Protein 1W1N (pdb70)

Radius of gyration: 12.64 Å; Cα contacts (8 Å, |Δi|>4): 12; chains: 1; bounding box: 33×25×14 Å

Organism: Saccharomyces cerevisiae (strain ATCC 204508 / S288c) (NCBI:txid559292)

Sequence (33 aa):
NELDVPEQVDKLIQQATSIERLCQHYIGWCPFWNELDVPEQVDKLIQQATSIERLCQHYIGWCPFWNELDVPEQVDKLIQQATSIERLCQHYIGWCPFWNELDVPEQVDKLIQQATSIERLCQHYIGWCPFWNELDVPEQVDKLIQQATSIERLCQHYIGWCPFWNELDVPEQVDKLIQQATSIERLCQHYIGWCPFWNELDVPEQVDKLIQQATSIERLCQHYIGWCPFWNELDVPEQVDKLIQQATSIERLCQHYIGWCPFWNELDVPEQVDKLIQQATSIERLCQHYIGWCPFWNELDVPEQVDKLIQQATSIERLCQHYIGWCPFWNELDVPEQVDKLIQQATSIERLCQHYIGWCPFWNELDVPEQVDKLIQQATSIERLCQHYIGWCPFWNELDVPEQVDKLIQQATSIERLCQHYIGWCPFWNELDVPEQVDKLIQQATSIERLCQHYIGWCPFWNELDVPEQVDKLIQQATSIERLCQHYIGWCPFWNELDVPEQVDKLIQQATSIERLCQHYIGWCPFWNELDVPEQVDKLIQQATSIERLCQHYIGWCPFWNELDVPEQVDKLIQQATSIERLCQHYIGWCPFWNELDVPEQVDKLIQQATSIERLCQHYIGWCPFWNELDVPEQVDKLIQQATSIERLCQHYIGWCPFW

Secondary structure (DSSP, 8-state):
--S-STHHHHHHHHHHHHHHHHHTTS-S--TT-

Nearest PDB structures (foldseek):
  1w1n-assembly1_A  TM=8.355E-01  e=1.189E-04  Saccharomyces cerevisiae
  1w1n-assembly1_A  TM=8.844E-01  e=1.411E-04  Saccharomyces cerevisiae
  1w1n-assembly1_A  TM=8.560E-01  e=1.787E-04  Saccharomyces cerevisiae
  1w1n-assembly1_A  TM=8.787E-01  e=2.185E-04  Saccharomyces cerevisiae
  1w1n-assembly1_A  TM=8.850E-01  e=4.173E-04  Saccharomyces cerevisiae

Structure (mmCIF, N/CA/C/O backbone):
data_1W1N
#
_entry.id   1W1N
#
_cell.length_a   1.000
_cell.length_b   1.000
_cell.length_c   1.000
_cell.angle_alpha   90.00
_cell.angle_beta   90.00
_cell.angle_gamma   90.00
#
_symmetry.space_group_name_H-M   'P 1'
#
loop_
_atom_site.group_PDB
_atom_site.id
_atom_site.type_symbol
_atom_site.label_atom_id
_atom_site.label_alt_id
_atom_site.label_comp_id
_atom_site.label_asym_id
_atom_site.label_entity_id
_atom_site.label_seq_id
_atom_site.pdbx_PDB_ins_code
_atom_site.Cartn_x
_atom_site.Cartn_y
_atom_site.Cartn_z
_atom_site.occupancy
_atom_site.B_iso_or_equiv
_atom_site.auth_seq_id
_atom_site.auth_comp_id
_atom_site.auth_asym_id
_atom_site.auth_atom_id
_atom_site.pdbx_PDB_model_num
ATOM 1 N N . ASN A 1 1 ? 34.528 -33.918 17.023 1.00 0.00 1 ASN A N 1
ATOM 2 C CA . ASN A 1 1 ? 35.725 -34.164 16.169 1.00 0.00 1 ASN A CA 1
ATOM 3 C C . ASN A 1 1 ? 36.524 -35.341 16.733 1.00 0.00 1 ASN A C 1
ATOM 4 O O . ASN A 1 1 ? 37.058 -36.151 16.002 1.00 0.00 1 ASN A O 1
ATOM 17 N N . GLU A 1 2 ? 36.614 -35.439 18.032 1.00 0.00 2 GLU A N 1
ATOM 18 C CA . GLU A 1 2 ? 37.380 -36.559 18.648 1.00 0.00 2 GLU A CA 1
ATOM 19 C C . GLU A 1 2 ? 36.921 -37.890 18.046 1.00 0.00 2 GLU A C 1
ATOM 20 O O . GLU A 1 2 ? 37.664 -38.555 17.353 1.00 0.00 2 GLU A O 1
ATOM 32 N N . LEU A 1 3 ? 35.706 -38.286 18.303 1.00 0.00 3 LEU A N 1
ATOM 33 C CA . LEU A 1 3 ? 35.216 -39.573 17.739 1.00 0.00 3 LEU A CA 1
ATOM 34 C C . LEU A 1 3 ? 34.978 -39.397 16.235 1.00 0.00 3 LEU A C 1
ATOM 35 O O . LEU A 1 3 ? 34.737 -38.304 15.762 1.00 0.00 3 LEU A O 1
ATOM 51 N N . ASP A 1 4 ? 35.055 -40.462 15.480 1.00 0.00 4 ASP A N 1
ATOM 52 C CA . ASP A 1 4 ? 34.847 -40.361 14.000 1.00 0.00 4 ASP A CA 1
ATOM 53 C C . ASP A 1 4 ? 33.413 -40.758 13.639 1.00 0.00 4 ASP A C 1
ATOM 54 O O . ASP A 1 4 ? 33.190 -41.732 12.947 1.00 0.00 4 ASP A O 1
ATOM 63 N N . VAL A 1 5 ? 32.438 -40.007 14.097 1.00 0.00 5 VAL A N 1
ATOM 64 C CA . VAL A 1 5 ? 31.008 -40.322 13.783 1.00 0.00 5 VAL A CA 1
ATOM 65 C C . VAL A 1 5 ? 30.369 -39.088 13.115 1.00 0.00 5 VAL A C 1
ATOM 66 O O . VAL A 1 5 ? 30.743 -37.969 13.405 1.00 0.00 5 VAL A O 1
ATOM 79 N N . PRO A 1 6 ? 29.413 -39.279 12.230 1.00 0.00 6 PRO A N 1
ATOM 80 C CA . PRO A 1 6 ? 28.736 -38.141 11.537 1.00 0.00 6 PRO A CA 1
ATOM 81 C C . PRO A 1 6 ? 27.816 -37.365 12.492 1.00 0.00 6 PRO A C 1
ATOM 82 O O . PRO A 1 6 ? 26.730 -36.958 12.132 1.00 0.00 6 PRO A O 1
ATOM 93 N N . GLU A 1 7 ? 28.248 -37.150 13.705 1.00 0.00 7 GLU A N 1
ATOM 94 C CA . GLU A 1 7 ? 27.398 -36.396 14.666 1.00 0.00 7 GLU A CA 1
ATOM 95 C C . GLU A 1 7 ? 27.186 -34.982 14.129 1.00 0.00 7 GLU A C 1
ATOM 96 O O . GLU A 1 7 ? 26.133 -34.398 14.281 1.00 0.00 7 GLU A O 1
ATOM 108 N N . GLN A 1 8 ? 28.181 -34.430 13.494 1.00 0.00 8 GLN A N 1
ATOM 109 C CA . GLN A 1 8 ? 28.040 -33.064 12.937 1.00 0.00 8 GLN A CA 1
ATOM 110 C C . GLN A 1 8 ? 27.028 -33.099 11.792 1.00 0.00 8 GLN A C 1
ATOM 111 O O . GLN A 1 8 ? 26.017 -32.427 11.820 1.00 0.00 8 GLN A O 1
ATOM 125 N N . VAL A 1 9 ? 27.294 -33.886 10.785 1.00 0.00 9 VAL A N 1
ATOM 126 C CA . VAL A 1 9 ? 26.353 -33.979 9.635 1.00 0.00 9 VAL A CA 1
ATOM 127 C C . VAL A 1 9 ? 24.922 -34.126 10.158 1.00 0.00 9 VAL A C 1
ATOM 128 O O . VAL A 1 9 ? 23.966 -33.829 9.473 1.00 0.00 9 VAL A O 1
ATOM 141 N N . ASP A 1 10 ? 24.770 -34.579 11.371 1.00 0.00 10 ASP A N 1
ATOM 142 C CA . ASP A 1 10 ? 23.401 -34.738 11.936 1.00 0.00 10 ASP A CA 1
ATOM 143 C C . ASP A 1 10 ? 22.767 -33.356 12.108 1.00 0.00 10 ASP A C 1
ATOM 144 O O . ASP A 1 10 ? 21.788 -33.036 11.465 1.00 0.00 10 ASP A O 1
ATOM 153 N N . LYS A 1 11 ? 23.314 -32.553 12.995 1.00 0.00 11 LYS A N 1
ATOM 154 C CA . LYS A 1 11 ? 22.752 -31.183 13.255 1.00 0.00 11 LYS A CA 1
ATOM 155 C C . LYS A 1 11 ? 22.190 -30.581 11.957 1.00 0.00 11 LYS A C 1
ATOM 156 O O . LYS A 1 11 ? 21.214 -29.859 11.976 1.00 0.00 11 LYS A O 1
ATOM 175 N N . LEU A 1 12 ? 22.782 -30.879 10.831 1.00 0.00 12 LEU A N 1
ATOM 176 C CA . LEU A 1 12 ? 22.252 -30.328 9.556 1.00 0.00 12 LEU A CA 1
ATOM 177 C C . LEU A 1 12 ? 20.840 -30.878 9.337 1.00 0.00 12 LEU A C 1
ATOM 178 O O . LEU A 1 12 ? 19.897 -30.133 9.158 1.00 0.00 12 LEU A O 1
ATOM 194 N N . ILE A 1 13 ? 20.679 -32.173 9.368 1.00 0.00 13 ILE A N 1
ATOM 195 C CA . ILE A 1 13 ? 19.318 -32.745 9.181 1.00 0.00 13 ILE A CA 1
ATOM 196 C C . ILE A 1 13 ? 18.382 -32.077 10.189 1.00 0.00 13 ILE A C 1
ATOM 197 O O . ILE A 1 13 ? 17.327 -31.584 9.843 1.00 0.00 13 ILE A O 1
ATOM 213 N N . GLN A 1 14 ? 18.777 -32.043 11.431 1.00 0.00 14 GLN A N 1
ATOM 214 C CA . GLN A 1 14 ? 17.934 -31.395 12.467 1.00 0.00 14 GLN A CA 1
ATOM 215 C C . GLN A 1 14 ? 17.704 -29.935 12.073 1.00 0.00 14 GLN A C 1
ATOM 216 O O . GLN A 1 14 ? 16.585 -29.465 12.004 1.00 0.00 14 GLN A O 1
ATOM 230 N N . GLN A 1 15 ? 18.762 -29.215 11.810 1.00 0.00 15 GLN A N 1
ATOM 231 C CA . GLN A 1 15 ? 18.615 -27.784 11.416 1.00 0.00 15 GLN A CA 1
ATOM 232 C C . GLN A 1 15 ? 17.718 -27.690 10.178 1.00 0.00 15 GLN A C 1
ATOM 233 O O . GLN A 1 15 ? 16.688 -27.052 10.193 1.00 0.00 15 GLN A O 1
ATOM 247 N N . ALA A 1 16 ? 18.097 -28.326 9.106 1.00 0.00 16 ALA A N 1
ATOM 248 C CA . ALA A 1 16 ? 17.258 -28.267 7.877 1.00 0.00 16 ALA A CA 1
ATOM 249 C C . ALA A 1 16 ? 15.862 -28.814 8.186 1.00 0.00 16 ALA A C 1
ATOM 250 O O . ALA A 1 16 ? 14.869 -28.321 7.690 1.00 0.00 16 ALA A O 1
ATOM 257 N N . THR A 1 17 ? 15.777 -29.818 9.014 1.00 0.00 17 THR A N 1
ATOM 258 C CA . THR A 1 17 ? 14.440 -30.379 9.361 1.00 0.00 17 THR A CA 1
ATOM 259 C C . THR A 1 17 ? 13.659 -29.323 10.143 1.00 0.00 17 THR A C 1
ATOM 260 O O . THR A 1 17 ? 12.563 -28.950 9.782 1.00 0.00 17 THR A O 1
ATOM 271 N N . SER A 1 18 ? 14.223 -28.846 11.218 1.00 0.00 18 SER A N 1
ATOM 272 C CA . SER A 1 18 ? 13.531 -27.815 12.041 1.00 0.00 18 SER A CA 1
ATOM 273 C C . SER A 1 18 ? 12.898 -26.753 11.129 1.00 0.00 18 SER A C 1
ATOM 274 O O . SER A 1 18 ? 11.693 -26.691 10.980 1.00 0.00 18 SER A O 1
ATOM 282 N N . ILE A 1 19 ? 13.695 -25.913 10.531 1.00 0.00 19 ILE A N 1
ATOM 283 C CA . ILE A 1 19 ? 13.167 -24.838 9.642 1.00 0.00 19 ILE A CA 1
ATOM 284 C C . ILE A 1 19 ? 11.989 -25.328 8.777 1.00 0.00 19 ILE A C 1
ATOM 285 O O . ILE A 1 19 ? 10.981 -24.660 8.677 1.00 0.00 19 ILE A O 1
ATOM 301 N N . GLU A 1 20 ? 12.102 -26.457 8.132 1.00 0.00 20 GLU A N 1
ATOM 302 C CA . GLU A 1 20 ? 10.974 -26.920 7.263 1.00 0.00 20 GLU A CA 1
ATOM 303 C C . GLU A 1 20 ? 9.631 -26.786 7.996 1.00 0.00 20 GLU A C 1
ATOM 304 O O . GLU A 1 20 ? 8.711 -26.163 7.506 1.00 0.00 20 GLU A O 1
ATOM 316 N N . ARG A 1 21 ? 9.496 -27.382 9.150 1.00 0.00 21 ARG A N 1
ATOM 317 C CA . ARG A 1 21 ? 8.201 -27.305 9.886 1.00 0.00 21 ARG A CA 1
ATOM 318 C C . ARG A 1 21 ? 8.128 -26.028 10.736 1.00 0.00 21 ARG A C 1
ATOM 319 O O . ARG A 1 21 ? 7.061 -25.590 11.117 1.00 0.00 21 ARG A O 1
ATOM 340 N N . LEU A 1 22 ? 9.248 -25.440 11.053 1.00 0.00 22 LEU A N 1
ATOM 341 C CA . LEU A 1 22 ? 9.237 -24.204 11.897 1.00 0.00 22 LEU A CA 1
ATOM 342 C C . LEU A 1 22 ? 9.016 -22.957 11.025 1.00 0.00 22 LEU A C 1
ATOM 343 O O . LEU A 1 22 ? 8.424 -21.993 11.455 1.00 0.00 22 LEU A O 1
ATOM 359 N N . CYS A 1 23 ? 9.508 -22.962 9.822 1.00 0.00 23 CYS A N 1
ATOM 360 C CA . CYS A 1 23 ? 9.353 -21.767 8.940 1.00 0.00 23 CYS A CA 1
ATOM 361 C C . CYS A 1 23 ? 8.143 -21.914 8.011 1.00 0.00 23 CYS A C 1
ATOM 362 O O . CYS A 1 23 ? 7.692 -20.950 7.425 1.00 0.00 23 CYS A O 1
ATOM 369 N N . GLN A 1 24 ? 7.611 -23.096 7.856 1.00 0.00 24 GLN A N 1
ATOM 370 C CA . GLN A 1 24 ? 6.439 -23.262 6.951 1.00 0.00 24 GLN A CA 1
ATOM 371 C C . GLN A 1 24 ? 5.173 -22.768 7.659 1.00 0.00 24 GLN A C 1
ATOM 372 O O . GLN A 1 24 ? 4.158 -22.523 7.038 1.00 0.00 24 GLN A O 1
ATOM 386 N N . HIS A 1 25 ? 5.221 -22.630 8.955 1.00 0.00 25 HIS A N 1
ATOM 387 C CA . HIS A 1 25 ? 4.018 -22.162 9.699 1.00 0.00 25 HIS A CA 1
ATOM 388 C C . HIS A 1 25 ? 3.889 -20.642 9.587 1.00 0.00 25 HIS A C 1
ATOM 389 O O . HIS A 1 25 ? 2.808 -20.110 9.429 1.00 0.00 25 HIS A O 1
ATOM 403 N N . TYR A 1 26 ? 4.981 -19.938 9.700 1.00 0.00 26 TYR A N 1
ATOM 404 C CA . TYR A 1 26 ? 4.938 -18.451 9.641 1.00 0.00 26 TYR A CA 1
ATOM 405 C C . TYR A 1 26 ? 5.317 -17.936 8.252 1.00 0.00 26 TYR A C 1
ATOM 406 O O . TYR A 1 26 ? 5.080 -18.563 7.238 1.00 0.00 26 TYR A O 1
ATOM 424 N N . ILE A 1 27 ? 5.913 -16.780 8.234 1.00 0.00 27 ILE A N 1
ATOM 425 C CA . ILE A 1 27 ? 6.343 -16.153 6.952 1.00 0.00 27 ILE A CA 1
ATOM 426 C C . ILE A 1 27 ? 7.762 -16.624 6.630 1.00 0.00 27 ILE A C 1
ATOM 427 O O . ILE A 1 27 ? 8.547 -16.883 7.521 1.00 0.00 27 ILE A O 1
ATOM 443 N N . GLY A 1 28 ? 8.082 -16.758 5.363 1.00 0.00 28 GLY A N 1
ATOM 444 C CA . GLY A 1 28 ? 9.442 -17.237 4.949 1.00 0.00 28 GLY A CA 1
ATOM 445 C C . GLY A 1 28 ? 10.518 -16.730 5.916 1.00 0.00 28 GLY A C 1
ATOM 446 O O . GLY A 1 28 ? 11.516 -17.384 6.145 1.00 0.00 28 GLY A O 1
ATOM 450 N N . TRP A 1 29 ? 10.314 -15.582 6.498 1.00 0.00 29 TRP A N 1
ATOM 451 C CA . TRP A 1 29 ? 11.314 -15.044 7.462 1.00 0.00 29 TRP A CA 1
ATOM 452 C C . TRP A 1 29 ? 11.036 -15.635 8.846 1.00 0.00 29 TRP A C 1
ATOM 453 O O . TRP A 1 29 ? 9.986 -15.424 9.418 1.00 0.00 29 TRP A O 1
ATOM 474 N N . CYS A 1 30 ? 11.971 -16.376 9.387 1.00 0.00 30 CYS A N 1
ATOM 475 C CA . CYS A 1 30 ? 11.771 -16.991 10.738 1.00 0.00 30 CYS A CA 1
ATOM 476 C C . CYS A 1 30 ? 13.081 -16.861 11.540 1.00 0.00 30 CYS A C 1
ATOM 477 O O . CYS A 1 30 ? 14.154 -16.877 10.973 1.00 0.00 30 CYS A O 1
ATOM 484 N N . PRO A 1 31 ? 13.001 -16.726 12.848 1.00 0.00 31 PRO A N 1
ATOM 485 C CA . PRO A 1 31 ? 14.215 -16.585 13.712 1.00 0.00 31 PRO A CA 1
ATOM 486 C C . PRO A 1 31 ? 15.013 -17.893 13.794 1.00 0.00 31 PRO A C 1
ATOM 487 O O . PRO A 1 31 ? 15.905 -18.036 14.606 1.00 0.00 31 PRO A O 1
ATOM 498 N N . PHE A 1 32 ? 14.691 -18.846 12.961 1.00 0.00 32 PHE A N 1
ATOM 499 C CA . PHE A 1 32 ? 15.420 -20.151 12.984 1.00 0.00 32 PHE A CA 1
ATOM 500 C C . PHE A 1 32 ? 16.484 -20.163 11.884 1.00 0.00 32 PHE A C 1
ATOM 501 O O . PHE A 1 32 ? 17.305 -21.055 11.811 1.00 0.00 32 PHE A O 1
ATOM 518 N N . TRP A 1 33 ? 16.480 -19.176 11.029 1.00 0.00 33 TRP A N 1
ATOM 519 C CA . TRP A 1 33 ? 17.492 -19.127 9.936 1.00 0.00 33 TRP A CA 1
ATOM 520 C C . TRP A 1 33 ? 18.810 -18.575 10.492 1.00 0.00 33 TRP A C 1
ATOM 521 O O . TRP A 1 33 ? 18.753 -17.800 11.432 1.00 0.00 33 TRP A O 1
ATOM 543 N N . ASN A 1 1 ? 41.881 -36.750 16.805 1.00 0.00 1 ASN A N 2
ATOM 544 C CA . ASN A 1 1 ? 40.996 -35.666 16.291 1.00 0.00 1 ASN A CA 2
ATOM 545 C C . ASN A 1 1 ? 39.596 -35.827 16.887 1.00 0.00 1 ASN A C 2
ATOM 546 O O . ASN A 1 1 ? 38.686 -36.285 16.228 1.00 0.00 1 ASN A O 2
ATOM 559 N N . GLU A 1 2 ? 39.429 -35.448 18.132 1.00 0.00 2 GLU A N 2
ATOM 560 C CA . GLU A 1 2 ? 38.096 -35.564 18.811 1.00 0.00 2 GLU A CA 2
ATOM 561 C C . GLU A 1 2 ? 37.376 -36.845 18.368 1.00 0.00 2 GLU A C 2
ATOM 562 O O . GLU A 1 2 ? 37.995 -37.868 18.153 1.00 0.00 2 GLU A O 2
ATOM 574 N N . LEU A 1 3 ? 36.077 -36.802 18.225 1.00 0.00 3 LEU A N 2
ATOM 575 C CA . LEU A 1 3 ? 35.345 -38.025 17.790 1.00 0.00 3 LEU A CA 2
ATOM 576 C C . LEU A 1 3 ? 35.517 -38.201 16.281 1.00 0.00 3 LEU A C 2
ATOM 577 O O . LEU A 1 3 ? 36.245 -37.470 15.640 1.00 0.00 3 LEU A O 2
ATOM 593 N N . ASP A 1 4 ? 34.850 -39.167 15.706 1.00 0.00 4 ASP A N 2
ATOM 594 C CA . ASP A 1 4 ? 34.974 -39.391 14.235 1.00 0.00 4 ASP A CA 2
ATOM 595 C C . ASP A 1 4 ? 33.695 -40.046 13.712 1.00 0.00 4 ASP A C 2
ATOM 596 O O . ASP A 1 4 ? 33.733 -40.918 12.866 1.00 0.00 4 ASP A O 2
ATOM 605 N N . VAL A 1 5 ? 32.562 -39.623 14.214 1.00 0.00 5 VAL A N 2
ATOM 606 C CA . VAL A 1 5 ? 31.252 -40.194 13.769 1.00 0.00 5 VAL A CA 2
ATOM 607 C C . VAL A 1 5 ? 30.415 -39.059 13.155 1.00 0.00 5 VAL A C 2
ATOM 608 O O . VAL A 1 5 ? 30.626 -37.901 13.457 1.00 0.00 5 VAL A O 2
ATOM 621 N N . PRO A 1 6 ? 29.475 -39.381 12.299 1.00 0.00 6 PRO A N 2
ATOM 622 C CA . PRO A 1 6 ? 28.609 -38.356 11.643 1.00 0.00 6 PRO A CA 2
ATOM 623 C C . PRO A 1 6 ? 27.631 -37.713 12.636 1.00 0.00 6 PRO A C 2
ATOM 624 O O . PRO A 1 6 ? 26.556 -37.281 12.270 1.00 0.00 6 PRO A O 2
ATOM 635 N N . GLU A 1 7 ? 28.000 -37.638 13.887 1.00 0.00 7 GLU A N 2
ATOM 636 C CA . GLU A 1 7 ? 27.094 -37.013 14.889 1.00 0.00 7 GLU A CA 2
ATOM 637 C C . GLU A 1 7 ? 26.829 -35.566 14.477 1.00 0.00 7 GLU A C 2
ATOM 638 O O . GLU A 1 7 ? 25.812 -34.990 14.801 1.00 0.00 7 GLU A O 2
ATOM 650 N N . GLN A 1 8 ? 27.745 -34.983 13.756 1.00 0.00 8 GLN A N 2
ATOM 651 C CA . GLN A 1 8 ? 27.565 -33.580 13.307 1.00 0.00 8 GLN A CA 2
ATOM 652 C C . GLN A 1 8 ? 26.602 -33.550 12.120 1.00 0.00 8 GLN A C 2
ATOM 653 O O . GLN A 1 8 ? 25.574 -32.905 12.158 1.00 0.00 8 GLN A O 2
ATOM 667 N N . VAL A 1 9 ? 26.933 -34.246 11.064 1.00 0.00 9 VAL A N 2
ATOM 668 C CA . VAL A 1 9 ? 26.048 -34.269 9.864 1.00 0.00 9 VAL A CA 2
ATOM 669 C C . VAL A 1 9 ? 24.593 -34.453 10.305 1.00 0.00 9 VAL A C 2
ATOM 670 O O . VAL A 1 9 ? 23.671 -34.067 9.615 1.00 0.00 9 VAL A O 2
ATOM 683 N N . ASP A 1 10 ? 24.383 -35.030 11.455 1.00 0.00 10 ASP A N 2
ATOM 684 C CA . ASP A 1 10 ? 22.989 -35.224 11.941 1.00 0.00 10 ASP A CA 2
ATOM 685 C C . ASP A 1 10 ? 22.347 -33.854 12.162 1.00 0.00 10 ASP A C 2
ATOM 686 O O . ASP A 1 10 ? 21.437 -33.471 11.453 1.00 0.00 10 ASP A O 2
ATOM 695 N N . LYS A 1 11 ? 22.808 -33.131 13.159 1.00 0.00 11 LYS A N 2
ATOM 696 C CA . LYS A 1 11 ? 22.231 -31.778 13.468 1.00 0.00 11 LYS A CA 2
ATOM 697 C C . LYS A 1 11 ? 21.816 -31.068 12.171 1.00 0.00 11 LYS A C 2
ATOM 698 O O . LYS A 1 11 ? 20.791 -30.419 12.113 1.00 0.00 11 LYS A O 2
ATOM 717 N N . LEU A 1 12 ? 22.588 -31.205 11.127 1.00 0.00 12 LEU A N 2
ATOM 718 C CA . LEU A 1 12 ? 22.210 -30.555 9.844 1.00 0.00 12 LEU A CA 2
ATOM 719 C C . LEU A 1 12 ? 20.879 -31.148 9.370 1.00 0.00 12 LEU A C 2
ATOM 720 O O . LEU A 1 12 ? 19.930 -30.434 9.114 1.00 0.00 12 LEU A O 2
ATOM 736 N N . ILE A 1 13 ? 20.795 -32.445 9.268 1.00 0.00 13 ILE A N 2
ATOM 737 C CA . ILE A 1 13 ? 19.515 -33.064 8.831 1.00 0.00 13 ILE A CA 2
ATOM 738 C C . ILE A 1 13 ? 18.407 -32.579 9.765 1.00 0.00 13 ILE A C 2
ATOM 739 O O . ILE A 1 13 ? 17.381 -32.095 9.332 1.00 0.00 13 ILE A O 2
ATOM 755 N N . GLN A 1 14 ? 18.617 -32.698 11.048 1.00 0.00 14 GLN A N 2
ATOM 756 C CA . GLN A 1 14 ? 17.592 -32.237 12.019 1.00 0.00 14 GLN A CA 2
ATOM 757 C C . GLN A 1 14 ? 17.363 -30.733 11.832 1.00 0.00 14 GLN A C 2
ATOM 758 O O . GLN A 1 14 ? 16.242 -30.270 11.757 1.00 0.00 14 GLN A O 2
ATOM 772 N N . GLN A 1 15 ? 18.420 -29.969 11.749 1.00 0.00 15 GLN A N 2
ATOM 773 C CA . GLN A 1 15 ? 18.266 -28.496 11.560 1.00 0.00 15 GLN A CA 2
ATOM 774 C C . GLN A 1 15 ? 17.564 -28.230 10.226 1.00 0.00 15 GLN A C 2
ATOM 775 O O . GLN A 1 15 ? 16.500 -27.646 10.183 1.00 0.00 15 GLN A O 2
ATOM 789 N N . ALA A 1 16 ? 18.143 -28.660 9.137 1.00 0.00 16 ALA A N 2
ATOM 790 C CA . ALA A 1 16 ? 17.491 -28.430 7.817 1.00 0.00 16 ALA A CA 2
ATOM 791 C C . ALA A 1 16 ? 16.076 -29.000 7.858 1.00 0.00 16 ALA A C 2
ATOM 792 O O . ALA A 1 16 ? 15.168 -28.480 7.242 1.00 0.00 16 ALA A O 2
ATOM 799 N N . THR A 1 17 ? 15.877 -30.052 8.601 1.00 0.00 17 THR A N 2
ATOM 800 C CA . THR A 1 17 ? 14.513 -30.635 8.704 1.00 0.00 17 THR A CA 2
ATOM 801 C C . THR A 1 17 ? 13.674 -29.691 9.560 1.00 0.00 17 THR A C 2
ATOM 802 O O . THR A 1 17 ? 12.590 -29.294 9.190 1.00 0.00 17 THR A O 2
ATOM 813 N N . SER A 1 18 ? 14.181 -29.335 10.708 1.00 0.00 18 SER A N 2
ATOM 814 C CA . SER A 1 18 ? 13.437 -28.415 11.610 1.00 0.00 18 SER A CA 2
ATOM 815 C C . SER A 1 18 ? 12.831 -27.265 10.793 1.00 0.00 18 SER A C 2
ATOM 8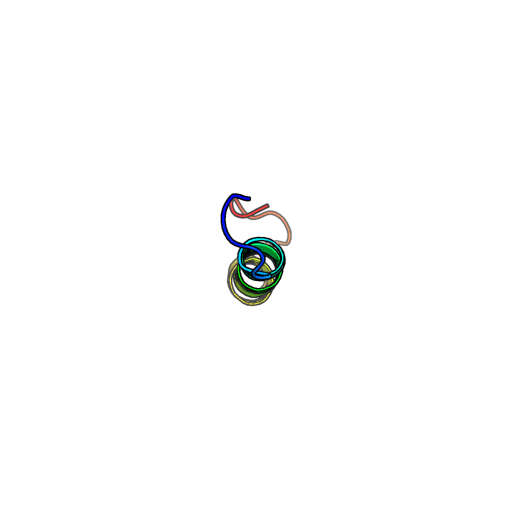16 O O . SER A 1 18 ? 11.635 -27.213 10.586 1.00 0.00 18 SER A O 2
ATOM 824 N N . ILE A 1 19 ? 13.639 -26.347 10.328 1.00 0.00 19 ILE A N 2
ATOM 825 C CA . ILE A 1 19 ? 13.136 -25.191 9.525 1.00 0.00 19 ILE A CA 2
ATOM 826 C C . ILE A 1 19 ? 11.960 -25.587 8.612 1.00 0.00 19 ILE A C 2
ATOM 827 O O . ILE A 1 19 ? 10.949 -24.917 8.580 1.00 0.00 19 ILE A O 2
ATOM 843 N N . GLU A 1 20 ? 12.087 -26.638 7.854 1.00 0.00 20 GLU A N 2
ATOM 844 C CA . GLU A 1 20 ? 10.978 -27.023 6.928 1.00 0.00 20 GLU A CA 2
ATOM 845 C C . GLU A 1 20 ? 9.617 -26.953 7.633 1.00 0.00 20 GLU A C 2
ATOM 846 O O . GLU A 1 20 ? 8.714 -26.281 7.177 1.00 0.00 20 GLU A O 2
ATOM 858 N N . ARG A 1 21 ? 9.446 -27.653 8.721 1.00 0.00 21 ARG A N 2
ATOM 859 C CA . ARG A 1 21 ? 8.129 -27.635 9.421 1.00 0.00 21 ARG A CA 2
ATOM 860 C C . ARG A 1 21 ? 8.062 -26.478 10.426 1.00 0.00 21 ARG A C 2
ATOM 861 O O . ARG A 1 21 ? 6.995 -26.081 10.851 1.00 0.00 21 ARG A O 2
ATOM 882 N N . LEU A 1 22 ? 9.184 -25.941 10.821 1.00 0.00 22 LEU A N 2
ATOM 883 C CA . LEU A 1 22 ? 9.171 -24.821 11.811 1.00 0.00 22 LEU A CA 2
ATOM 884 C C . LEU A 1 22 ? 8.984 -23.471 11.094 1.00 0.00 22 LEU A C 2
ATOM 885 O O . LEU A 1 22 ? 8.385 -22.563 11.627 1.00 0.00 22 LEU A O 2
ATOM 901 N N . CYS A 1 23 ? 9.507 -23.328 9.904 1.00 0.00 23 CYS A N 2
ATOM 902 C CA . CYS A 1 23 ? 9.379 -22.025 9.175 1.00 0.00 23 CYS A CA 2
ATOM 903 C C . CYS A 1 23 ? 8.130 -22.009 8.285 1.00 0.00 23 CYS A C 2
ATOM 904 O O . CYS A 1 23 ? 7.764 -20.983 7.746 1.00 0.00 23 CYS A O 2
ATOM 911 N N . GLN A 1 24 ? 7.474 -23.121 8.114 1.00 0.00 24 GLN A N 2
ATOM 912 C CA . GLN A 1 24 ? 6.264 -23.133 7.246 1.00 0.00 24 GLN A CA 2
ATOM 913 C C . GLN A 1 24 ? 5.081 -22.507 7.995 1.00 0.00 24 GLN A C 2
ATOM 914 O O . GLN A 1 24 ? 4.067 -22.185 7.408 1.00 0.00 24 GLN A O 2
ATOM 928 N N . HIS A 1 25 ? 5.194 -22.342 9.287 1.00 0.00 25 HIS A N 2
ATOM 929 C CA . HIS A 1 25 ? 4.067 -21.750 10.073 1.00 0.00 25 HIS A CA 2
ATOM 930 C C . HIS A 1 25 ? 4.295 -20.250 10.293 1.00 0.00 25 HIS A C 2
ATOM 931 O O . HIS A 1 25 ? 3.382 -19.529 10.646 1.00 0.00 25 HIS A O 2
ATOM 945 N N . TYR A 1 26 ? 5.504 -19.771 10.117 1.00 0.00 26 TYR A N 2
ATOM 946 C CA . TYR A 1 26 ? 5.782 -18.322 10.351 1.00 0.00 26 TYR A CA 2
ATOM 947 C C . TYR A 1 26 ? 5.829 -17.540 9.033 1.00 0.00 26 TYR A C 2
ATOM 948 O O . TYR A 1 26 ? 5.512 -18.040 7.972 1.00 0.00 26 TYR A O 2
ATOM 966 N N . ILE A 1 27 ? 6.217 -16.297 9.128 1.00 0.00 27 ILE A N 2
ATOM 967 C CA . ILE A 1 27 ? 6.291 -15.417 7.924 1.00 0.00 27 ILE A CA 2
ATOM 968 C C . ILE A 1 27 ? 7.676 -15.541 7.280 1.00 0.00 27 ILE A C 2
ATOM 969 O O . ILE A 1 27 ? 8.619 -15.987 7.902 1.00 0.00 27 ILE A O 2
ATOM 985 N N . GLY A 1 28 ? 7.784 -15.165 6.024 1.00 0.00 28 GLY A N 2
ATOM 986 C CA . GLY A 1 28 ? 9.087 -15.260 5.287 1.00 0.00 28 GLY A CA 2
ATOM 987 C C . GLY A 1 28 ? 10.265 -14.985 6.226 1.00 0.00 28 GLY A C 2
ATOM 988 O O . GLY A 1 28 ? 11.242 -15.707 6.235 1.00 0.00 28 GLY A O 2
ATOM 992 N N . TRP A 1 29 ? 10.177 -13.960 7.026 1.00 0.00 29 TRP A N 2
ATOM 993 C CA . TRP A 1 29 ? 11.292 -13.667 7.968 1.00 0.00 29 TRP A CA 2
ATOM 994 C C . TRP A 1 29 ? 11.308 -14.740 9.056 1.00 0.00 29 TRP A C 2
ATOM 995 O O . TRP A 1 29 ? 10.738 -14.569 10.114 1.00 0.00 29 TRP A O 2
ATOM 1016 N N . CYS A 1 30 ? 11.945 -15.853 8.799 1.00 0.00 30 CYS A N 2
ATOM 1017 C CA . CYS A 1 30 ? 11.991 -16.952 9.811 1.00 0.00 30 CYS A CA 2
ATOM 1018 C C . CYS A 1 30 ? 13.308 -16.865 10.612 1.00 0.00 30 CYS A C 2
ATOM 1019 O O . CYS A 1 30 ? 14.360 -17.162 10.081 1.00 0.00 30 CYS A O 2
ATOM 1026 N N . PRO A 1 31 ? 13.277 -16.473 11.873 1.00 0.00 31 PRO A N 2
ATOM 1027 C CA . PRO A 1 31 ? 14.521 -16.379 12.690 1.00 0.00 31 PRO A CA 2
ATOM 1028 C C . PRO A 1 31 ? 14.980 -17.770 13.147 1.00 0.00 31 PRO A C 2
ATOM 1029 O O . PRO A 1 31 ? 15.291 -17.993 14.300 1.00 0.00 31 PRO A O 2
ATOM 1040 N N . PHE A 1 32 ? 15.008 -18.709 12.233 1.00 0.00 32 PHE A N 2
ATOM 1041 C CA . PHE A 1 32 ? 15.428 -20.106 12.571 1.00 0.00 32 PHE A CA 2
ATOM 1042 C C . PHE A 1 32 ? 16.714 -20.446 11.815 1.00 0.00 32 PHE A C 2
ATOM 1043 O O . PHE A 1 32 ? 17.599 -21.092 12.340 1.00 0.00 32 PHE A O 2
ATOM 1060 N N . TRP A 1 33 ? 16.826 -20.016 10.588 1.00 0.00 33 TRP A N 2
ATOM 1061 C CA . TRP A 1 33 ? 18.058 -20.317 9.804 1.00 0.00 33 TRP A CA 2
ATOM 1062 C C . TRP A 1 33 ? 19.290 -19.948 10.633 1.00 0.00 33 TRP A C 2
ATOM 1063 O O . TRP A 1 33 ? 20.246 -20.707 10.608 1.00 0.00 33 TRP A O 2
ATOM 1085 N N . ASN A 1 1 ? 41.507 -43.906 15.362 1.00 0.00 1 ASN A N 3
ATOM 1086 C CA . ASN A 1 1 ? 41.385 -42.693 14.503 1.00 0.00 1 ASN A CA 3
ATOM 1087 C C . ASN A 1 1 ? 40.546 -41.641 15.230 1.00 0.00 1 ASN A C 3
ATOM 1088 O O . ASN A 1 1 ? 39.784 -40.914 14.625 1.00 0.00 1 ASN A O 3
ATOM 1101 N N . GLU A 1 2 ? 40.680 -41.553 16.525 1.00 0.00 2 GLU A N 3
ATOM 1102 C CA . GLU A 1 2 ? 39.890 -40.549 17.292 1.00 0.00 2 GLU A CA 3
ATOM 1103 C C . GLU A 1 2 ? 38.408 -40.678 16.926 1.00 0.00 2 GLU A C 3
ATOM 1104 O O . GLU A 1 2 ? 37.924 -41.756 16.644 1.00 0.00 2 GLU A O 3
ATOM 1116 N N . LEU A 1 3 ? 37.678 -39.590 16.933 1.00 0.00 3 LEU A N 3
ATOM 1117 C CA . LEU A 1 3 ? 36.227 -39.661 16.591 1.00 0.00 3 LEU A CA 3
ATOM 1118 C C . LEU A 1 3 ? 36.047 -39.417 15.090 1.00 0.00 3 LEU A C 3
ATOM 1119 O O . LEU A 1 3 ? 36.837 -38.740 14.463 1.00 0.00 3 LEU A O 3
ATOM 1135 N N . ASP A 1 4 ? 35.012 -39.962 14.511 1.00 0.00 4 ASP A N 3
ATOM 1136 C CA . ASP A 1 4 ? 34.783 -39.759 13.052 1.00 0.00 4 ASP A CA 3
ATOM 1137 C C . ASP A 1 4 ? 33.409 -40.313 12.669 1.00 0.00 4 ASP A C 3
ATOM 1138 O O . ASP A 1 4 ? 33.294 -41.169 11.814 1.00 0.00 4 ASP A O 3
ATOM 1147 N N . VAL A 1 5 ? 32.365 -39.829 13.300 1.00 0.00 5 VAL A N 3
ATOM 1148 C CA . VAL A 1 5 ? 30.981 -40.311 12.994 1.00 0.00 5 VAL A CA 3
ATOM 1149 C C . VAL A 1 5 ? 30.125 -39.108 12.557 1.00 0.00 5 VAL A C 3
ATOM 1150 O O . VAL A 1 5 ? 30.415 -37.981 12.908 1.00 0.00 5 VAL A O 3
ATOM 1163 N N . PRO A 1 6 ? 29.079 -39.341 11.798 1.00 0.00 6 PRO A N 3
ATOM 1164 C CA . PRO A 1 6 ? 28.180 -38.248 11.319 1.00 0.00 6 PRO A CA 3
ATOM 1165 C C . PRO A 1 6 ? 27.337 -37.657 12.457 1.00 0.00 6 PRO A C 3
ATOM 1166 O O . PRO A 1 6 ? 26.238 -37.183 12.246 1.00 0.00 6 PRO A O 3
ATOM 1177 N N . GLU A 1 7 ? 27.845 -37.675 13.659 1.00 0.00 7 GLU A N 3
ATOM 1178 C CA . GLU A 1 7 ? 27.073 -37.109 14.798 1.00 0.00 7 GLU A CA 3
ATOM 1179 C C . GLU A 1 7 ? 26.820 -35.623 14.540 1.00 0.00 7 GLU A C 3
ATOM 1180 O O . GLU A 1 7 ? 25.770 -35.096 14.852 1.00 0.00 7 GLU A O 3
ATOM 1192 N N . GLN A 1 8 ? 27.776 -34.948 13.966 1.00 0.00 8 GLN A N 3
ATOM 1193 C CA . GLN A 1 8 ? 27.597 -33.503 13.677 1.00 0.00 8 GLN A CA 3
ATOM 1194 C C . GLN A 1 8 ? 26.603 -33.340 12.525 1.00 0.00 8 GLN A C 3
ATOM 1195 O O . GLN A 1 8 ? 25.576 -32.706 12.665 1.00 0.00 8 GLN A O 3
ATOM 1209 N N . VAL A 1 9 ? 26.905 -33.909 11.387 1.00 0.00 9 VAL A N 3
ATOM 1210 C CA . VAL A 1 9 ? 25.984 -33.797 10.217 1.00 0.00 9 VAL A CA 3
ATOM 1211 C C . VAL A 1 9 ? 24.545 -34.037 10.678 1.00 0.00 9 VAL A C 3
ATOM 1212 O O . VAL A 1 9 ? 23.598 -33.621 10.039 1.00 0.00 9 VAL A O 3
ATOM 1225 N N . ASP A 1 10 ? 24.375 -34.696 11.791 1.00 0.00 10 ASP A N 3
ATOM 1226 C CA . ASP A 1 10 ? 22.999 -34.951 12.299 1.00 0.00 10 ASP A CA 3
ATOM 1227 C C . ASP A 1 10 ? 22.333 -33.608 12.602 1.00 0.00 10 ASP A C 3
ATOM 1228 O O . ASP A 1 10 ? 21.409 -33.203 11.925 1.00 0.00 10 ASP A O 3
ATOM 1237 N N . LYS A 1 11 ? 22.793 -32.930 13.631 1.00 0.00 11 LYS A N 3
ATOM 1238 C CA . LYS A 1 11 ? 22.201 -31.605 14.017 1.00 0.00 11 LYS A CA 3
ATOM 1239 C C . LYS A 1 11 ? 21.766 -30.833 12.763 1.00 0.00 11 LYS A C 3
ATOM 1240 O O . LYS A 1 11 ? 20.727 -30.204 12.742 1.00 0.00 11 LYS A O 3
ATOM 1259 N N . LEU A 1 12 ? 22.542 -30.893 11.714 1.00 0.00 12 LEU A N 3
ATOM 1260 C CA . LEU A 1 12 ? 22.154 -30.181 10.468 1.00 0.00 12 LEU A CA 3
ATOM 1261 C C . LEU A 1 12 ? 20.837 -30.778 9.962 1.00 0.00 12 LEU A C 3
ATOM 1262 O O . LEU A 1 12 ? 19.875 -30.073 9.725 1.00 0.00 12 LEU A O 3
ATOM 1278 N N . ILE A 1 13 ? 20.779 -32.073 9.813 1.00 0.00 13 ILE A N 3
ATOM 1279 C CA . ILE A 1 13 ? 19.515 -32.702 9.345 1.00 0.00 13 ILE A CA 3
ATOM 1280 C C . ILE A 1 13 ? 18.389 -32.255 10.277 1.00 0.00 13 ILE A C 3
ATOM 1281 O O . ILE A 1 13 ? 17.363 -31.768 9.845 1.00 0.00 13 ILE A O 3
ATOM 1297 N N . GLN A 1 14 ? 18.584 -32.409 11.558 1.00 0.00 14 GLN A N 3
ATOM 1298 C CA . GLN A 1 14 ? 17.543 -31.988 12.531 1.00 0.00 14 GLN A CA 3
ATOM 1299 C C . GLN A 1 14 ? 17.287 -30.485 12.372 1.00 0.00 14 GLN A C 3
ATOM 1300 O O . GLN A 1 14 ? 16.161 -30.044 12.268 1.00 0.00 14 GLN A O 3
ATOM 1314 N N . GLN A 1 15 ? 18.330 -29.698 12.350 1.00 0.00 15 GLN A N 3
ATOM 1315 C CA . GLN A 1 15 ? 18.155 -28.225 12.194 1.00 0.00 15 GLN A CA 3
ATOM 1316 C C . GLN A 1 15 ? 17.481 -27.934 10.852 1.00 0.00 15 GLN A C 3
ATOM 1317 O O . GLN A 1 15 ? 16.403 -27.376 10.799 1.00 0.00 15 GLN A O 3
ATOM 1331 N N . ALA A 1 16 ? 18.102 -28.311 9.766 1.00 0.00 16 ALA A N 3
ATOM 1332 C CA . ALA A 1 16 ? 17.481 -28.057 8.436 1.00 0.00 16 ALA A CA 3
ATOM 1333 C C . ALA A 1 16 ? 16.073 -28.649 8.428 1.00 0.00 16 ALA A C 3
ATOM 1334 O O . ALA A 1 16 ? 15.171 -28.128 7.804 1.00 0.00 16 ALA A O 3
ATOM 1341 N N . THR A 1 17 ? 15.875 -29.723 9.142 1.00 0.00 17 THR A N 3
ATOM 1342 C CA . THR A 1 17 ? 14.520 -30.333 9.201 1.00 0.00 17 THR A CA 3
ATOM 1343 C C . THR A 1 17 ? 13.623 -29.397 10.003 1.00 0.00 17 THR A C 3
ATOM 1344 O O . THR A 1 17 ? 12.561 -29.005 9.564 1.00 0.00 17 THR A O 3
ATOM 1355 N N . SER A 1 18 ? 14.048 -29.036 11.184 1.00 0.00 18 SER A N 3
ATOM 1356 C CA . SER A 1 18 ? 13.232 -28.120 12.026 1.00 0.00 18 SER A CA 3
ATOM 1357 C C . SER A 1 18 ? 12.731 -26.952 11.166 1.00 0.00 18 SER A C 3
ATOM 1358 O O . SER A 1 18 ? 11.576 -26.905 10.794 1.00 0.00 18 SER A O 3
ATOM 1366 N N . ILE A 1 19 ? 13.592 -26.018 10.844 1.00 0.00 19 ILE A N 3
ATOM 1367 C CA . ILE A 1 19 ? 13.201 -24.845 10.005 1.00 0.00 19 ILE A CA 3
ATOM 1368 C C . ILE A 1 19 ? 12.154 -25.241 8.947 1.00 0.00 19 ILE A C 3
ATOM 1369 O O . ILE A 1 19 ? 11.114 -24.627 8.841 1.00 0.00 19 ILE A O 3
ATOM 1385 N N . GLU A 1 20 ? 12.421 -26.243 8.158 1.00 0.00 20 GLU A N 3
ATOM 1386 C CA . GLU A 1 20 ? 11.434 -26.637 7.108 1.00 0.00 20 GLU A CA 3
ATOM 1387 C C . GLU A 1 20 ? 10.023 -26.716 7.706 1.00 0.00 20 GLU A C 3
ATOM 1388 O O . GLU A 1 20 ? 9.112 -26.059 7.248 1.00 0.00 20 GLU A O 3
ATOM 1400 N N . ARG A 1 21 ? 9.826 -27.530 8.706 1.00 0.00 21 ARG A N 3
ATOM 1401 C CA . ARG A 1 21 ? 8.466 -27.661 9.304 1.00 0.00 21 ARG A CA 3
ATOM 1402 C C . ARG A 1 21 ? 8.184 -26.506 10.278 1.00 0.00 21 ARG A C 3
ATOM 1403 O O . ARG A 1 21 ? 7.044 -26.195 10.561 1.00 0.00 21 ARG A O 3
ATOM 1424 N N . LEU A 1 22 ? 9.200 -25.873 10.801 1.00 0.00 22 LEU A N 3
ATOM 1425 C CA . LEU A 1 22 ? 8.972 -24.750 11.763 1.00 0.00 22 LEU A CA 3
ATOM 1426 C C . LEU A 1 22 ? 8.781 -23.423 11.005 1.00 0.00 22 LEU A C 3
ATOM 1427 O O . LEU A 1 22 ? 7.946 -22.616 11.360 1.00 0.00 22 LEU A O 3
ATOM 1443 N N . CYS A 1 23 ? 9.568 -23.174 9.990 1.00 0.00 23 CYS A N 3
ATOM 1444 C CA . CYS A 1 23 ? 9.449 -21.884 9.247 1.00 0.00 23 CYS A CA 3
ATOM 1445 C C . CYS A 1 23 ? 8.352 -21.953 8.181 1.00 0.00 23 CYS A C 3
ATOM 1446 O O . CYS A 1 23 ? 7.895 -20.936 7.698 1.00 0.00 23 CYS A O 3
ATOM 1453 N N . GLN A 1 24 ? 7.918 -23.122 7.803 1.00 0.00 24 GLN A N 3
ATOM 1454 C CA . GLN A 1 24 ? 6.853 -23.204 6.767 1.00 0.00 24 GLN A CA 3
ATOM 1455 C C . GLN A 1 24 ? 5.519 -22.769 7.382 1.00 0.00 24 GLN A C 3
ATOM 1456 O O . GLN A 1 24 ? 4.581 -22.437 6.685 1.00 0.00 24 GLN A O 3
ATOM 1470 N N . HIS A 1 25 ? 5.429 -22.765 8.686 1.00 0.00 25 HIS A N 3
ATOM 1471 C CA . HIS A 1 25 ? 4.158 -22.348 9.348 1.00 0.00 25 HIS A CA 3
ATOM 1472 C C . HIS A 1 25 ? 4.128 -20.824 9.495 1.00 0.00 25 HIS A C 3
ATOM 1473 O O . HIS A 1 25 ? 3.078 -20.225 9.615 1.00 0.00 25 HIS A O 3
ATOM 1487 N N . TYR A 1 26 ? 5.274 -20.191 9.493 1.00 0.00 26 TYR A N 3
ATOM 1488 C CA . TYR A 1 26 ? 5.325 -18.709 9.638 1.00 0.00 26 TYR A CA 3
ATOM 1489 C C . TYR A 1 26 ? 5.394 -18.052 8.258 1.00 0.00 26 TYR A C 3
ATOM 1490 O O . TYR A 1 26 ? 4.721 -18.464 7.333 1.00 0.00 26 TYR A O 3
ATOM 1508 N N . ILE A 1 27 ? 6.198 -17.034 8.117 1.00 0.00 27 ILE A N 3
ATOM 1509 C CA . ILE A 1 27 ? 6.332 -16.319 6.803 1.00 0.00 27 ILE A CA 3
ATOM 1510 C C . ILE A 1 27 ? 7.780 -16.441 6.312 1.00 0.00 27 ILE A C 3
ATOM 1511 O O . ILE A 1 27 ? 8.656 -16.847 7.049 1.00 0.00 27 ILE A O 3
ATOM 1527 N N . GLY A 1 28 ? 8.032 -16.094 5.069 1.00 0.00 28 GLY A N 3
ATOM 1528 C CA . GLY A 1 28 ? 9.423 -16.180 4.513 1.00 0.00 28 GLY A CA 3
ATOM 1529 C C . GLY A 1 28 ? 10.434 -15.727 5.570 1.00 0.00 28 GLY A C 3
ATOM 1530 O O . GLY A 1 28 ? 11.429 -16.379 5.813 1.00 0.00 28 GLY A O 3
ATOM 1534 N N . TRP A 1 29 ? 10.165 -14.630 6.227 1.00 0.00 29 TRP A N 3
ATOM 1535 C CA . TRP A 1 29 ? 11.086 -14.157 7.296 1.00 0.00 29 TRP A CA 3
ATOM 1536 C C . TRP A 1 29 ? 10.926 -15.113 8.481 1.00 0.00 29 TRP A C 3
ATOM 1537 O O . TRP A 1 29 ? 9.846 -15.253 9.022 1.00 0.00 29 TRP A O 3
ATOM 1558 N N . CYS A 1 30 ? 11.969 -15.802 8.871 1.00 0.00 30 CYS A N 3
ATOM 1559 C CA . CYS A 1 30 ? 11.856 -16.779 9.997 1.00 0.00 30 CYS A CA 3
ATOM 1560 C C . CYS A 1 30 ? 13.108 -16.670 10.898 1.00 0.00 30 CYS A C 3
ATOM 1561 O O . CYS A 1 30 ? 14.179 -17.077 10.495 1.00 0.00 30 CYS A O 3
ATOM 1568 N N . PRO A 1 31 ? 13.002 -16.132 12.104 1.00 0.00 31 PRO A N 3
ATOM 1569 C CA . PRO A 1 31 ? 14.185 -16.004 13.010 1.00 0.00 31 PRO A CA 3
ATOM 1570 C C . PRO A 1 31 ? 14.581 -17.366 13.594 1.00 0.00 31 PRO A C 3
ATOM 1571 O O . PRO A 1 31 ? 14.665 -17.554 14.792 1.00 0.00 31 PRO A O 3
ATOM 1582 N N . PHE A 1 32 ? 14.813 -18.318 12.727 1.00 0.00 32 PHE A N 3
ATOM 1583 C CA . PHE A 1 32 ? 15.197 -19.696 13.165 1.00 0.00 32 PHE A CA 3
ATOM 1584 C C . PHE A 1 32 ? 16.574 -20.036 12.589 1.00 0.00 32 PHE A C 3
ATOM 1585 O O . PHE A 1 32 ? 17.400 -20.645 13.239 1.00 0.00 32 PHE A O 3
ATOM 1602 N N . TRP A 1 33 ? 16.825 -19.644 11.370 1.00 0.00 33 TRP A N 3
ATOM 1603 C CA . TRP A 1 33 ? 18.143 -19.939 10.745 1.00 0.00 33 TRP A CA 3
ATOM 1604 C C . TRP A 1 33 ? 19.265 -19.534 11.705 1.00 0.00 33 TRP A C 3
ATOM 1605 O O . TRP A 1 33 ? 19.114 -18.522 12.368 1.00 0.00 33 TRP A O 3
ATOM 1627 N N . ASN A 1 1 ? 36.182 -35.110 11.603 1.00 0.00 1 ASN A N 4
ATOM 1628 C CA . ASN A 1 1 ? 36.447 -36.044 10.472 1.00 0.00 1 ASN A CA 4
ATOM 1629 C C . ASN A 1 1 ? 37.381 -37.161 10.941 1.00 0.00 1 ASN A C 4
ATOM 1630 O O . ASN A 1 1 ? 37.974 -37.863 10.145 1.00 0.00 1 ASN A O 4
ATOM 1643 N N . GLU A 1 2 ? 37.518 -37.333 12.228 1.00 0.00 2 GLU A N 4
ATOM 1644 C CA . GLU A 1 2 ? 38.416 -38.405 12.741 1.00 0.00 2 GLU A CA 4
ATOM 1645 C C . GLU A 1 2 ? 37.949 -39.760 12.203 1.00 0.00 2 GLU A C 4
ATOM 1646 O O . GLU A 1 2 ? 38.470 -40.254 11.223 1.00 0.00 2 GLU A O 4
ATOM 1658 N N . LEU A 1 3 ? 36.970 -40.369 12.823 1.00 0.00 3 LEU A N 4
ATOM 1659 C CA . LEU A 1 3 ? 36.484 -41.690 12.322 1.00 0.00 3 LEU A CA 4
ATOM 1660 C C . LEU A 1 3 ? 35.383 -41.455 11.291 1.00 0.00 3 LEU A C 4
ATOM 1661 O O . LEU A 1 3 ? 34.521 -42.287 11.085 1.00 0.00 3 LEU A O 4
ATOM 1677 N N . ASP A 1 4 ? 35.422 -40.328 10.641 1.00 0.00 4 ASP A N 4
ATOM 1678 C CA . ASP A 1 4 ? 34.394 -40.000 9.603 1.00 0.00 4 ASP A CA 4
ATOM 1679 C C . ASP A 1 4 ? 33.004 -40.456 10.063 1.00 0.00 4 ASP A C 4
ATOM 1680 O O . ASP A 1 4 ? 32.418 -41.350 9.483 1.00 0.00 4 ASP A O 4
ATOM 1689 N N . VAL A 1 5 ? 32.472 -39.848 11.096 1.00 0.00 5 VAL A N 4
ATOM 1690 C CA . VAL A 1 5 ? 31.118 -40.235 11.604 1.00 0.00 5 VAL A CA 4
ATOM 1691 C C . VAL A 1 5 ? 30.124 -39.097 11.300 1.00 0.00 5 VAL A C 4
ATOM 1692 O O . VAL A 1 5 ? 30.480 -37.937 11.369 1.00 0.00 5 VAL A O 4
ATOM 1705 N N . PRO A 1 6 ? 28.886 -39.411 10.979 1.00 0.00 6 PRO A N 4
ATOM 1706 C CA . PRO A 1 6 ? 27.857 -38.368 10.685 1.00 0.00 6 PRO A CA 4
ATOM 1707 C C . PRO A 1 6 ? 27.406 -37.649 11.965 1.00 0.00 6 PRO A C 4
ATOM 1708 O O . PRO A 1 6 ? 26.341 -37.069 12.020 1.00 0.00 6 PRO A O 4
ATOM 1719 N N . GLU A 1 7 ? 28.212 -37.688 12.990 1.00 0.00 7 GLU A N 4
ATOM 1720 C CA . GLU A 1 7 ? 27.836 -37.011 14.262 1.00 0.00 7 GLU A CA 4
ATOM 1721 C C . GLU A 1 7 ? 27.510 -35.544 13.958 1.00 0.00 7 GLU A C 4
ATOM 1722 O O . GLU A 1 7 ? 26.825 -34.875 14.705 1.00 0.00 7 GLU A O 4
ATOM 1734 N N . GLN A 1 8 ? 28.006 -35.052 12.856 1.00 0.00 8 GLN A N 4
ATOM 1735 C CA . GLN A 1 8 ? 27.750 -33.640 12.469 1.00 0.00 8 GLN A CA 4
ATOM 1736 C C . GLN A 1 8 ? 26.553 -33.577 11.518 1.00 0.00 8 GLN A C 4
ATOM 1737 O O . GLN A 1 8 ? 25.595 -32.869 11.760 1.00 0.00 8 GLN A O 4
ATOM 1751 N N . VAL A 1 9 ? 26.600 -34.308 10.437 1.00 0.00 9 VAL A N 4
ATOM 1752 C CA . VAL A 1 9 ? 25.466 -34.287 9.471 1.00 0.00 9 VAL A CA 4
ATOM 1753 C C . VAL A 1 9 ? 24.147 -34.428 10.234 1.00 0.00 9 VAL A C 4
ATOM 1754 O O . VAL A 1 9 ? 23.122 -33.926 9.819 1.00 0.00 9 VAL A O 4
ATOM 1767 N N . ASP A 1 10 ? 24.168 -35.095 11.354 1.00 0.00 10 ASP A N 4
ATOM 1768 C CA . ASP A 1 10 ? 22.915 -35.247 12.146 1.00 0.00 10 ASP A CA 4
ATOM 1769 C C . ASP A 1 10 ? 22.384 -33.855 12.490 1.00 0.00 10 ASP A C 4
ATOM 1770 O O . ASP A 1 10 ? 21.388 -33.416 11.954 1.00 0.00 10 ASP A O 4
ATOM 1779 N N . LYS A 1 11 ? 23.038 -33.182 13.408 1.00 0.00 11 LYS A N 4
ATOM 1780 C CA . LYS A 1 11 ? 22.588 -31.816 13.842 1.00 0.00 11 LYS A CA 4
ATOM 1781 C C . LYS A 1 11 ? 21.973 -31.047 12.661 1.00 0.00 11 LYS A C 4
ATOM 1782 O O . LYS A 1 11 ? 21.017 -30.315 12.821 1.00 0.00 11 LYS A O 4
ATOM 1801 N N . LEU A 1 12 ? 22.502 -31.214 11.478 1.00 0.00 12 LEU A N 4
ATOM 1802 C CA . LEU A 1 12 ? 21.932 -30.501 10.302 1.00 0.00 12 LEU A CA 4
ATOM 1803 C C . LEU A 1 12 ? 20.534 -31.057 10.016 1.00 0.00 12 LEU A C 4
ATOM 1804 O O . LEU A 1 12 ? 19.601 -30.318 9.772 1.00 0.00 12 LEU A O 4
ATOM 1820 N N . ILE A 1 13 ? 20.379 -32.350 10.057 1.00 0.00 13 ILE A N 4
ATOM 1821 C CA . ILE A 1 13 ? 19.038 -32.939 9.801 1.00 0.00 13 ILE A CA 4
ATOM 1822 C C . ILE A 1 13 ? 18.050 -32.336 10.798 1.00 0.00 13 ILE A C 4
ATOM 1823 O O . ILE A 1 13 ? 17.028 -31.797 10.425 1.00 0.00 13 ILE A O 4
ATOM 1839 N N . GLN A 1 14 ? 18.355 -32.412 12.063 1.00 0.00 14 GLN A N 4
ATOM 1840 C CA . GLN A 1 14 ? 17.444 -31.834 13.085 1.00 0.00 14 GLN A CA 4
ATOM 1841 C C . GLN A 1 14 ? 17.257 -30.341 12.801 1.00 0.00 14 GLN A C 4
ATOM 1842 O O . GLN A 1 14 ? 16.151 -29.844 12.737 1.00 0.00 14 GLN A O 4
ATOM 1856 N N . GLN A 1 15 ? 18.335 -29.625 12.621 1.00 0.00 15 GLN A N 4
ATOM 1857 C CA . GLN A 1 15 ? 18.228 -28.167 12.332 1.00 0.00 15 GLN A CA 4
ATOM 1858 C C . GLN A 1 15 ? 17.456 -27.968 11.027 1.00 0.00 15 GLN A C 4
ATOM 1859 O O . GLN A 1 15 ? 16.407 -27.358 11.003 1.00 0.00 15 GLN A O 4
ATOM 1873 N N . ALA A 1 16 ? 17.959 -28.486 9.940 1.00 0.00 16 ALA A N 4
ATOM 1874 C CA . ALA A 1 16 ? 17.237 -28.325 8.648 1.00 0.00 16 ALA A CA 4
ATOM 1875 C C . ALA A 1 16 ? 15.811 -28.850 8.811 1.00 0.00 16 ALA A C 4
ATOM 1876 O O . ALA A 1 16 ? 14.869 -28.289 8.289 1.00 0.00 16 ALA A O 4
ATOM 1883 N N . THR A 1 17 ? 15.641 -29.915 9.546 1.00 0.00 17 THR A N 4
ATOM 1884 C CA . THR A 1 17 ? 14.272 -30.461 9.752 1.00 0.00 17 THR A CA 4
ATOM 1885 C C . THR A 1 17 ? 13.422 -29.396 10.444 1.00 0.00 17 THR A C 4
ATOM 1886 O O . THR A 1 17 ? 12.394 -28.985 9.943 1.00 0.00 17 THR A O 4
ATOM 1897 N N . SER A 1 18 ? 13.841 -28.948 11.596 1.00 0.00 18 SER A N 4
ATOM 1898 C CA . SER A 1 18 ? 13.055 -27.911 12.322 1.00 0.00 18 SER A CA 4
ATOM 1899 C C . SER A 1 18 ? 12.658 -26.794 11.350 1.00 0.00 18 SER A C 4
ATOM 1900 O O . SER A 1 18 ? 11.533 -26.732 10.897 1.00 0.00 18 SER A O 4
ATOM 1908 N N . ILE A 1 19 ? 13.575 -25.913 11.036 1.00 0.00 19 ILE A N 4
ATOM 1909 C CA . ILE A 1 19 ? 13.286 -24.776 10.103 1.00 0.00 19 ILE A CA 4
ATOM 1910 C C . ILE A 1 19 ? 12.291 -25.196 9.006 1.00 0.00 19 ILE A C 4
ATOM 1911 O O . ILE A 1 19 ? 11.281 -24.552 8.803 1.00 0.00 19 ILE A O 4
ATOM 1927 N N . GLU A 1 20 ? 12.571 -26.250 8.293 1.00 0.00 20 GLU A N 4
ATOM 1928 C CA . GLU A 1 20 ? 11.639 -26.681 7.208 1.00 0.00 20 GLU A CA 4
ATOM 1929 C C . GLU A 1 20 ? 10.188 -26.649 7.709 1.00 0.00 20 GLU A C 4
ATOM 1930 O O . GLU A 1 20 ? 9.343 -25.992 7.137 1.00 0.00 20 GLU A O 4
ATOM 1942 N N . ARG A 1 21 ? 9.885 -27.366 8.759 1.00 0.00 21 ARG A N 4
ATOM 1943 C CA . ARG A 1 21 ? 8.486 -27.387 9.272 1.00 0.00 21 ARG A CA 4
ATOM 1944 C C . ARG A 1 21 ? 8.215 -26.186 10.190 1.00 0.00 21 ARG A C 4
ATOM 1945 O O . ARG A 1 21 ? 7.078 -25.829 10.423 1.00 0.00 21 ARG A O 4
ATOM 1966 N N . LEU A 1 22 ? 9.235 -25.554 10.713 1.00 0.00 22 LEU A N 4
ATOM 1967 C CA . LEU A 1 22 ? 9.004 -24.378 11.610 1.00 0.00 22 LEU A CA 4
ATOM 1968 C C . LEU A 1 22 ? 8.881 -23.093 10.776 1.00 0.00 22 LEU A C 4
ATOM 1969 O O . LEU A 1 22 ? 7.997 -22.289 10.991 1.00 0.00 22 LEU A O 4
ATOM 1985 N N . CYS A 1 23 ? 9.773 -22.881 9.846 1.00 0.00 23 CYS A N 4
ATOM 1986 C CA . CYS A 1 23 ? 9.719 -21.635 9.030 1.00 0.00 23 CYS A CA 4
ATOM 1987 C C . CYS A 1 23 ? 8.613 -21.716 7.972 1.00 0.00 23 CYS A C 4
ATOM 1988 O O . CYS A 1 23 ? 8.225 -20.715 7.405 1.00 0.00 23 CYS A O 4
ATOM 1995 N N . GLN A 1 24 ? 8.100 -22.884 7.687 1.00 0.00 24 GLN A N 4
ATOM 1996 C CA . GLN A 1 24 ? 7.028 -22.984 6.658 1.00 0.00 24 GLN A CA 4
ATOM 1997 C C . GLN A 1 24 ? 5.693 -22.548 7.267 1.00 0.00 24 GLN A C 4
ATOM 1998 O O . GLN A 1 24 ? 4.773 -22.180 6.567 1.00 0.00 24 GLN A O 4
ATOM 2012 N N . HIS A 1 25 ? 5.584 -22.578 8.567 1.00 0.00 25 HIS A N 4
ATOM 2013 C CA . HIS A 1 25 ? 4.311 -22.154 9.214 1.00 0.00 25 HIS A CA 4
ATOM 2014 C C . HIS A 1 25 ? 4.261 -20.627 9.253 1.00 0.00 25 HIS A C 4
ATOM 2015 O O . HIS A 1 25 ? 3.205 -20.026 9.216 1.00 0.00 25 HIS A O 4
ATOM 2029 N N . TYR A 1 26 ? 5.403 -19.996 9.323 1.00 0.00 26 TYR A N 4
ATOM 2030 C CA . TYR A 1 26 ? 5.458 -18.511 9.360 1.00 0.00 26 TYR A CA 4
ATOM 2031 C C . TYR A 1 26 ? 5.700 -17.980 7.950 1.00 0.00 26 TYR A C 4
ATOM 2032 O O . TYR A 1 26 ? 5.143 -18.462 6.984 1.00 0.00 26 TYR A O 4
ATOM 2050 N N . ILE A 1 27 ? 6.552 -17.004 7.836 1.00 0.00 27 ILE A N 4
ATOM 2051 C CA . ILE A 1 27 ? 6.892 -16.418 6.499 1.00 0.00 27 ILE A CA 4
ATOM 2052 C C . ILE A 1 27 ? 8.343 -16.790 6.174 1.00 0.00 27 ILE A C 4
ATOM 2053 O O . ILE A 1 27 ? 9.092 -17.179 7.047 1.00 0.00 27 ILE A O 4
ATOM 2069 N N . GLY A 1 28 ? 8.738 -16.684 4.927 1.00 0.00 28 GLY A N 4
ATOM 2070 C CA . GLY A 1 28 ? 10.144 -17.037 4.533 1.00 0.00 28 GLY A CA 4
ATOM 2071 C C . GLY A 1 28 ? 11.127 -16.579 5.617 1.00 0.00 28 GLY A C 4
ATOM 2072 O O . GLY A 1 28 ? 12.091 -17.251 5.923 1.00 0.00 28 GLY A O 4
ATOM 2076 N N . TRP A 1 29 ? 10.868 -15.449 6.215 1.00 0.00 29 TRP A N 4
ATOM 2077 C CA . TRP A 1 29 ? 11.759 -14.953 7.302 1.00 0.00 29 TRP A CA 4
ATOM 2078 C C . TRP A 1 29 ? 11.307 -15.584 8.621 1.00 0.00 29 TRP A C 4
ATOM 2079 O O . TRP A 1 29 ? 10.129 -15.648 8.909 1.00 0.00 29 TRP A O 4
ATOM 2100 N N . CYS A 1 30 ? 12.221 -16.050 9.430 1.00 0.00 30 CYS A N 4
ATOM 2101 C CA . CYS A 1 30 ? 11.816 -16.668 10.725 1.00 0.00 30 CYS A CA 4
ATOM 2102 C C . CYS A 1 30 ? 13.009 -16.626 11.697 1.00 0.00 30 CYS A C 4
ATOM 2103 O O . CYS A 1 30 ? 14.148 -16.686 11.279 1.00 0.00 30 CYS A O 4
ATOM 2110 N N . PRO A 1 31 ? 12.759 -16.517 12.984 1.00 0.00 31 PRO A N 4
ATOM 2111 C CA . PRO A 1 31 ? 13.848 -16.461 14.010 1.00 0.00 31 PRO A CA 4
ATOM 2112 C C . PRO A 1 31 ? 14.545 -17.818 14.184 1.00 0.00 31 PRO A C 4
ATOM 2113 O O . PRO A 1 31 ? 15.215 -18.054 15.169 1.00 0.00 31 PRO A O 4
ATOM 2124 N N . PHE A 1 32 ? 14.388 -18.708 13.236 1.00 0.00 32 PHE A N 4
ATOM 2125 C CA . PHE A 1 32 ? 15.034 -20.056 13.336 1.00 0.00 32 PHE A CA 4
ATOM 2126 C C . PHE A 1 32 ? 16.185 -20.148 12.331 1.00 0.00 32 PHE A C 4
ATOM 2127 O O . PHE A 1 32 ? 17.121 -20.900 12.512 1.00 0.00 32 PHE A O 4
ATOM 2144 N N . TRP A 1 33 ? 16.129 -19.376 11.281 1.00 0.00 33 TRP A N 4
ATOM 2145 C CA . TRP A 1 33 ? 17.227 -19.401 10.270 1.00 0.00 33 TRP A CA 4
ATOM 2146 C C . TRP A 1 33 ? 18.516 -18.886 10.925 1.00 0.00 33 TRP A C 4
ATOM 2147 O O . TRP A 1 33 ? 19.578 -19.350 10.542 1.00 0.00 33 TRP A O 4
ATOM 2169 N N . ASN A 1 1 ? 42.307 -40.991 16.234 1.00 0.00 1 ASN A N 5
ATOM 2170 C CA . ASN A 1 1 ? 42.219 -40.973 17.721 1.00 0.00 1 ASN A CA 5
ATOM 2171 C C . ASN A 1 1 ? 41.147 -39.972 18.157 1.00 0.00 1 ASN A C 5
ATOM 2172 O O . ASN A 1 1 ? 40.553 -40.103 19.210 1.00 0.00 1 ASN A O 5
ATOM 2185 N N . GLU A 1 2 ? 40.894 -38.971 17.357 1.00 0.00 2 GLU A N 5
ATOM 2186 C CA . GLU A 1 2 ? 39.861 -37.963 17.727 1.00 0.00 2 GLU A CA 5
ATOM 2187 C C . GLU A 1 2 ? 38.470 -38.515 17.402 1.00 0.00 2 GLU A C 5
ATOM 2188 O O . GLU A 1 2 ? 38.234 -39.705 17.480 1.00 0.00 2 GLU A O 5
ATOM 2200 N N . LEU A 1 3 ? 37.543 -37.664 17.040 1.00 0.00 3 LEU A N 5
ATOM 2201 C CA . LEU A 1 3 ? 36.169 -38.145 16.714 1.00 0.00 3 LEU A CA 5
ATOM 2202 C C . LEU A 1 3 ? 36.077 -38.422 15.212 1.00 0.00 3 LEU A C 5
ATOM 2203 O O . LEU A 1 3 ? 36.943 -38.045 14.448 1.00 0.00 3 LEU A O 5
ATOM 2219 N N . ASP A 1 4 ? 35.035 -39.079 14.782 1.00 0.00 4 ASP A N 5
ATOM 2220 C CA . ASP A 1 4 ? 34.892 -39.377 13.329 1.00 0.00 4 ASP A CA 5
ATOM 2221 C C . ASP A 1 4 ? 33.522 -40.001 13.067 1.00 0.00 4 ASP A C 5
ATOM 2222 O O . ASP A 1 4 ? 33.387 -40.912 12.274 1.00 0.00 4 ASP A O 5
ATOM 2231 N N . VAL A 1 5 ? 32.504 -39.514 13.732 1.00 0.00 5 VAL A N 5
ATOM 2232 C CA . VAL A 1 5 ? 31.125 -40.057 13.544 1.00 0.00 5 VAL A CA 5
ATOM 2233 C C . VAL A 1 5 ? 30.239 -38.962 12.927 1.00 0.00 5 VAL A C 5
ATOM 2234 O O . VAL A 1 5 ? 30.473 -37.788 13.136 1.00 0.00 5 VAL A O 5
ATOM 2247 N N . PRO A 1 6 ? 29.222 -39.333 12.181 1.00 0.00 6 PRO A N 5
ATOM 2248 C CA . PRO A 1 6 ? 28.299 -38.344 11.553 1.00 0.00 6 PRO A CA 5
ATOM 2249 C C . PRO A 1 6 ? 27.392 -37.684 12.599 1.00 0.00 6 PRO A C 5
ATOM 2250 O O . PRO A 1 6 ? 26.315 -37.211 12.292 1.00 0.00 6 PRO A O 5
ATOM 2261 N N . GLU A 1 7 ? 27.822 -37.652 13.831 1.00 0.00 7 GLU A N 5
ATOM 2262 C CA . GLU A 1 7 ? 26.992 -37.027 14.894 1.00 0.00 7 GLU A CA 5
ATOM 2263 C C . GLU A 1 7 ? 26.739 -35.565 14.517 1.00 0.00 7 GLU A C 5
ATOM 2264 O O . GLU A 1 7 ? 25.615 -35.128 14.392 1.00 0.00 7 GLU A O 5
ATOM 2276 N N . GLN A 1 8 ? 27.784 -34.814 14.332 1.00 0.00 8 GLN A N 5
ATOM 2277 C CA . GLN A 1 8 ? 27.612 -33.386 13.962 1.00 0.00 8 GLN A CA 5
ATOM 2278 C C . GLN A 1 8 ? 26.705 -33.289 12.734 1.00 0.00 8 GLN A C 5
ATOM 2279 O O . GLN A 1 8 ? 25.678 -32.641 12.758 1.00 0.00 8 GLN A O 5
ATOM 2293 N N . VAL A 1 9 ? 27.075 -33.929 11.660 1.00 0.00 9 VAL A N 5
ATOM 2294 C CA . VAL A 1 9 ? 26.236 -33.875 10.430 1.00 0.00 9 VAL A CA 5
ATOM 2295 C C . VAL A 1 9 ? 24.778 -34.167 10.796 1.00 0.00 9 VAL A C 5
ATOM 2296 O O . VAL A 1 9 ? 23.864 -33.729 10.128 1.00 0.00 9 VAL A O 5
ATOM 2309 N N . ASP A 1 10 ? 24.547 -34.899 11.849 1.00 0.00 10 ASP A N 5
ATOM 2310 C CA . ASP A 1 10 ? 23.141 -35.198 12.241 1.00 0.00 10 ASP A CA 5
ATOM 2311 C C . ASP A 1 10 ? 22.458 -33.888 12.636 1.00 0.00 10 ASP A C 5
ATOM 2312 O O . ASP A 1 10 ? 21.538 -33.440 11.981 1.00 0.00 10 ASP A O 5
ATOM 2321 N N . LYS A 1 11 ? 22.898 -33.292 13.720 1.00 0.00 11 LYS A N 5
ATOM 2322 C CA . LYS A 1 11 ? 22.289 -32.010 14.208 1.00 0.00 11 LYS A CA 5
ATOM 2323 C C . LYS A 1 11 ? 21.843 -31.139 13.021 1.00 0.00 11 LYS A C 5
ATOM 2324 O O . LYS A 1 11 ? 20.869 -30.419 13.108 1.00 0.00 11 LYS A O 5
ATOM 2343 N N . LEU A 1 12 ? 22.526 -31.211 11.908 1.00 0.00 12 LEU A N 5
ATOM 2344 C CA . LEU A 1 12 ? 22.104 -30.400 10.734 1.00 0.00 12 LEU A CA 5
ATOM 2345 C C . LEU A 1 12 ? 20.753 -30.930 10.241 1.00 0.00 12 LEU A C 5
ATOM 2346 O O . LEU A 1 12 ? 19.830 -30.175 10.006 1.00 0.00 12 LEU A O 5
ATOM 2362 N N . ILE A 1 13 ? 20.625 -32.221 10.100 1.00 0.00 13 ILE A N 5
ATOM 2363 C CA . ILE A 1 13 ? 19.326 -32.784 9.642 1.00 0.00 13 ILE A CA 5
ATOM 2364 C C . ILE A 1 13 ? 18.226 -32.253 10.559 1.00 0.00 13 ILE A C 5
ATOM 2365 O O . ILE A 1 13 ? 17.223 -31.733 10.110 1.00 0.00 13 ILE A O 5
ATOM 2381 N N . GLN A 1 14 ? 18.416 -32.371 11.844 1.00 0.00 14 GLN A N 5
ATOM 2382 C CA . GLN A 1 14 ? 17.397 -31.865 12.799 1.00 0.00 14 GLN A CA 5
ATOM 2383 C C . GLN A 1 14 ? 17.186 -30.368 12.559 1.00 0.00 14 GLN A C 5
ATOM 2384 O O . GLN A 1 14 ? 16.071 -29.899 12.438 1.00 0.00 14 GLN A O 5
ATOM 2398 N N . GLN A 1 15 ? 18.251 -29.614 12.480 1.00 0.00 15 GLN A N 5
ATOM 2399 C CA . GLN A 1 15 ? 18.111 -28.150 12.236 1.00 0.00 15 GLN A CA 5
ATOM 2400 C C . GLN A 1 15 ? 17.438 -27.934 10.879 1.00 0.00 15 GLN A C 5
ATOM 2401 O O . GLN A 1 15 ? 16.383 -27.342 10.786 1.00 0.00 15 GLN A O 5
ATOM 2415 N N . ALA A 1 16 ? 18.034 -28.415 9.825 1.00 0.00 16 ALA A N 5
ATOM 2416 C CA . ALA A 1 16 ? 17.410 -28.240 8.486 1.00 0.00 16 ALA A CA 5
ATOM 2417 C C . ALA A 1 16 ? 15.982 -28.784 8.538 1.00 0.00 16 ALA A C 5
ATOM 2418 O O . ALA A 1 16 ? 15.070 -28.219 7.967 1.00 0.00 16 ALA A O 5
ATOM 2425 N N . THR A 1 17 ? 15.780 -29.874 9.229 1.00 0.00 17 THR A N 5
ATOM 2426 C CA . THR A 1 17 ? 14.410 -30.449 9.330 1.00 0.00 17 THR A CA 5
ATOM 2427 C C . THR A 1 17 ? 13.497 -29.433 10.014 1.00 0.00 17 THR A C 5
ATOM 2428 O O . THR A 1 17 ? 12.485 -29.035 9.474 1.00 0.00 17 THR A O 5
ATOM 2439 N N . SER A 1 18 ? 13.844 -29.016 11.207 1.00 0.00 18 SER A N 5
ATOM 2440 C CA . SER A 1 18 ? 12.994 -28.026 11.934 1.00 0.00 18 SER A CA 5
ATOM 2441 C C . SER A 1 18 ? 12.561 -26.918 10.963 1.00 0.00 18 SER A C 5
ATOM 2442 O O . SER A 1 18 ? 11.432 -26.893 10.515 1.00 0.00 18 SER A O 5
ATOM 2450 N N . ILE A 1 19 ? 13.441 -25.996 10.657 1.00 0.00 19 ILE A N 5
ATOM 2451 C CA . ILE A 1 19 ? 13.108 -24.859 9.738 1.00 0.00 19 ILE A CA 5
ATOM 2452 C C . ILE A 1 19 ? 12.089 -25.278 8.664 1.00 0.00 19 ILE A C 5
ATOM 2453 O O . ILE A 1 19 ? 11.075 -24.634 8.491 1.00 0.00 19 ILE A O 5
ATOM 2469 N N . GLU A 1 20 ? 12.343 -26.328 7.938 1.00 0.00 20 GLU A N 5
ATOM 2470 C CA . GLU A 1 20 ? 11.376 -26.740 6.878 1.00 0.00 20 GLU A CA 5
ATOM 2471 C C . GLU A 1 20 ? 9.943 -26.720 7.429 1.00 0.00 20 GLU A C 5
ATOM 2472 O O . GLU A 1 20 ? 9.086 -26.024 6.922 1.00 0.00 20 GLU A O 5
ATOM 2484 N N . ARG A 1 21 ? 9.668 -27.490 8.445 1.00 0.00 21 ARG A N 5
ATOM 2485 C CA . ARG A 1 21 ? 8.287 -27.529 9.006 1.00 0.00 21 ARG A CA 5
ATOM 2486 C C . ARG A 1 21 ? 8.049 -26.363 9.974 1.00 0.00 21 ARG A C 5
ATOM 2487 O O . ARG A 1 21 ? 6.922 -26.025 10.275 1.00 0.00 21 ARG A O 5
ATOM 2508 N N . LEU A 1 22 ? 9.088 -25.732 10.460 1.00 0.00 22 LEU A N 5
ATOM 2509 C CA . LEU A 1 22 ? 8.899 -24.580 11.398 1.00 0.00 22 LEU A CA 5
ATOM 2510 C C . LEU A 1 22 ? 8.761 -23.267 10.610 1.00 0.00 22 LEU A C 5
ATOM 2511 O O . LEU A 1 22 ? 7.943 -22.426 10.924 1.00 0.00 22 LEU A O 5
ATOM 2527 N N . CYS A 1 23 ? 9.585 -23.076 9.617 1.00 0.00 23 CYS A N 5
ATOM 2528 C CA . CYS A 1 23 ? 9.545 -21.806 8.840 1.00 0.00 23 CYS A CA 5
ATOM 2529 C C . CYS A 1 23 ? 8.446 -21.831 7.776 1.00 0.00 23 CYS A C 5
ATOM 2530 O O . CYS A 1 23 ? 8.067 -20.800 7.258 1.00 0.00 23 CYS A O 5
ATOM 2537 N N . GLN A 1 24 ? 7.919 -22.974 7.434 1.00 0.00 24 GLN A N 5
ATOM 2538 C CA . GLN A 1 24 ? 6.848 -23.002 6.402 1.00 0.00 24 GLN A CA 5
ATOM 2539 C C . GLN A 1 24 ? 5.527 -22.565 7.041 1.00 0.00 24 GLN A C 5
ATOM 2540 O O . GLN A 1 24 ? 4.592 -22.185 6.364 1.00 0.00 24 GLN A O 5
ATOM 2554 N N . HIS A 1 25 ? 5.444 -22.617 8.344 1.00 0.00 25 HIS A N 5
ATOM 2555 C CA . HIS A 1 25 ? 4.188 -22.209 9.034 1.00 0.00 25 HIS A CA 5
ATOM 2556 C C . HIS A 1 25 ? 4.174 -20.692 9.229 1.00 0.00 25 HIS A C 5
ATOM 2557 O O . HIS A 1 25 ? 3.131 -20.068 9.239 1.00 0.00 25 HIS A O 5
ATOM 2571 N N . TYR A 1 26 ? 5.322 -20.088 9.388 1.00 0.00 26 TYR A N 5
ATOM 2572 C CA . TYR A 1 26 ? 5.380 -18.614 9.588 1.00 0.00 26 TYR A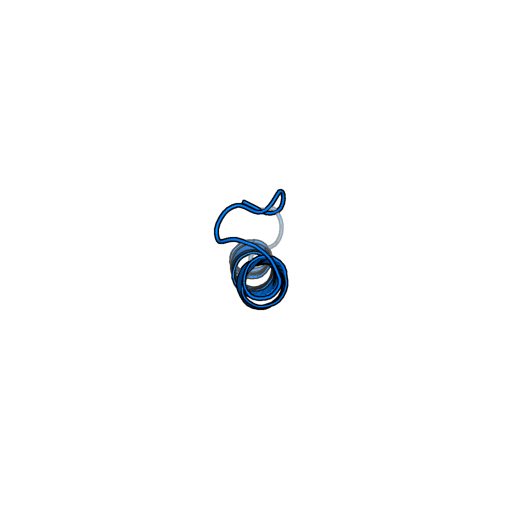 CA 5
ATOM 2573 C C . TYR A 1 26 ? 5.588 -17.921 8.242 1.00 0.00 26 TYR A C 5
ATOM 2574 O O . TYR A 1 26 ? 5.415 -18.508 7.193 1.00 0.00 26 TYR A O 5
ATOM 2592 N N . ILE A 1 27 ? 5.969 -16.670 8.268 1.00 0.00 27 ILE A N 5
ATOM 2593 C CA . ILE A 1 27 ? 6.202 -15.921 6.998 1.00 0.00 27 ILE A CA 5
ATOM 2594 C C . ILE A 1 27 ? 7.681 -16.040 6.614 1.00 0.00 27 ILE A C 5
ATOM 2595 O O . ILE A 1 27 ? 8.495 -16.488 7.397 1.00 0.00 27 ILE A O 5
ATOM 2611 N N . GLY A 1 28 ? 8.032 -15.650 5.413 1.00 0.00 28 GLY A N 5
ATOM 2612 C CA . GLY A 1 28 ? 9.458 -15.742 4.968 1.00 0.00 28 GLY A CA 5
ATOM 2613 C C . GLY A 1 28 ? 10.392 -15.305 6.101 1.00 0.00 28 GLY A C 5
ATOM 2614 O O . GLY A 1 28 ? 11.376 -15.956 6.391 1.00 0.00 28 GLY A O 5
ATOM 2618 N N . TRP A 1 29 ? 10.091 -14.209 6.744 1.00 0.00 29 TRP A N 5
ATOM 2619 C CA . TRP A 1 29 ? 10.956 -13.732 7.859 1.00 0.00 29 TRP A CA 5
ATOM 2620 C C . TRP A 1 29 ? 10.894 -14.749 9.015 1.00 0.00 29 TRP A C 5
ATOM 2621 O O . TRP A 1 29 ? 10.392 -14.469 10.083 1.00 0.00 29 TRP A O 5
ATOM 2642 N N . CYS A 1 30 ? 11.384 -15.940 8.793 1.00 0.00 30 CYS A N 5
ATOM 2643 C CA . CYS A 1 30 ? 11.351 -16.987 9.859 1.00 0.00 30 CYS A CA 5
ATOM 2644 C C . CYS A 1 30 ? 12.611 -16.866 10.744 1.00 0.00 30 CYS A C 5
ATOM 2645 O O . CYS A 1 30 ? 13.704 -17.116 10.278 1.00 0.00 30 CYS A O 5
ATOM 2652 N N . PRO A 1 31 ? 12.485 -16.487 12.005 1.00 0.00 31 PRO A N 5
ATOM 2653 C CA . PRO A 1 31 ? 13.668 -16.352 12.904 1.00 0.00 31 PRO A CA 5
ATOM 2654 C C . PRO A 1 31 ? 14.136 -17.718 13.428 1.00 0.00 31 PRO A C 5
ATOM 2655 O O . PRO A 1 31 ? 13.989 -18.030 14.594 1.00 0.00 31 PRO A O 5
ATOM 2666 N N . PHE A 1 32 ? 14.689 -18.537 12.571 1.00 0.00 32 PHE A N 5
ATOM 2667 C CA . PHE A 1 32 ? 15.160 -19.890 13.005 1.00 0.00 32 PHE A CA 5
ATOM 2668 C C . PHE A 1 32 ? 16.507 -20.193 12.334 1.00 0.00 32 PHE A C 5
ATOM 2669 O O . PHE A 1 32 ? 17.347 -20.870 12.892 1.00 0.00 32 PHE A O 5
ATOM 2686 N N . TRP A 1 33 ? 16.718 -19.700 11.144 1.00 0.00 33 TRP A N 5
ATOM 2687 C CA . TRP A 1 33 ? 18.009 -19.966 10.449 1.00 0.00 33 TRP A CA 5
ATOM 2688 C C . TRP A 1 33 ? 19.172 -19.553 11.356 1.00 0.00 33 TRP A C 5
ATOM 2689 O O . TRP A 1 33 ? 19.221 -18.394 11.734 1.00 0.00 33 TRP A O 5
ATOM 2711 N N . ASN A 1 1 ? 34.538 -31.868 18.728 1.00 0.00 1 ASN A N 6
ATOM 2712 C CA . ASN A 1 1 ? 33.886 -33.104 19.246 1.00 0.00 1 ASN A CA 6
ATOM 2713 C C . ASN A 1 1 ? 34.959 -34.097 19.694 1.00 0.00 1 ASN A C 6
ATOM 2714 O O . ASN A 1 1 ? 34.811 -34.763 20.696 1.00 0.00 1 ASN A O 6
ATOM 2727 N N . GLU A 1 2 ? 36.035 -34.192 18.949 1.00 0.00 2 GLU A N 6
ATOM 2728 C CA . GLU A 1 2 ? 37.146 -35.135 19.297 1.00 0.00 2 GLU A CA 6
ATOM 2729 C C . GLU A 1 2 ? 36.825 -36.533 18.752 1.00 0.00 2 GLU A C 6
ATOM 2730 O O . GLU A 1 2 ? 37.688 -37.383 18.658 1.00 0.00 2 GLU A O 6
ATOM 2742 N N . LEU A 1 3 ? 35.593 -36.780 18.384 1.00 0.00 3 LEU A N 6
ATOM 2743 C CA . LEU A 1 3 ? 35.231 -38.124 17.839 1.00 0.00 3 LEU A CA 6
ATOM 2744 C C . LEU A 1 3 ? 35.467 -38.130 16.327 1.00 0.00 3 LEU A C 6
ATOM 2745 O O . LEU A 1 3 ? 36.154 -37.280 15.794 1.00 0.00 3 LEU A O 6
ATOM 2761 N N . ASP A 1 4 ? 34.904 -39.081 15.630 1.00 0.00 4 ASP A N 6
ATOM 2762 C CA . ASP A 1 4 ? 35.096 -39.140 14.151 1.00 0.00 4 ASP A CA 6
ATOM 2763 C C . ASP A 1 4 ? 33.911 -39.864 13.508 1.00 0.00 4 ASP A C 6
ATOM 2764 O O . ASP A 1 4 ? 34.074 -40.659 12.605 1.00 0.00 4 ASP A O 6
ATOM 2773 N N . VAL A 1 5 ? 32.718 -39.587 13.971 1.00 0.00 5 VAL A N 6
ATOM 2774 C CA . VAL A 1 5 ? 31.492 -40.242 13.409 1.00 0.00 5 VAL A CA 6
ATOM 2775 C C . VAL A 1 5 ? 30.601 -39.154 12.785 1.00 0.00 5 VAL A C 6
ATOM 2776 O O . VAL A 1 5 ? 30.694 -37.998 13.144 1.00 0.00 5 VAL A O 6
ATOM 2789 N N . PRO A 1 6 ? 29.745 -39.517 11.858 1.00 0.00 6 PRO A N 6
ATOM 2790 C CA . PRO A 1 6 ? 28.834 -38.540 11.188 1.00 0.00 6 PRO A CA 6
ATOM 2791 C C . PRO A 1 6 ? 27.773 -37.990 12.149 1.00 0.00 6 PRO A C 6
ATOM 2792 O O . PRO A 1 6 ? 26.728 -37.530 11.734 1.00 0.00 6 PRO A O 6
ATOM 2803 N N . GLU A 1 7 ? 28.039 -38.019 13.428 1.00 0.00 7 GLU A N 6
ATOM 2804 C CA . GLU A 1 7 ? 27.048 -37.481 14.398 1.00 0.00 7 GLU A CA 6
ATOM 2805 C C . GLU A 1 7 ? 26.790 -36.014 14.058 1.00 0.00 7 GLU A C 6
ATOM 2806 O O . GLU A 1 7 ? 25.721 -35.484 14.289 1.00 0.00 7 GLU A O 6
ATOM 2818 N N . GLN A 1 8 ? 27.770 -35.362 13.497 1.00 0.00 8 GLN A N 6
ATOM 2819 C CA . GLN A 1 8 ? 27.602 -33.937 13.119 1.00 0.00 8 GLN A CA 6
ATOM 2820 C C . GLN A 1 8 ? 26.594 -33.849 11.973 1.00 0.00 8 GLN A C 6
ATOM 2821 O O . GLN A 1 8 ? 25.577 -33.191 12.076 1.00 0.00 8 GLN A O 6
ATOM 2835 N N . VAL A 1 9 ? 26.875 -34.513 10.884 1.00 0.00 9 VAL A N 6
ATOM 2836 C CA . VAL A 1 9 ? 25.949 -34.491 9.714 1.00 0.00 9 VAL A CA 6
ATOM 2837 C C . VAL A 1 9 ? 24.504 -34.637 10.203 1.00 0.00 9 VAL A C 6
ATOM 2838 O O . VAL A 1 9 ? 23.572 -34.203 9.559 1.00 0.00 9 VAL A O 6
ATOM 2851 N N . ASP A 1 10 ? 24.318 -35.237 11.346 1.00 0.00 10 ASP A N 6
ATOM 2852 C CA . ASP A 1 10 ? 22.936 -35.397 11.880 1.00 0.00 10 ASP A CA 6
ATOM 2853 C C . ASP A 1 10 ? 22.347 -34.010 12.138 1.00 0.00 10 ASP A C 6
ATOM 2854 O O . ASP A 1 10 ? 21.419 -33.592 11.476 1.00 0.00 10 ASP A O 6
ATOM 2863 N N . LYS A 1 11 ? 22.879 -33.312 13.117 1.00 0.00 11 LYS A N 6
ATOM 2864 C CA . LYS A 1 11 ? 22.365 -31.944 13.466 1.00 0.00 11 LYS A CA 6
ATOM 2865 C C . LYS A 1 11 ? 21.906 -31.208 12.196 1.00 0.00 11 LYS A C 6
ATOM 2866 O O . LYS A 1 11 ? 20.890 -30.541 12.191 1.00 0.00 11 LYS A O 6
ATOM 2885 N N . LEU A 1 12 ? 22.627 -31.341 11.114 1.00 0.00 12 LEU A N 6
ATOM 2886 C CA . LEU A 1 12 ? 22.201 -30.666 9.857 1.00 0.00 12 LEU A CA 6
ATOM 2887 C C . LEU A 1 12 ? 20.822 -31.203 9.465 1.00 0.00 12 LEU A C 6
ATOM 2888 O O . LEU A 1 12 ? 19.884 -30.454 9.279 1.00 0.00 12 LEU A O 6
ATOM 2904 N N . ILE A 1 13 ? 20.688 -32.496 9.356 1.00 0.00 13 ILE A N 6
ATOM 2905 C CA . ILE A 1 13 ? 19.363 -33.070 8.997 1.00 0.00 13 ILE A CA 6
ATOM 2906 C C . ILE A 1 13 ? 18.327 -32.515 9.971 1.00 0.00 13 ILE A C 6
ATOM 2907 O O . ILE A 1 13 ? 17.301 -31.995 9.580 1.00 0.00 13 ILE A O 6
ATOM 2923 N N . GLN A 1 14 ? 18.600 -32.618 11.243 1.00 0.00 14 GLN A N 6
ATOM 2924 C CA . GLN A 1 14 ? 17.652 -32.096 12.259 1.00 0.00 14 GLN A CA 6
ATOM 2925 C C . GLN A 1 14 ? 17.465 -30.590 12.050 1.00 0.00 14 GLN A C 6
ATOM 2926 O O . GLN A 1 14 ? 16.358 -30.095 11.995 1.00 0.00 14 GLN A O 6
ATOM 2940 N N . GLN A 1 15 ? 18.542 -29.858 11.925 1.00 0.00 15 GLN A N 6
ATOM 2941 C CA . GLN A 1 15 ? 18.424 -28.387 11.711 1.00 0.00 15 GLN A CA 6
ATOM 2942 C C . GLN A 1 15 ? 17.661 -28.131 10.410 1.00 0.00 15 GLN A C 6
ATOM 2943 O O . GLN A 1 15 ? 16.608 -27.528 10.404 1.00 0.00 15 GLN A O 6
ATOM 2957 N N . ALA A 1 16 ? 18.180 -28.589 9.305 1.00 0.00 16 ALA A N 6
ATOM 2958 C CA . ALA A 1 16 ? 17.472 -28.371 8.014 1.00 0.00 16 ALA A CA 6
ATOM 2959 C C . ALA A 1 16 ? 16.040 -28.897 8.134 1.00 0.00 16 ALA A C 6
ATOM 2960 O O . ALA A 1 16 ? 15.117 -28.352 7.560 1.00 0.00 16 ALA A O 6
ATOM 2967 N N . THR A 1 17 ? 15.845 -29.946 8.887 1.00 0.00 17 THR A N 6
ATOM 2968 C CA . THR A 1 17 ? 14.471 -30.499 9.054 1.00 0.00 17 THR A CA 6
ATOM 2969 C C . THR A 1 17 ? 13.630 -29.501 9.851 1.00 0.00 17 THR A C 6
ATOM 2970 O O . THR A 1 17 ? 12.573 -29.086 9.422 1.00 0.00 17 THR A O 6
ATOM 2981 N N . SER A 1 18 ? 14.090 -29.121 11.014 1.00 0.00 18 SER A N 6
ATOM 2982 C CA . SER A 1 18 ? 13.319 -28.152 11.847 1.00 0.00 18 SER A CA 6
ATOM 2983 C C . SER A 1 18 ? 12.818 -27.003 10.960 1.00 0.00 18 SER A C 6
ATOM 2984 O O . SER A 1 18 ? 11.646 -26.917 10.652 1.00 0.00 18 SER A O 6
ATOM 2992 N N . ILE A 1 19 ? 13.700 -26.124 10.556 1.00 0.00 19 ILE A N 6
ATOM 2993 C CA . ILE A 1 19 ? 13.317 -24.963 9.697 1.00 0.00 19 ILE A CA 6
ATOM 2994 C C . ILE A 1 19 ? 12.187 -25.335 8.720 1.00 0.00 19 ILE A C 6
ATOM 2995 O O . ILE A 1 19 ? 11.173 -24.670 8.660 1.00 0.00 19 ILE A O 6
ATOM 3011 N N . GLU A 1 20 ? 12.357 -26.369 7.946 1.00 0.00 20 GLU A N 6
ATOM 3012 C CA . GLU A 1 20 ? 11.295 -26.747 6.969 1.00 0.00 20 GLU A CA 6
ATOM 3013 C C . GLU A 1 20 ? 9.915 -26.711 7.636 1.00 0.00 20 GLU A C 6
ATOM 3014 O O . GLU A 1 20 ? 9.019 -26.024 7.187 1.00 0.00 20 GLU A O 6
ATOM 3026 N N . ARG A 1 21 ? 9.724 -27.461 8.689 1.00 0.00 21 ARG A N 6
ATOM 3027 C CA . ARG A 1 21 ? 8.395 -27.485 9.364 1.00 0.00 21 ARG A CA 6
ATOM 3028 C C . ARG A 1 21 ? 8.262 -26.321 10.356 1.00 0.00 21 ARG A C 6
ATOM 3029 O O . ARG A 1 21 ? 7.170 -25.946 10.732 1.00 0.00 21 ARG A O 6
ATOM 3050 N N . LEU A 1 22 ? 9.353 -25.748 10.792 1.00 0.00 22 LEU A N 6
ATOM 3051 C CA . LEU A 1 22 ? 9.270 -24.614 11.768 1.00 0.00 22 LEU A CA 6
ATOM 3052 C C . LEU A 1 22 ? 9.091 -23.278 11.028 1.00 0.00 22 LEU A C 6
ATOM 3053 O O . LEU A 1 22 ? 8.331 -22.428 11.450 1.00 0.00 22 LEU A O 6
ATOM 3069 N N . CYS A 1 23 ? 9.800 -23.069 9.952 1.00 0.00 23 CYS A N 6
ATOM 3070 C CA . CYS A 1 23 ? 9.680 -21.773 9.226 1.00 0.00 23 CYS A CA 6
ATOM 3071 C C . CYS A 1 23 ? 8.416 -21.740 8.362 1.00 0.00 23 CYS A C 6
ATOM 3072 O O . CYS A 1 23 ? 8.046 -20.707 7.843 1.00 0.00 23 CYS A O 6
ATOM 3079 N N . GLN A 1 24 ? 7.748 -22.848 8.197 1.00 0.00 24 GLN A N 6
ATOM 3080 C CA . GLN A 1 24 ? 6.516 -22.850 7.359 1.00 0.00 24 GLN A CA 6
ATOM 3081 C C . GLN A 1 24 ? 5.327 -22.352 8.191 1.00 0.00 24 GLN A C 6
ATOM 3082 O O . GLN A 1 24 ? 4.308 -21.960 7.657 1.00 0.00 24 GLN A O 6
ATOM 3096 N N . HIS A 1 25 ? 5.445 -22.365 9.491 1.00 0.00 25 HIS A N 6
ATOM 3097 C CA . HIS A 1 25 ? 4.317 -21.894 10.349 1.00 0.00 25 HIS A CA 6
ATOM 3098 C C . HIS A 1 25 ? 4.389 -20.372 10.508 1.00 0.00 25 HIS A C 6
ATOM 3099 O O . HIS A 1 25 ? 3.398 -19.718 10.762 1.00 0.00 25 HIS A O 6
ATOM 3113 N N . TYR A 1 26 ? 5.557 -19.805 10.363 1.00 0.00 26 TYR A N 6
ATOM 3114 C CA . TYR A 1 26 ? 5.705 -18.331 10.509 1.00 0.00 26 TYR A CA 6
ATOM 3115 C C . TYR A 1 26 ? 5.482 -17.655 9.155 1.00 0.00 26 TYR A C 6
ATOM 3116 O O . TYR A 1 26 ? 4.584 -18.006 8.416 1.00 0.00 26 TYR A O 6
ATOM 3134 N N . ILE A 1 27 ? 6.292 -16.690 8.831 1.00 0.00 27 ILE A N 6
ATOM 3135 C CA . ILE A 1 27 ? 6.157 -15.960 7.528 1.00 0.00 27 ILE A CA 6
ATOM 3136 C C . ILE A 1 27 ? 7.509 -16.001 6.804 1.00 0.00 27 ILE A C 6
ATOM 3137 O O . ILE A 1 27 ? 8.484 -16.483 7.347 1.00 0.00 27 ILE A O 6
ATOM 3153 N N . GLY A 1 28 ? 7.571 -15.509 5.584 1.00 0.00 28 GLY A N 6
ATOM 3154 C CA . GLY A 1 28 ? 8.860 -15.515 4.813 1.00 0.00 28 GLY A CA 6
ATOM 3155 C C . GLY A 1 28 ? 10.034 -15.239 5.758 1.00 0.00 28 GLY A C 6
ATOM 3156 O O . GLY A 1 28 ? 11.007 -15.966 5.787 1.00 0.00 28 GLY A O 6
ATOM 3160 N N . TRP A 1 29 ? 9.932 -14.214 6.556 1.00 0.00 29 TRP A N 6
ATOM 3161 C CA . TRP A 1 29 ? 11.019 -13.917 7.526 1.00 0.00 29 TRP A CA 6
ATOM 3162 C C . TRP A 1 29 ? 10.900 -14.938 8.664 1.00 0.00 29 TRP A C 6
ATOM 3163 O O . TRP A 1 29 ? 9.956 -14.910 9.429 1.00 0.00 29 TRP A O 6
ATOM 3184 N N . CYS A 1 30 ? 11.838 -15.849 8.773 1.00 0.00 30 CYS A N 6
ATOM 3185 C CA . CYS A 1 30 ? 11.777 -16.892 9.846 1.00 0.00 30 CYS A CA 6
ATOM 3186 C C . CYS A 1 30 ? 13.076 -16.848 10.676 1.00 0.00 30 CYS A C 6
ATOM 3187 O O . CYS A 1 30 ? 14.132 -17.174 10.169 1.00 0.00 30 CYS A O 6
ATOM 3194 N N . PRO A 1 31 ? 13.026 -16.448 11.934 1.00 0.00 31 PRO A N 6
ATOM 3195 C CA . PRO A 1 31 ? 14.251 -16.379 12.783 1.00 0.00 31 PRO A CA 6
ATOM 3196 C C . PRO A 1 31 ? 14.687 -17.768 13.277 1.00 0.00 31 PRO A C 6
ATOM 3197 O O . PRO A 1 31 ? 14.673 -18.052 14.459 1.00 0.00 31 PRO A O 6
ATOM 3208 N N . PHE A 1 32 ? 15.077 -18.636 12.375 1.00 0.00 32 PHE A N 6
ATOM 3209 C CA . PHE A 1 32 ? 15.520 -20.011 12.773 1.00 0.00 32 PHE A CA 6
ATOM 3210 C C . PHE A 1 32 ? 16.797 -20.359 12.002 1.00 0.00 32 PHE A C 6
ATOM 3211 O O . PHE A 1 32 ? 17.677 -21.026 12.509 1.00 0.00 32 PHE A O 6
ATOM 3228 N N . TRP A 1 33 ? 16.904 -19.915 10.779 1.00 0.00 33 TRP A N 6
ATOM 3229 C CA . TRP A 1 33 ? 18.122 -20.222 9.978 1.00 0.00 33 TRP A CA 6
ATOM 3230 C C . TRP A 1 33 ? 19.371 -19.905 10.806 1.00 0.00 33 TRP A C 6
ATOM 3231 O O . TRP A 1 33 ? 20.250 -20.748 10.863 1.00 0.00 33 TRP A O 6
ATOM 3253 N N . ASN A 1 1 ? 40.524 -35.001 13.388 1.00 0.00 1 ASN A N 7
ATOM 3254 C CA . ASN A 1 1 ? 39.578 -35.932 14.067 1.00 0.00 1 ASN A CA 7
ATOM 3255 C C . ASN A 1 1 ? 39.850 -37.363 13.598 1.00 0.00 1 ASN A C 7
ATOM 3256 O O . ASN A 1 1 ? 39.425 -37.769 12.534 1.00 0.00 1 ASN A O 7
ATOM 3269 N N . GLU A 1 2 ? 40.555 -38.131 14.382 1.00 0.00 2 GLU A N 7
ATOM 3270 C CA . GLU A 1 2 ? 40.853 -39.534 13.978 1.00 0.00 2 GLU A CA 7
ATOM 3271 C C . GLU A 1 2 ? 39.539 -40.304 13.806 1.00 0.00 2 GLU A C 7
ATOM 3272 O O . GLU A 1 2 ? 39.502 -41.362 13.212 1.00 0.00 2 GLU A O 7
ATOM 3284 N N . LEU A 1 3 ? 38.458 -39.776 14.319 1.00 0.00 3 LEU A N 7
ATOM 3285 C CA . LEU A 1 3 ? 37.147 -40.475 14.181 1.00 0.00 3 LEU A CA 7
ATOM 3286 C C . LEU A 1 3 ? 36.524 -40.105 12.833 1.00 0.00 3 LEU A C 7
ATOM 3287 O O . LEU A 1 3 ? 37.136 -39.446 12.016 1.00 0.00 3 LEU A O 7
ATOM 3303 N N . ASP A 1 4 ? 35.309 -40.523 12.596 1.00 0.00 4 ASP A N 7
ATOM 3304 C CA . ASP A 1 4 ? 34.647 -40.193 11.302 1.00 0.00 4 ASP A CA 7
ATOM 3305 C C . ASP A 1 4 ? 33.185 -40.644 11.346 1.00 0.00 4 ASP A C 7
ATOM 3306 O O . ASP A 1 4 ? 32.777 -41.524 10.613 1.00 0.00 4 ASP A O 7
ATOM 3315 N N . VAL A 1 5 ? 32.393 -40.045 12.201 1.00 0.00 5 VAL A N 7
ATOM 3316 C CA . VAL A 1 5 ? 30.950 -40.421 12.310 1.00 0.00 5 VAL A CA 7
ATOM 3317 C C . VAL A 1 5 ? 30.090 -39.275 11.758 1.00 0.00 5 VAL A C 7
ATOM 3318 O O . VAL A 1 5 ? 30.468 -38.124 11.848 1.00 0.00 5 VAL A O 7
ATOM 3331 N N . PRO A 1 6 ? 28.928 -39.568 11.220 1.00 0.00 6 PRO A N 7
ATOM 3332 C CA . PRO A 1 6 ? 28.016 -38.512 10.697 1.00 0.00 6 PRO A CA 7
ATOM 3333 C C . PRO A 1 6 ? 27.376 -37.749 11.860 1.00 0.00 6 PRO A C 7
ATOM 3334 O O . PRO A 1 6 ? 26.274 -37.246 11.764 1.00 0.00 6 PRO A O 7
ATOM 3345 N N . GLU A 1 7 ? 28.071 -37.672 12.962 1.00 0.00 7 GLU A N 7
ATOM 3346 C CA . GLU A 1 7 ? 27.533 -36.959 14.152 1.00 0.00 7 GLU A CA 7
ATOM 3347 C C . GLU A 1 7 ? 27.167 -35.526 13.761 1.00 0.00 7 GLU A C 7
ATOM 3348 O O . GLU A 1 7 ? 26.212 -34.963 14.249 1.00 0.00 7 GLU A O 7
ATOM 3360 N N . GLN A 1 8 ? 27.926 -34.943 12.877 1.00 0.00 8 GLN A N 7
ATOM 3361 C CA . GLN A 1 8 ? 27.638 -33.555 12.440 1.00 0.00 8 GLN A CA 7
ATOM 3362 C C . GLN A 1 8 ? 26.438 -33.562 11.499 1.00 0.00 8 GLN A C 7
ATOM 3363 O O . GLN A 1 8 ? 25.458 -32.881 11.725 1.00 0.00 8 GLN A O 7
ATOM 3377 N N . VAL A 1 9 ? 26.511 -34.326 10.442 1.00 0.00 9 VAL A N 7
ATOM 3378 C CA . VAL A 1 9 ? 25.379 -34.389 9.473 1.00 0.00 9 VAL A CA 7
ATOM 3379 C C . VAL A 1 9 ? 24.061 -34.485 10.241 1.00 0.00 9 VAL A C 7
ATOM 3380 O O . VAL A 1 9 ? 23.035 -34.008 9.798 1.00 0.00 9 VAL A O 7
ATOM 3393 N N . ASP A 1 10 ? 24.088 -35.076 11.403 1.00 0.00 10 ASP A N 7
ATOM 3394 C CA . ASP A 1 10 ? 22.840 -35.171 12.207 1.00 0.00 10 ASP A CA 7
ATOM 3395 C C . ASP A 1 10 ? 22.346 -33.751 12.473 1.00 0.00 10 ASP A C 7
ATOM 3396 O O . ASP A 1 10 ? 21.338 -33.329 11.944 1.00 0.00 10 ASP A O 7
ATOM 3405 N N . LYS A 1 11 ? 23.059 -33.026 13.308 1.00 0.00 11 LYS A N 7
ATOM 3406 C CA . LYS A 1 11 ? 22.663 -31.617 13.648 1.00 0.00 11 LYS A CA 7
ATOM 3407 C C . LYS A 1 11 ? 22.034 -30.943 12.419 1.00 0.00 11 LYS A C 7
ATOM 3408 O O . LYS A 1 11 ? 21.035 -30.259 12.522 1.00 0.00 11 LYS A O 7
ATOM 3427 N N . LEU A 1 12 ? 22.597 -31.144 11.256 1.00 0.00 12 LEU A N 7
ATOM 3428 C CA . LEU A 1 12 ? 22.012 -30.529 10.034 1.00 0.00 12 LEU A CA 7
ATOM 3429 C C . LEU A 1 12 ? 20.597 -31.084 9.839 1.00 0.00 12 LEU A C 7
ATOM 3430 O O . LEU A 1 12 ? 19.647 -30.344 9.681 1.00 0.00 12 LEU A O 7
ATOM 3446 N N . ILE A 1 13 ? 20.450 -32.381 9.859 1.00 0.00 13 ILE A N 7
ATOM 3447 C CA . ILE A 1 13 ? 19.096 -32.971 9.687 1.00 0.00 13 ILE A CA 7
ATOM 3448 C C . ILE A 1 13 ? 18.166 -32.335 10.716 1.00 0.00 13 ILE A C 7
ATOM 3449 O O . ILE A 1 13 ? 17.116 -31.817 10.390 1.00 0.00 13 ILE A O 7
ATOM 3465 N N . GLN A 1 14 ? 18.553 -32.363 11.961 1.00 0.00 14 GLN A N 7
ATOM 3466 C CA . GLN A 1 14 ? 17.709 -31.755 13.019 1.00 0.00 14 GLN A CA 7
ATOM 3467 C C . GLN A 1 14 ? 17.485 -30.277 12.694 1.00 0.00 14 GLN A C 7
ATOM 3468 O O . GLN A 1 14 ? 16.379 -29.780 12.751 1.00 0.00 14 GLN A O 7
ATOM 3482 N N . GLN A 1 15 ? 18.529 -29.572 12.345 1.00 0.00 15 GLN A N 7
ATOM 3483 C CA . GLN A 1 15 ? 18.377 -28.128 12.008 1.00 0.00 15 GLN A CA 7
ATOM 3484 C C . GLN A 1 15 ? 17.508 -27.994 10.756 1.00 0.00 15 GLN A C 7
ATOM 3485 O O . GLN A 1 15 ? 16.451 -27.394 10.784 1.00 0.00 15 GLN A O 7
ATOM 3499 N N . ALA A 1 16 ? 17.936 -28.551 9.656 1.00 0.00 16 ALA A N 7
ATOM 3500 C CA . ALA A 1 16 ? 17.121 -28.455 8.413 1.00 0.00 16 ALA A CA 7
ATOM 3501 C C . ALA A 1 16 ? 15.719 -29.002 8.692 1.00 0.00 16 ALA A C 7
ATOM 3502 O O . ALA A 1 16 ? 14.727 -28.426 8.293 1.00 0.00 16 ALA A O 7
ATOM 3509 N N . THR A 1 17 ? 15.630 -30.101 9.389 1.00 0.00 17 THR A N 7
ATOM 3510 C CA . THR A 1 17 ? 14.289 -30.666 9.704 1.00 0.00 17 THR A CA 7
ATOM 3511 C C . THR A 1 17 ? 13.478 -29.603 10.442 1.00 0.00 17 THR A C 7
ATOM 3512 O O . THR A 1 17 ? 12.421 -29.193 10.002 1.00 0.00 17 THR A O 7
ATOM 3523 N N . SER A 1 18 ? 13.973 -29.146 11.561 1.00 0.00 18 SER A N 7
ATOM 3524 C CA . SER A 1 18 ? 13.244 -28.100 12.333 1.00 0.00 18 SER A CA 7
ATOM 3525 C C . SER A 1 18 ? 12.784 -26.991 11.378 1.00 0.00 18 SER A C 7
ATOM 3526 O O . SER A 1 18 ? 11.642 -26.954 10.965 1.00 0.00 18 SER A O 7
ATOM 3534 N N . ILE A 1 19 ? 13.669 -26.086 11.038 1.00 0.00 19 ILE A N 7
ATOM 3535 C CA . ILE A 1 19 ? 13.328 -24.954 10.121 1.00 0.00 19 ILE A CA 7
ATOM 3536 C C . ILE A 1 19 ? 12.312 -25.391 9.051 1.00 0.00 19 ILE A C 7
ATOM 3537 O O . ILE A 1 19 ? 11.284 -24.768 8.873 1.00 0.00 19 ILE A O 7
ATOM 3553 N N . GLU A 1 20 ? 12.599 -26.436 8.330 1.00 0.00 20 GLU A N 7
ATOM 3554 C CA . GLU A 1 20 ? 11.658 -26.888 7.265 1.00 0.00 20 GLU A CA 7
ATOM 3555 C C . GLU A 1 20 ? 10.215 -26.895 7.789 1.00 0.00 20 GLU A C 7
ATOM 3556 O O . GLU A 1 20 ? 9.348 -26.246 7.241 1.00 0.00 20 GLU A O 7
ATOM 3568 N N . ARG A 1 21 ? 9.943 -27.637 8.827 1.00 0.00 21 ARG A N 7
ATOM 3569 C CA . ARG A 1 21 ? 8.550 -27.700 9.357 1.00 0.00 21 ARG A CA 7
ATOM 3570 C C . ARG A 1 21 ? 8.253 -26.496 10.258 1.00 0.00 21 ARG A C 7
ATOM 3571 O O . ARG A 1 21 ? 7.110 -26.165 10.499 1.00 0.00 21 ARG A O 7
ATOM 3592 N N . LEU A 1 22 ? 9.262 -25.834 10.758 1.00 0.00 22 LEU A N 7
ATOM 3593 C CA . LEU A 1 22 ? 9.020 -24.652 11.642 1.00 0.00 22 LEU A CA 7
ATOM 3594 C C . LEU A 1 22 ? 8.856 -23.379 10.796 1.00 0.00 22 LEU A C 7
ATOM 3595 O O . LEU A 1 22 ? 7.938 -22.609 10.993 1.00 0.00 22 LEU A O 7
ATOM 3611 N N . CYS A 1 23 ? 9.759 -23.135 9.886 1.00 0.00 23 CYS A N 7
ATOM 3612 C CA . CYS A 1 23 ? 9.682 -21.895 9.066 1.00 0.00 23 CYS A CA 7
ATOM 3613 C C . CYS A 1 23 ? 8.571 -21.979 8.013 1.00 0.00 23 CYS A C 7
ATOM 3614 O O . CYS A 1 23 ? 8.176 -20.976 7.453 1.00 0.00 23 CYS A O 7
ATOM 3621 N N . GLN A 1 24 ? 8.057 -23.144 7.728 1.00 0.00 24 GLN A N 7
ATOM 3622 C CA . GLN A 1 24 ? 6.977 -23.232 6.704 1.00 0.00 24 GLN A CA 7
ATOM 3623 C C . GLN A 1 24 ? 5.659 -22.737 7.312 1.00 0.00 24 GLN A C 7
ATOM 3624 O O . GLN A 1 24 ? 4.725 -22.408 6.606 1.00 0.00 24 GLN A O 7
ATOM 3638 N N . HIS A 1 25 ? 5.572 -22.687 8.615 1.00 0.00 25 HIS A N 7
ATOM 3639 C CA . HIS A 1 25 ? 4.313 -22.218 9.269 1.00 0.00 25 HIS A CA 7
ATOM 3640 C C . HIS A 1 25 ? 4.354 -20.698 9.452 1.00 0.00 25 HIS A C 7
ATOM 3641 O O . HIS A 1 25 ? 3.337 -20.062 9.643 1.00 0.00 25 HIS A O 7
ATOM 3655 N N . TYR A 1 26 ? 5.520 -20.109 9.399 1.00 0.00 26 TYR A N 7
ATOM 3656 C CA . TYR A 1 26 ? 5.635 -18.633 9.571 1.00 0.00 26 TYR A CA 7
ATOM 3657 C C . TYR A 1 26 ? 5.662 -17.958 8.196 1.00 0.00 26 TYR A C 7
ATOM 3658 O O . TYR A 1 26 ? 4.965 -18.363 7.286 1.00 0.00 26 TYR A O 7
ATOM 3676 N N . ILE A 1 27 ? 6.455 -16.934 8.041 1.00 0.00 27 ILE A N 7
ATOM 3677 C CA . ILE A 1 27 ? 6.546 -16.208 6.728 1.00 0.00 27 ILE A CA 7
ATOM 3678 C C . ILE A 1 27 ? 8.006 -16.222 6.258 1.00 0.00 27 ILE A C 7
ATOM 3679 O O . ILE A 1 27 ? 8.885 -16.642 6.984 1.00 0.00 27 ILE A O 7
ATOM 3695 N N . GLY A 1 28 ? 8.265 -15.772 5.048 1.00 0.00 28 GLY A N 7
ATOM 3696 C CA . GLY A 1 28 ? 9.670 -15.752 4.513 1.00 0.00 28 GLY A CA 7
ATOM 3697 C C . GLY A 1 28 ? 10.648 -15.393 5.636 1.00 0.00 28 GLY A C 7
ATOM 3698 O O . GLY A 1 28 ? 11.640 -16.063 5.850 1.00 0.00 28 GLY A O 7
ATOM 3702 N N . TRP A 1 29 ? 10.352 -14.363 6.379 1.00 0.00 29 TRP A N 7
ATOM 3703 C CA . TRP A 1 29 ? 11.235 -13.987 7.515 1.00 0.00 29 TRP A CA 7
ATOM 3704 C C . TRP A 1 29 ? 11.005 -15.022 8.623 1.00 0.00 29 TRP A C 7
ATOM 3705 O O . TRP A 1 29 ? 9.920 -15.120 9.163 1.00 0.00 29 TRP A O 7
ATOM 3726 N N . CYS A 1 30 ? 11.999 -15.815 8.950 1.00 0.00 30 CYS A N 7
ATOM 3727 C CA . CYS A 1 30 ? 11.827 -16.868 10.001 1.00 0.00 30 CYS A CA 7
ATOM 3728 C C . CYS A 1 30 ? 12.975 -16.760 11.026 1.00 0.00 30 CYS A C 7
ATOM 3729 O O . CYS A 1 30 ? 14.106 -17.064 10.703 1.00 0.00 30 CYS A O 7
ATOM 3736 N N . PRO A 1 31 ? 12.714 -16.335 12.248 1.00 0.00 31 PRO A N 7
ATOM 3737 C CA . PRO A 1 31 ? 13.786 -16.209 13.278 1.00 0.00 31 PRO A CA 7
ATOM 3738 C C . PRO A 1 31 ? 14.174 -17.576 13.863 1.00 0.00 31 PRO A C 7
ATOM 3739 O O . PRO A 1 31 ? 13.956 -17.853 15.025 1.00 0.00 31 PRO A O 7
ATOM 3750 N N . PHE A 1 32 ? 14.745 -18.431 13.053 1.00 0.00 32 PHE A N 7
ATOM 3751 C CA . PHE A 1 32 ? 15.152 -19.789 13.536 1.00 0.00 32 PHE A CA 7
ATOM 3752 C C . PHE A 1 32 ? 16.537 -20.125 12.975 1.00 0.00 32 PHE A C 7
ATOM 3753 O O . PHE A 1 32 ? 17.352 -20.737 13.636 1.00 0.00 32 PHE A O 7
ATOM 3770 N N . TRP A 1 33 ? 16.808 -19.730 11.761 1.00 0.00 33 TRP A N 7
ATOM 3771 C CA . TRP A 1 33 ? 18.141 -20.028 11.159 1.00 0.00 33 TRP A CA 7
ATOM 3772 C C . TRP A 1 33 ? 19.246 -19.637 12.143 1.00 0.00 33 TRP A C 7
ATOM 3773 O O . TRP A 1 33 ? 19.994 -20.513 12.543 1.00 0.00 33 TRP A O 7
ATOM 3795 N N . ASN A 1 1 ? 39.033 -44.471 19.624 1.00 0.00 1 ASN A N 8
ATOM 3796 C CA . ASN A 1 1 ? 39.367 -43.365 18.684 1.00 0.00 1 ASN A CA 8
ATOM 3797 C C . ASN A 1 1 ? 39.542 -43.929 17.273 1.00 0.00 1 ASN A C 8
ATOM 3798 O O . ASN A 1 1 ? 39.598 -45.126 17.083 1.00 0.00 1 ASN A O 8
ATOM 3811 N N . GLU A 1 2 ? 39.629 -43.065 16.290 1.00 0.00 2 GLU A N 8
ATOM 3812 C CA . GLU A 1 2 ? 39.804 -43.509 14.867 1.00 0.00 2 GLU A CA 8
ATOM 3813 C C . GLU A 1 2 ? 38.438 -43.840 14.252 1.00 0.00 2 GLU A C 8
ATOM 3814 O O . GLU A 1 2 ? 38.333 -44.110 13.072 1.00 0.00 2 GLU A O 8
ATOM 3826 N N . LEU A 1 3 ? 37.390 -43.822 15.035 1.00 0.00 3 LEU A N 8
ATOM 3827 C CA . LEU A 1 3 ? 36.036 -44.138 14.483 1.00 0.00 3 LEU A CA 8
ATOM 3828 C C . LEU A 1 3 ? 35.328 -42.838 14.096 1.00 0.00 3 LEU A C 8
ATOM 3829 O O . LEU A 1 3 ? 34.797 -42.136 14.932 1.00 0.00 3 LEU A O 8
ATOM 3845 N N . ASP A 1 4 ? 35.308 -42.516 12.829 1.00 0.00 4 ASP A N 8
ATOM 3846 C CA . ASP A 1 4 ? 34.626 -41.266 12.386 1.00 0.00 4 ASP A CA 8
ATOM 3847 C C . ASP A 1 4 ? 33.135 -41.551 12.192 1.00 0.00 4 ASP A C 8
ATOM 3848 O O . ASP A 1 4 ? 32.759 -42.488 11.514 1.00 0.00 4 ASP A O 8
ATOM 3857 N N . VAL A 1 5 ? 32.284 -40.752 12.789 1.00 0.00 5 VAL A N 8
ATOM 3858 C CA . VAL A 1 5 ? 30.802 -40.961 12.660 1.00 0.00 5 VAL A CA 8
ATOM 3859 C C . VAL A 1 5 ? 30.159 -39.643 12.182 1.00 0.00 5 VAL A C 8
ATOM 3860 O O . VAL A 1 5 ? 30.636 -38.573 12.502 1.00 0.00 5 VAL A O 8
ATOM 3873 N N . PRO A 1 6 ? 29.077 -39.712 11.435 1.00 0.00 6 PRO A N 8
ATOM 3874 C CA . PRO A 1 6 ? 28.374 -38.490 10.940 1.00 0.00 6 PRO A CA 8
ATOM 3875 C C . PRO A 1 6 ? 27.636 -37.780 12.083 1.00 0.00 6 PRO A C 8
ATOM 3876 O O . PRO A 1 6 ? 26.534 -37.296 11.925 1.00 0.00 6 PRO A O 8
ATOM 3887 N N . GLU A 1 7 ? 28.243 -37.718 13.236 1.00 0.00 7 GLU A N 8
ATOM 3888 C CA . GLU A 1 7 ? 27.586 -37.050 14.390 1.00 0.00 7 GLU A CA 8
ATOM 3889 C C . GLU A 1 7 ? 27.321 -35.581 14.033 1.00 0.00 7 GLU A C 8
ATOM 3890 O O . GLU A 1 7 ? 26.277 -35.035 14.328 1.00 0.00 7 GLU A O 8
ATOM 3902 N N . GLN A 1 8 ? 28.267 -34.945 13.402 1.00 0.00 8 GLN A N 8
ATOM 3903 C CA . GLN A 1 8 ? 28.084 -33.519 13.024 1.00 0.00 8 GLN A CA 8
ATOM 3904 C C . GLN A 1 8 ? 26.946 -33.397 12.008 1.00 0.00 8 GLN A C 8
ATOM 3905 O O . GLN A 1 8 ? 25.974 -32.702 12.232 1.00 0.00 8 GLN A O 8
ATOM 3919 N N . VAL A 1 9 ? 27.057 -34.065 10.894 1.00 0.00 9 VAL A N 8
ATOM 3920 C CA . VAL A 1 9 ? 25.981 -33.986 9.865 1.00 0.00 9 VAL A CA 8
ATOM 3921 C C . VAL A 1 9 ? 24.618 -34.183 10.532 1.00 0.00 9 VAL A C 8
ATOM 3922 O O . VAL A 1 9 ? 23.604 -33.734 10.038 1.00 0.00 9 VAL A O 8
ATOM 3935 N N . ASP A 1 10 ? 24.585 -34.844 11.656 1.00 0.00 10 ASP A N 8
ATOM 3936 C CA . ASP A 1 10 ? 23.285 -35.050 12.350 1.00 0.00 10 ASP A CA 8
ATOM 3937 C C . ASP A 1 10 ? 22.721 -33.683 12.740 1.00 0.00 10 ASP A C 8
ATOM 3938 O O . ASP A 1 10 ? 21.717 -33.249 12.216 1.00 0.00 10 ASP A O 8
ATOM 3947 N N . LYS A 1 11 ? 23.362 -33.020 13.676 1.00 0.00 11 LYS A N 8
ATOM 3948 C CA . LYS A 1 11 ? 22.885 -31.673 14.142 1.00 0.00 11 LYS A CA 8
ATOM 3949 C C . LYS A 1 11 ? 22.266 -30.891 12.970 1.00 0.00 11 LYS A C 8
ATOM 3950 O O . LYS A 1 11 ? 21.311 -30.159 13.140 1.00 0.00 11 LYS A O 8
ATOM 3969 N N . LEU A 1 12 ? 22.788 -31.051 11.782 1.00 0.00 12 LEU A N 8
ATOM 3970 C CA . LEU A 1 12 ? 22.213 -30.329 10.612 1.00 0.00 12 LEU A CA 8
ATOM 3971 C C . LEU A 1 12 ? 20.820 -30.896 10.317 1.00 0.00 12 LEU A C 8
ATOM 3972 O O . LEU A 1 12 ? 19.876 -30.163 10.097 1.00 0.00 12 LEU A O 8
ATOM 3988 N N . ILE A 1 13 ? 20.680 -32.192 10.324 1.00 0.00 13 ILE A N 8
ATOM 3989 C CA . ILE A 1 13 ? 19.343 -32.788 10.059 1.00 0.00 13 ILE A CA 8
ATOM 3990 C C . ILE A 1 13 ? 18.344 -32.168 11.031 1.00 0.00 13 ILE A C 8
ATOM 3991 O O . ILE A 1 13 ? 17.310 -31.666 10.641 1.00 0.00 13 ILE A O 8
ATOM 4007 N N . GLN A 1 14 ? 18.654 -32.191 12.299 1.00 0.00 14 GLN A N 8
ATOM 4008 C CA . GLN A 1 14 ? 17.737 -31.601 13.307 1.00 0.00 14 GLN A CA 8
ATOM 4009 C C . GLN A 1 14 ? 17.504 -30.125 12.974 1.00 0.00 14 GLN A C 8
ATOM 4010 O O . GLN A 1 14 ? 16.389 -29.641 12.998 1.00 0.00 14 GLN A O 8
ATOM 4024 N N . GLN A 1 15 ? 18.548 -29.408 12.654 1.00 0.00 15 GLN A N 8
ATOM 4025 C CA . GLN A 1 15 ? 18.387 -27.965 12.311 1.00 0.00 15 GLN A CA 8
ATOM 4026 C C . GLN A 1 15 ? 17.631 -27.848 10.987 1.00 0.00 15 GLN A C 8
ATOM 4027 O O . GLN A 1 15 ? 16.562 -27.276 10.919 1.00 0.00 15 GLN A O 8
ATOM 4041 N N . ALA A 1 16 ? 18.173 -28.392 9.933 1.00 0.00 16 ALA A N 8
ATOM 4042 C CA . ALA A 1 16 ? 17.473 -28.313 8.622 1.00 0.00 16 ALA A CA 8
ATOM 4043 C C . ALA A 1 16 ? 16.057 -28.865 8.785 1.00 0.00 16 ALA A C 8
ATOM 4044 O O . ALA A 1 16 ? 15.103 -28.316 8.273 1.00 0.00 16 ALA A O 8
ATOM 4051 N N . THR A 1 17 ? 15.912 -29.942 9.509 1.00 0.00 17 THR A N 8
ATOM 4052 C CA . THR A 1 17 ? 14.553 -30.514 9.718 1.00 0.00 17 THR A CA 8
ATOM 4053 C C . THR A 1 17 ? 13.671 -29.441 10.353 1.00 0.00 17 THR A C 8
ATOM 4054 O O . THR A 1 17 ? 12.641 -29.074 9.824 1.00 0.00 17 THR A O 8
ATOM 4065 N N . SER A 1 18 ? 14.073 -28.941 11.491 1.00 0.00 18 SER A N 8
ATOM 4066 C CA . SER A 1 18 ? 13.271 -27.891 12.182 1.00 0.00 18 SER A CA 8
ATOM 4067 C C . SER A 1 18 ? 12.805 -26.843 11.164 1.00 0.00 18 SER A C 8
ATOM 4068 O O . SER A 1 18 ? 11.675 -26.863 10.720 1.00 0.00 18 SER A O 8
ATOM 4076 N N . ILE A 1 19 ? 13.663 -25.917 10.819 1.00 0.00 19 ILE A N 8
ATOM 4077 C CA . ILE A 1 19 ? 13.310 -24.825 9.859 1.00 0.00 19 ILE A CA 8
ATOM 4078 C C . ILE A 1 19 ? 12.303 -25.303 8.799 1.00 0.00 19 ILE A C 8
ATOM 4079 O O . ILE A 1 19 ? 11.276 -24.686 8.600 1.00 0.00 19 ILE A O 8
ATOM 4095 N N . GLU A 1 20 ? 12.587 -26.368 8.110 1.00 0.00 20 GLU A N 8
ATOM 4096 C CA . GLU A 1 20 ? 11.641 -26.843 7.057 1.00 0.00 20 GLU A CA 8
ATOM 4097 C C . GLU A 1 20 ? 10.197 -26.819 7.576 1.00 0.00 20 GLU A C 8
ATOM 4098 O O . GLU A 1 20 ? 9.340 -26.164 7.016 1.00 0.00 20 GLU A O 8
ATOM 4110 N N . ARG A 1 21 ? 9.915 -27.547 8.621 1.00 0.00 21 ARG A N 8
ATOM 4111 C CA . ARG A 1 21 ? 8.524 -27.591 9.154 1.00 0.00 21 ARG A CA 8
ATOM 4112 C C . ARG A 1 21 ? 8.244 -26.404 10.084 1.00 0.00 21 ARG A C 8
ATOM 4113 O O . ARG A 1 21 ? 7.103 -26.089 10.360 1.00 0.00 21 ARG A O 8
ATOM 4134 N N . LEU A 1 22 ? 9.256 -25.727 10.562 1.00 0.00 22 LEU A N 8
ATOM 4135 C CA . LEU A 1 22 ? 9.016 -24.552 11.457 1.00 0.00 22 LEU A CA 8
ATOM 4136 C C . LEU A 1 22 ? 8.851 -23.276 10.621 1.00 0.00 22 LEU A C 8
ATOM 4137 O O . LEU A 1 22 ? 7.992 -22.457 10.878 1.00 0.00 22 LEU A O 8
ATOM 4153 N N . CYS A 1 23 ? 9.701 -23.088 9.653 1.00 0.00 23 CYS A N 8
ATOM 4154 C CA . CYS A 1 23 ? 9.642 -21.853 8.830 1.00 0.00 23 CYS A CA 8
ATOM 4155 C C . CYS A 1 23 ? 8.515 -21.916 7.796 1.00 0.00 23 CYS A C 8
ATOM 4156 O O . CYS A 1 23 ? 8.150 -20.910 7.220 1.00 0.00 23 CYS A O 8
ATOM 4163 N N . GLN A 1 24 ? 7.949 -23.064 7.545 1.00 0.00 24 GLN A N 8
ATOM 4164 C CA . GLN A 1 24 ? 6.849 -23.132 6.543 1.00 0.00 24 GLN A CA 8
ATOM 4165 C C . GLN A 1 24 ? 5.542 -22.674 7.197 1.00 0.00 24 GLN A C 8
ATOM 4166 O O . GLN A 1 24 ? 4.587 -22.335 6.528 1.00 0.00 24 GLN A O 8
ATOM 4180 N N . HIS A 1 25 ? 5.491 -22.669 8.502 1.00 0.00 25 HIS A N 8
ATOM 4181 C CA . HIS A 1 25 ? 4.243 -22.241 9.201 1.00 0.00 25 HIS A CA 8
ATOM 4182 C C . HIS A 1 25 ? 4.209 -20.717 9.330 1.00 0.00 25 HIS A C 8
ATOM 4183 O O . HIS A 1 25 ? 3.155 -20.113 9.355 1.00 0.00 25 HIS A O 8
ATOM 4197 N N . TYR A 1 26 ? 5.351 -20.085 9.422 1.00 0.00 26 TYR A N 8
ATOM 4198 C CA . TYR A 1 26 ? 5.385 -18.602 9.561 1.00 0.00 26 TYR A CA 8
ATOM 4199 C C . TYR A 1 26 ? 5.601 -17.951 8.191 1.00 0.00 26 TYR A C 8
ATOM 4200 O O . TYR A 1 26 ? 5.450 -18.576 7.159 1.00 0.00 26 TYR A O 8
ATOM 4218 N N . ILE A 1 27 ? 5.963 -16.693 8.181 1.00 0.00 27 ILE A N 8
ATOM 4219 C CA . ILE A 1 27 ? 6.203 -15.980 6.890 1.00 0.00 27 ILE A CA 8
ATOM 4220 C C . ILE A 1 27 ? 7.682 -16.127 6.517 1.00 0.00 27 ILE A C 8
ATOM 4221 O O . ILE A 1 27 ? 8.490 -16.532 7.329 1.00 0.00 27 ILE A O 8
ATOM 4237 N N . GLY A 1 28 ? 8.039 -15.811 5.296 1.00 0.00 28 GLY A N 8
ATOM 4238 C CA . GLY A 1 28 ? 9.466 -15.933 4.860 1.00 0.00 28 GLY A CA 8
ATOM 4239 C C . GLY A 1 28 ? 10.400 -15.461 5.980 1.00 0.00 28 GLY A C 8
ATOM 4240 O O . GLY A 1 28 ? 11.399 -16.087 6.270 1.00 0.00 28 GLY A O 8
ATOM 4244 N N . TRP A 1 29 ? 10.078 -14.364 6.611 1.00 0.00 29 TRP A N 8
ATOM 4245 C CA . TRP A 1 29 ? 10.940 -13.857 7.716 1.00 0.00 29 TRP A CA 8
ATOM 4246 C C . TRP A 1 29 ? 10.869 -14.845 8.893 1.00 0.00 29 TRP A C 8
ATOM 4247 O O . TRP A 1 29 ? 10.430 -14.520 9.975 1.00 0.00 29 TRP A O 8
ATOM 4268 N N . CYS A 1 30 ? 11.281 -16.061 8.672 1.00 0.00 30 CYS A N 8
ATOM 4269 C CA . CYS A 1 30 ? 11.228 -17.085 9.753 1.00 0.00 30 CYS A CA 8
ATOM 4270 C C . CYS A 1 30 ? 12.426 -16.893 10.711 1.00 0.00 30 CYS A C 8
ATOM 4271 O O . CYS A 1 30 ? 13.560 -17.051 10.305 1.00 0.00 30 CYS A O 8
ATOM 4278 N N . PRO A 1 31 ? 12.200 -16.546 11.970 1.00 0.00 31 PRO A N 8
ATOM 4279 C CA . PRO A 1 31 ? 13.317 -16.332 12.942 1.00 0.00 31 PRO A CA 8
ATOM 4280 C C . PRO A 1 31 ? 13.885 -17.658 13.484 1.00 0.00 31 PRO A C 8
ATOM 4281 O O . PRO A 1 31 ? 13.786 -17.948 14.660 1.00 0.00 31 PRO A O 8
ATOM 4292 N N . PHE A 1 32 ? 14.481 -18.462 12.640 1.00 0.00 32 PHE A N 8
ATOM 4293 C CA . PHE A 1 32 ? 15.060 -19.766 13.110 1.00 0.00 32 PHE A CA 8
ATOM 4294 C C . PHE A 1 32 ? 16.426 -19.986 12.446 1.00 0.00 32 PHE A C 8
ATOM 4295 O O . PHE A 1 32 ? 17.293 -20.634 12.998 1.00 0.00 32 PHE A O 8
ATOM 4312 N N . TRP A 1 33 ? 16.626 -19.457 11.270 1.00 0.00 33 TRP A N 8
ATOM 4313 C CA . TRP A 1 33 ? 17.934 -19.644 10.584 1.00 0.00 33 TRP A CA 8
ATOM 4314 C C . TRP A 1 33 ? 19.057 -19.129 11.486 1.00 0.00 33 TRP A C 8
ATOM 4315 O O . TRP A 1 33 ? 19.070 -17.943 11.765 1.00 0.00 33 TRP A O 8
ATOM 4337 N N . ASN A 1 1 ? 39.016 -35.367 14.067 1.00 0.00 1 ASN A N 9
ATOM 4338 C CA . ASN A 1 1 ? 39.176 -35.205 15.540 1.00 0.00 1 ASN A CA 9
ATOM 4339 C C . ASN A 1 1 ? 39.061 -36.571 16.217 1.00 0.00 1 ASN A C 9
ATOM 4340 O O . ASN A 1 1 ? 38.088 -36.866 16.881 1.00 0.00 1 ASN A O 9
ATOM 4353 N N . GLU A 1 2 ? 40.050 -37.410 16.052 1.00 0.00 2 GLU A N 9
ATOM 4354 C CA . GLU A 1 2 ? 40.004 -38.760 16.682 1.00 0.00 2 GLU A CA 9
ATOM 4355 C C . GLU A 1 2 ? 38.706 -39.469 16.285 1.00 0.00 2 GLU A C 9
ATOM 4356 O O . GLU A 1 2 ? 38.671 -40.222 15.332 1.00 0.00 2 GLU A O 9
ATOM 4368 N N . LEU A 1 3 ? 37.637 -39.238 17.000 1.00 0.00 3 LEU A N 9
ATOM 4369 C CA . LEU A 1 3 ? 36.354 -39.907 16.639 1.00 0.00 3 LEU A CA 9
ATOM 4370 C C . LEU A 1 3 ? 36.075 -39.672 15.152 1.00 0.00 3 LEU A C 9
ATOM 4371 O O . LEU A 1 3 ? 36.700 -38.847 14.517 1.00 0.00 3 LEU A O 9
ATOM 4387 N N . ASP A 1 4 ? 35.138 -40.391 14.593 1.00 0.00 4 ASP A N 9
ATOM 4388 C CA . ASP A 1 4 ? 34.819 -40.210 13.148 1.00 0.00 4 ASP A CA 9
ATOM 4389 C C . ASP A 1 4 ? 33.400 -40.710 12.870 1.00 0.00 4 ASP A C 9
ATOM 4390 O O . ASP A 1 4 ? 33.203 -41.661 12.140 1.00 0.00 4 ASP A O 9
ATOM 4399 N N . VAL A 1 5 ? 32.408 -40.074 13.450 1.00 0.00 5 VAL A N 9
ATOM 4400 C CA . VAL A 1 5 ? 30.988 -40.496 13.233 1.00 0.00 5 VAL A CA 9
ATOM 4401 C C . VAL A 1 5 ? 30.184 -39.281 12.731 1.00 0.00 5 VAL A C 9
ATOM 4402 O O . VAL A 1 5 ? 30.519 -38.152 13.030 1.00 0.00 5 VAL A O 9
ATOM 4415 N N . PRO A 1 6 ? 29.131 -39.504 11.974 1.00 0.00 6 PRO A N 9
ATOM 4416 C CA . PRO A 1 6 ? 28.286 -38.393 11.438 1.00 0.00 6 PRO A CA 9
ATOM 4417 C C . PRO A 1 6 ? 27.444 -37.725 12.537 1.00 0.00 6 PRO A C 9
ATOM 4418 O O . PRO A 1 6 ? 26.352 -37.252 12.289 1.00 0.00 6 PRO A O 9
ATOM 4429 N N . GLU A 1 7 ? 27.944 -37.666 13.741 1.00 0.00 7 GLU A N 9
ATOM 4430 C CA . GLU A 1 7 ? 27.167 -37.014 14.829 1.00 0.00 7 GLU A CA 9
ATOM 4431 C C . GLU A 1 7 ? 26.977 -35.541 14.469 1.00 0.00 7 GLU A C 9
ATOM 4432 O O . GLU A 1 7 ? 26.002 -34.917 14.828 1.00 0.00 7 GLU A O 9
ATOM 4444 N N . GLN A 1 8 ? 27.918 -34.992 13.757 1.00 0.00 8 GLN A N 9
ATOM 4445 C CA . GLN A 1 8 ? 27.821 -33.568 13.355 1.00 0.00 8 GLN A CA 9
ATOM 4446 C C . GLN A 1 8 ? 26.812 -33.431 12.211 1.00 0.00 8 GLN A C 9
ATOM 4447 O O . GLN A 1 8 ? 25.824 -32.733 12.318 1.00 0.00 8 GLN A O 9
ATOM 4461 N N . VAL A 1 9 ? 27.060 -34.092 11.116 1.00 0.00 9 VAL A N 9
ATOM 4462 C CA . VAL A 1 9 ? 26.129 -34.007 9.956 1.00 0.00 9 VAL A CA 9
ATOM 4463 C C . VAL A 1 9 ? 24.689 -34.222 10.429 1.00 0.00 9 VAL A C 9
ATOM 4464 O O . VAL A 1 9 ? 23.746 -33.918 9.725 1.00 0.00 9 VAL A O 9
ATOM 4477 N N . ASP A 1 10 ? 24.506 -34.740 11.612 1.00 0.00 10 ASP A N 9
ATOM 4478 C CA . ASP A 1 10 ? 23.117 -34.961 12.109 1.00 0.00 10 ASP A CA 9
ATOM 4479 C C . ASP A 1 10 ? 22.487 -33.612 12.462 1.00 0.00 10 ASP A C 9
ATOM 4480 O O . ASP A 1 10 ? 21.486 -33.224 11.895 1.00 0.00 10 ASP A O 9
ATOM 4489 N N . LYS A 1 11 ? 23.062 -32.907 13.409 1.00 0.00 11 LYS A N 9
ATOM 4490 C CA . LYS A 1 11 ? 22.503 -31.579 13.825 1.00 0.00 11 LYS A CA 9
ATOM 4491 C C . LYS A 1 11 ? 21.992 -30.814 12.595 1.00 0.00 11 LYS A C 9
ATOM 4492 O O . LYS A 1 11 ? 21.009 -30.105 12.664 1.00 0.00 11 LYS A O 9
ATOM 4511 N N . LEU A 1 12 ? 22.627 -30.972 11.466 1.00 0.00 12 LEU A N 9
ATOM 4512 C CA . LEU A 1 12 ? 22.142 -30.271 10.249 1.00 0.00 12 LEU A CA 9
ATOM 4513 C C . LEU A 1 12 ? 20.745 -30.800 9.916 1.00 0.00 12 LEU A C 9
ATOM 4514 O O . LEU A 1 12 ? 19.805 -30.045 9.766 1.00 0.00 12 LEU A O 9
ATOM 4530 N N . ILE A 1 13 ? 20.595 -32.093 9.821 1.00 0.00 13 ILE A N 9
ATOM 4531 C CA . ILE A 1 13 ? 19.252 -32.657 9.523 1.00 0.00 13 ILE A CA 9
ATOM 4532 C C . ILE A 1 13 ? 18.250 -32.034 10.495 1.00 0.00 13 ILE A C 9
ATOM 4533 O O . ILE A 1 13 ? 17.200 -31.561 10.108 1.00 0.00 13 ILE A O 9
ATOM 4549 N N . GLN A 1 14 ? 18.583 -32.020 11.756 1.00 0.00 14 GLN A N 9
ATOM 4550 C CA . GLN A 1 14 ? 17.675 -31.418 12.768 1.00 0.00 14 GLN A CA 9
ATOM 4551 C C . GLN A 1 14 ? 17.465 -29.938 12.435 1.00 0.00 14 GLN A C 9
ATOM 4552 O O . GLN A 1 14 ? 16.352 -29.451 12.394 1.00 0.00 14 GLN A O 9
ATOM 4566 N N . GLN A 1 15 ? 18.529 -29.219 12.189 1.00 0.00 15 GLN A N 9
ATOM 4567 C CA . GLN A 1 15 ? 18.394 -27.771 11.852 1.00 0.00 15 GLN A CA 9
ATOM 4568 C C . GLN A 1 15 ? 17.581 -27.626 10.563 1.00 0.00 15 GLN A C 9
ATOM 4569 O O . GLN A 1 15 ? 16.534 -27.011 10.543 1.00 0.00 15 GLN A O 9
ATOM 4583 N N . ALA A 1 16 ? 18.052 -28.190 9.483 1.00 0.00 16 ALA A N 9
ATOM 4584 C CA . ALA A 1 16 ? 17.299 -28.081 8.203 1.00 0.00 16 ALA A CA 9
ATOM 4585 C C . ALA A 1 16 ? 15.890 -28.640 8.407 1.00 0.00 16 ALA A C 9
ATOM 4586 O O . ALA A 1 16 ? 14.929 -28.146 7.856 1.00 0.00 16 ALA A O 9
ATOM 4593 N N . THR A 1 17 ? 15.760 -29.648 9.224 1.00 0.00 17 THR A N 9
ATOM 4594 C CA . THR A 1 17 ? 14.408 -30.212 9.489 1.00 0.00 17 THR A CA 9
ATOM 4595 C C . THR A 1 17 ? 13.624 -29.162 10.266 1.00 0.00 17 THR A C 9
ATOM 4596 O O . THR A 1 17 ? 12.528 -28.787 9.906 1.00 0.00 17 THR A O 9
ATOM 4607 N N . SER A 1 18 ? 14.193 -28.688 11.338 1.00 0.00 18 SER A N 9
ATOM 4608 C CA . SER A 1 18 ? 13.509 -27.657 12.160 1.00 0.00 18 SER A CA 9
ATOM 4609 C C . SER A 1 18 ? 12.922 -26.577 11.238 1.00 0.00 18 SER A C 9
ATOM 4610 O O . SER A 1 18 ? 11.731 -26.541 11.002 1.00 0.00 18 SER A O 9
ATOM 4618 N N . ILE A 1 19 ? 13.739 -25.700 10.713 1.00 0.00 19 ILE A N 9
ATOM 4619 C CA . ILE A 1 19 ? 13.241 -24.619 9.809 1.00 0.00 19 ILE A CA 9
ATOM 4620 C C . ILE A 1 19 ? 12.130 -25.121 8.868 1.00 0.00 19 ILE A C 9
ATOM 4621 O O . ILE A 1 19 ? 11.107 -24.483 8.723 1.00 0.00 19 ILE A O 9
ATOM 4637 N N . GLU A 1 20 ? 12.320 -26.228 8.209 1.00 0.00 20 GLU A N 9
ATOM 4638 C CA . GLU A 1 20 ? 11.264 -26.709 7.268 1.00 0.00 20 GLU A CA 9
ATOM 4639 C C . GLU A 1 20 ? 9.887 -26.675 7.946 1.00 0.00 20 GLU A C 9
ATOM 4640 O O . GLU A 1 20 ? 8.973 -26.036 7.467 1.00 0.00 20 GLU A O 9
ATOM 4652 N N . ARG A 1 21 ? 9.722 -27.365 9.040 1.00 0.00 21 ARG A N 9
ATOM 4653 C CA . ARG A 1 21 ? 8.394 -27.382 9.718 1.00 0.00 21 ARG A CA 9
ATOM 4654 C C . ARG A 1 21 ? 8.186 -26.107 10.548 1.00 0.00 21 ARG A C 9
ATOM 4655 O O . ARG A 1 21 ? 7.072 -25.735 10.855 1.00 0.00 21 ARG A O 9
ATOM 4676 N N . LEU A 1 22 ? 9.245 -25.455 10.938 1.00 0.00 22 LEU A N 9
ATOM 4677 C CA . LEU A 1 22 ? 9.108 -24.225 11.777 1.00 0.00 22 LEU A CA 9
ATOM 4678 C C . LEU A 1 22 ? 8.889 -22.980 10.900 1.00 0.00 22 LEU A C 9
ATOM 4679 O O . LEU A 1 22 ? 8.203 -22.058 11.287 1.00 0.00 22 LEU A O 9
ATOM 4695 N N . CYS A 1 23 ? 9.497 -22.931 9.746 1.00 0.00 23 CYS A N 9
ATOM 4696 C CA . CYS A 1 23 ? 9.356 -21.725 8.873 1.00 0.00 23 CYS A CA 9
ATOM 4697 C C . CYS A 1 23 ? 8.251 -21.909 7.827 1.00 0.00 23 CYS A C 9
ATOM 4698 O O . CYS A 1 23 ? 7.808 -20.952 7.224 1.00 0.00 23 CYS A O 9
ATOM 4705 N N . GLN A 1 24 ? 7.794 -23.109 7.590 1.00 0.00 24 GLN A N 9
ATOM 4706 C CA . GLN A 1 24 ? 6.725 -23.295 6.569 1.00 0.00 24 GLN A CA 9
ATOM 4707 C C . GLN A 1 24 ? 5.381 -22.846 7.145 1.00 0.00 24 GLN A C 9
ATOM 4708 O O . GLN A 1 24 ? 4.430 -22.619 6.422 1.00 0.00 24 GLN A O 9
ATOM 4722 N N . HIS A 1 25 ? 5.290 -22.720 8.439 1.00 0.00 25 HIS A N 9
ATOM 4723 C CA . HIS A 1 25 ? 4.004 -22.293 9.057 1.00 0.00 25 HIS A CA 9
ATOM 4724 C C . HIS A 1 25 ? 3.857 -20.774 8.952 1.00 0.00 25 HIS A C 9
ATOM 4725 O O . HIS A 1 25 ? 2.775 -20.259 8.756 1.00 0.00 25 HIS A O 9
ATOM 4739 N N . TYR A 1 26 ? 4.935 -20.053 9.105 1.00 0.00 26 TYR A N 9
ATOM 4740 C CA . TYR A 1 26 ? 4.873 -18.567 9.043 1.00 0.00 26 TYR A CA 9
ATOM 4741 C C . TYR A 1 26 ? 5.362 -18.053 7.685 1.00 0.00 26 TYR A C 9
ATOM 4742 O O . TYR A 1 26 ? 5.177 -18.666 6.652 1.00 0.00 26 TYR A O 9
ATOM 4760 N N . ILE A 1 27 ? 5.994 -16.916 7.718 1.00 0.00 27 ILE A N 9
ATOM 4761 C CA . ILE A 1 27 ? 6.534 -16.296 6.472 1.00 0.00 27 ILE A CA 9
ATOM 4762 C C . ILE A 1 27 ? 7.985 -16.744 6.279 1.00 0.00 27 ILE A C 9
ATOM 4763 O O . ILE A 1 27 ? 8.691 -16.994 7.236 1.00 0.00 27 ILE A O 9
ATOM 4779 N N . GLY A 1 28 ? 8.423 -16.868 5.045 1.00 0.00 28 GLY A N 9
ATOM 4780 C CA . GLY A 1 28 ? 9.826 -17.319 4.759 1.00 0.00 28 GLY A CA 9
ATOM 4781 C C . GLY A 1 28 ? 10.795 -16.767 5.809 1.00 0.00 28 GLY A C 9
ATOM 4782 O O . GLY A 1 28 ? 11.798 -17.375 6.125 1.00 0.00 28 GLY A O 9
ATOM 4786 N N . TRP A 1 29 ? 10.495 -15.623 6.356 1.00 0.00 29 TRP A N 9
ATOM 4787 C CA . TRP A 1 29 ? 11.381 -15.033 7.395 1.00 0.00 29 TRP A CA 9
ATOM 4788 C C . TRP A 1 29 ? 11.008 -15.617 8.759 1.00 0.00 29 TRP A C 9
ATOM 4789 O O . TRP A 1 29 ? 9.886 -15.493 9.207 1.00 0.00 29 TRP A O 9
ATOM 4810 N N . CYS A 1 30 ? 11.940 -16.250 9.425 1.00 0.00 30 CYS A N 9
ATOM 4811 C CA . CYS A 1 30 ? 11.639 -16.840 10.766 1.00 0.00 30 CYS A CA 9
ATOM 4812 C C . CYS A 1 30 ? 12.877 -16.686 11.670 1.00 0.00 30 CYS A C 9
ATOM 4813 O O . CYS A 1 30 ? 13.994 -16.660 11.192 1.00 0.00 30 CYS A O 9
ATOM 4820 N N . PRO A 1 31 ? 12.684 -16.571 12.968 1.00 0.00 31 PRO A N 9
ATOM 4821 C CA . PRO A 1 31 ? 13.815 -16.403 13.935 1.00 0.00 31 PRO A CA 9
ATOM 4822 C C . PRO A 1 31 ? 14.643 -17.686 14.094 1.00 0.00 31 PRO A C 9
ATOM 4823 O O . PRO A 1 31 ? 15.434 -17.810 15.007 1.00 0.00 31 PRO A O 9
ATOM 4834 N N . PHE A 1 32 ? 14.471 -18.636 13.210 1.00 0.00 32 PHE A N 9
ATOM 4835 C CA . PHE A 1 32 ? 15.250 -19.913 13.304 1.00 0.00 32 PHE A CA 9
ATOM 4836 C C . PHE A 1 32 ? 16.374 -19.892 12.266 1.00 0.00 32 PHE A C 9
ATOM 4837 O O . PHE A 1 32 ? 17.247 -20.736 12.264 1.00 0.00 32 PHE A O 9
ATOM 4854 N N . TRP A 1 33 ? 16.361 -18.926 11.389 1.00 0.00 33 TRP A N 9
ATOM 4855 C CA . TRP A 1 33 ? 17.431 -18.838 10.356 1.00 0.00 33 TRP A CA 9
ATOM 4856 C C . TRP A 1 33 ? 18.705 -18.283 11.002 1.00 0.00 33 TRP A C 9
ATOM 4857 O O . TRP A 1 33 ? 18.589 -17.380 11.812 1.00 0.00 33 TRP A O 9
ATOM 4879 N N . ASN A 1 1 ? 38.017 -33.044 19.899 1.00 0.00 1 ASN A N 10
ATOM 4880 C CA . ASN A 1 1 ? 37.898 -32.739 18.445 1.00 0.00 1 ASN A CA 10
ATOM 4881 C C . ASN A 1 1 ? 37.935 -34.043 17.647 1.00 0.00 1 ASN A C 10
ATOM 4882 O O . ASN A 1 1 ? 37.671 -34.064 16.460 1.00 0.00 1 ASN A O 10
ATOM 4895 N N . GLU A 1 2 ? 38.262 -35.132 18.287 1.00 0.00 2 GLU A N 10
ATOM 4896 C CA . GLU A 1 2 ? 38.320 -36.433 17.565 1.00 0.00 2 GLU A CA 10
ATOM 4897 C C . GLU A 1 2 ? 36.906 -36.848 17.143 1.00 0.00 2 GLU A C 10
ATOM 4898 O O . GLU A 1 2 ? 36.304 -36.238 16.281 1.00 0.00 2 GLU A O 10
ATOM 4910 N N . LEU A 1 3 ? 36.372 -37.883 17.737 1.00 0.00 3 LEU A N 10
ATOM 4911 C CA . LEU A 1 3 ? 35.001 -38.338 17.364 1.00 0.00 3 LEU A CA 10
ATOM 4912 C C . LEU A 1 3 ? 34.882 -38.394 15.838 1.00 0.00 3 LEU A C 10
ATOM 4913 O O . LEU A 1 3 ? 34.432 -37.459 15.207 1.00 0.00 3 LEU A O 10
ATOM 4929 N N . ASP A 1 4 ? 35.286 -39.483 15.238 1.00 0.00 4 ASP A N 10
ATOM 4930 C CA . ASP A 1 4 ? 35.202 -39.595 13.750 1.00 0.00 4 ASP A CA 10
ATOM 4931 C C . ASP A 1 4 ? 33.844 -40.176 13.350 1.00 0.00 4 ASP A C 10
ATOM 4932 O O . ASP A 1 4 ? 33.755 -41.022 12.483 1.00 0.00 4 ASP A O 10
ATOM 4941 N N . VAL A 1 5 ? 32.783 -39.722 13.975 1.00 0.00 5 VAL A N 10
ATOM 4942 C CA . VAL A 1 5 ? 31.414 -40.230 13.645 1.00 0.00 5 VAL A CA 10
ATOM 4943 C C . VAL A 1 5 ? 30.588 -39.073 13.051 1.00 0.00 5 VAL A C 10
ATOM 4944 O O . VAL A 1 5 ? 30.827 -37.921 13.359 1.00 0.00 5 VAL A O 10
ATOM 4957 N N . PRO A 1 6 ? 29.619 -39.368 12.213 1.00 0.00 6 PRO A N 10
ATOM 4958 C CA . PRO A 1 6 ? 28.759 -38.317 11.590 1.00 0.00 6 PRO A CA 10
ATOM 4959 C C . PRO A 1 6 ? 27.792 -37.704 12.610 1.00 0.00 6 PRO A C 10
ATOM 4960 O O . PRO A 1 6 ? 26.711 -37.265 12.267 1.00 0.00 6 PRO A O 10
ATOM 4971 N N . GLU A 1 7 ? 28.172 -37.663 13.858 1.00 0.00 7 GLU A N 10
ATOM 4972 C CA . GLU A 1 7 ? 27.272 -37.069 14.883 1.00 0.00 7 GLU A CA 10
ATOM 4973 C C . GLU A 1 7 ? 27.006 -35.611 14.510 1.00 0.00 7 GLU A C 10
ATOM 4974 O O . GLU A 1 7 ? 26.003 -35.036 14.875 1.00 0.00 7 GLU A O 10
ATOM 4986 N N . GLN A 1 8 ? 27.907 -35.019 13.777 1.00 0.00 8 GLN A N 10
ATOM 4987 C CA . GLN A 1 8 ? 27.728 -33.604 13.363 1.00 0.00 8 GLN A CA 10
ATOM 4988 C C . GLN A 1 8 ? 26.686 -33.534 12.244 1.00 0.00 8 GLN A C 10
ATOM 4989 O O . GLN A 1 8 ? 25.673 -32.874 12.365 1.00 0.00 8 GLN A O 10
ATOM 5003 N N . VAL A 1 9 ? 26.933 -34.212 11.155 1.00 0.00 9 VAL A N 10
A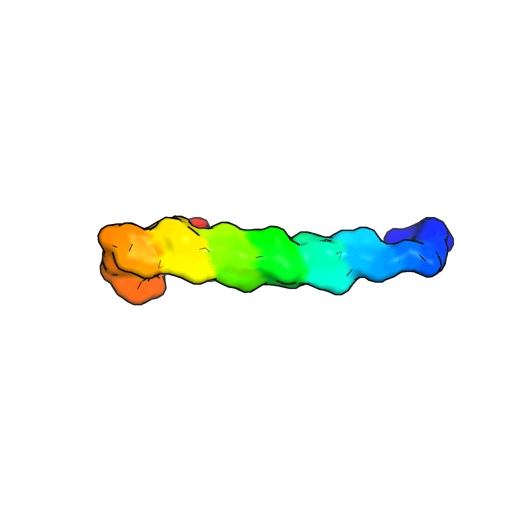TOM 5004 C CA . VAL A 1 9 ? 25.967 -34.196 10.019 1.00 0.00 9 VAL A CA 10
ATOM 5005 C C . VAL A 1 9 ? 24.545 -34.385 10.558 1.00 0.00 9 VAL A C 10
ATOM 5006 O O . VAL A 1 9 ? 23.578 -33.983 9.941 1.00 0.00 9 VAL A O 10
ATOM 5019 N N . ASP A 1 10 ? 24.412 -34.984 11.709 1.00 0.00 10 ASP A N 10
ATOM 5020 C CA . ASP A 1 10 ? 23.054 -35.185 12.287 1.00 0.00 10 ASP A CA 10
ATOM 5021 C C . ASP A 1 10 ? 22.435 -33.817 12.584 1.00 0.00 10 ASP A C 10
ATOM 5022 O O . ASP A 1 10 ? 21.472 -33.420 11.959 1.00 0.00 10 ASP A O 10
ATOM 5031 N N . LYS A 1 11 ? 22.977 -33.115 13.554 1.00 0.00 11 LYS A N 10
ATOM 5032 C CA . LYS A 1 11 ? 22.431 -31.767 13.937 1.00 0.00 11 LYS A CA 10
ATOM 5033 C C . LYS A 1 11 ? 21.907 -31.030 12.696 1.00 0.00 11 LYS A C 10
ATOM 5034 O O . LYS A 1 11 ? 20.894 -30.361 12.748 1.00 0.00 11 LYS A O 10
ATOM 5053 N N . LEU A 1 12 ? 22.564 -31.166 11.578 1.00 0.00 12 LEU A N 10
ATOM 5054 C CA . LEU A 1 12 ? 22.071 -30.489 10.350 1.00 0.00 12 LEU A CA 10
ATOM 5055 C C . LEU A 1 12 ? 20.682 -31.043 10.024 1.00 0.00 12 LEU A C 10
ATOM 5056 O O . LEU A 1 12 ? 19.738 -30.305 9.827 1.00 0.00 12 LEU A O 10
ATOM 5072 N N . ILE A 1 13 ? 20.546 -32.340 9.987 1.00 0.00 13 ILE A N 10
ATOM 5073 C CA . ILE A 1 13 ? 19.210 -32.932 9.698 1.00 0.00 13 ILE A CA 10
ATOM 5074 C C . ILE A 1 13 ? 18.195 -32.278 10.637 1.00 0.00 13 ILE A C 10
ATOM 5075 O O . ILE A 1 13 ? 17.162 -31.796 10.222 1.00 0.00 13 ILE A O 10
ATOM 5091 N N . GLN A 1 14 ? 18.498 -32.253 11.906 1.00 0.00 14 GLN A N 10
ATOM 5092 C CA . GLN A 1 14 ? 17.575 -31.626 12.888 1.00 0.00 14 GLN A CA 10
ATOM 5093 C C . GLN A 1 14 ? 17.367 -30.154 12.522 1.00 0.00 14 GLN A C 10
ATOM 5094 O O . GLN A 1 14 ? 16.257 -29.660 12.507 1.00 0.00 14 GLN A O 10
ATOM 5108 N N . GLN A 1 15 ? 18.425 -29.446 12.223 1.00 0.00 15 GLN A N 10
ATOM 5109 C CA . GLN A 1 15 ? 18.279 -28.008 11.856 1.00 0.00 15 GLN A CA 10
ATOM 5110 C C . GLN A 1 15 ? 17.505 -27.901 10.542 1.00 0.00 15 GLN A C 10
ATOM 5111 O O . GLN A 1 15 ? 16.436 -27.330 10.484 1.00 0.00 15 GLN A O 10
ATOM 5125 N N . ALA A 1 16 ? 18.028 -28.451 9.485 1.00 0.00 16 ALA A N 10
ATOM 5126 C CA . ALA A 1 16 ? 17.308 -28.376 8.185 1.00 0.00 16 ALA A CA 10
ATOM 5127 C C . ALA A 1 16 ? 15.891 -28.921 8.364 1.00 0.00 16 ALA A C 10
ATOM 5128 O O . ALA A 1 16 ? 14.943 -28.408 7.804 1.00 0.00 16 ALA A O 10
ATOM 5135 N N . THR A 1 17 ? 15.736 -29.954 9.148 1.00 0.00 17 THR A N 10
ATOM 5136 C CA . THR A 1 17 ? 14.375 -30.520 9.365 1.00 0.00 17 THR A CA 10
ATOM 5137 C C . THR A 1 17 ? 13.515 -29.479 10.080 1.00 0.00 17 THR A C 10
ATOM 5138 O O . THR A 1 17 ? 12.458 -29.106 9.610 1.00 0.00 17 THR A O 10
ATOM 5149 N N . SER A 1 18 ? 13.961 -29.007 11.217 1.00 0.00 18 SER A N 10
ATOM 5150 C CA . SER A 1 18 ? 13.173 -27.988 11.969 1.00 0.00 18 SER A CA 10
ATOM 5151 C C . SER A 1 18 ? 12.671 -26.914 10.996 1.00 0.00 18 SER A C 10
ATOM 5152 O O . SER A 1 18 ? 11.513 -26.895 10.635 1.00 0.00 18 SER A O 10
ATOM 5160 N N . ILE A 1 19 ? 13.531 -26.017 10.583 1.00 0.00 19 ILE A N 10
ATOM 5161 C CA . ILE A 1 19 ? 13.141 -24.920 9.645 1.00 0.00 19 ILE A CA 10
ATOM 5162 C C . ILE A 1 19 ? 12.077 -25.386 8.635 1.00 0.00 19 ILE A C 10
ATOM 5163 O O . ILE A 1 19 ? 11.044 -24.765 8.487 1.00 0.00 19 ILE A O 10
ATOM 5179 N N . GLU A 1 20 ? 12.320 -26.451 7.931 1.00 0.00 20 GLU A N 10
ATOM 5180 C CA . GLU A 1 20 ? 11.321 -26.917 6.925 1.00 0.00 20 GLU A CA 10
ATOM 5181 C C . GLU A 1 20 ? 9.908 -26.924 7.524 1.00 0.00 20 GLU A C 10
ATOM 5182 O O . GLU A 1 20 ? 9.016 -26.265 7.030 1.00 0.00 20 GLU A O 10
ATOM 5194 N N . ARG A 1 21 ? 9.686 -27.677 8.564 1.00 0.00 21 ARG A N 10
ATOM 5195 C CA . ARG A 1 21 ? 8.322 -27.738 9.162 1.00 0.00 21 ARG A CA 10
ATOM 5196 C C . ARG A 1 21 ? 8.056 -26.508 10.043 1.00 0.00 21 ARG A C 10
ATOM 5197 O O . ARG A 1 21 ? 6.922 -26.166 10.310 1.00 0.00 21 ARG A O 10
ATOM 5218 N N . LEU A 1 22 ? 9.082 -25.848 10.504 1.00 0.00 22 LEU A N 10
ATOM 5219 C CA . LEU A 1 22 ? 8.878 -24.651 11.378 1.00 0.00 22 LEU A CA 10
ATOM 5220 C C . LEU A 1 22 ? 8.707 -23.381 10.528 1.00 0.00 22 LEU A C 10
ATOM 5221 O O . LEU A 1 22 ? 7.772 -22.625 10.701 1.00 0.00 22 LEU A O 10
ATOM 5237 N N . CYS A 1 23 ? 9.626 -23.130 9.639 1.00 0.00 23 CYS A N 10
ATOM 5238 C CA . CYS A 1 23 ? 9.557 -21.894 8.810 1.00 0.00 23 CYS A CA 10
ATOM 5239 C C . CYS A 1 23 ? 8.440 -21.967 7.767 1.00 0.00 23 CYS A C 10
ATOM 5240 O O . CYS A 1 23 ? 7.992 -20.952 7.273 1.00 0.00 23 CYS A O 10
ATOM 5247 N N . GLN A 1 24 ? 7.976 -23.132 7.414 1.00 0.00 24 GLN A N 10
ATOM 5248 C CA . GLN A 1 24 ? 6.893 -23.201 6.399 1.00 0.00 24 GLN A CA 10
ATOM 5249 C C . GLN A 1 24 ? 5.579 -22.744 7.036 1.00 0.00 24 GLN A C 10
ATOM 5250 O O . GLN A 1 24 ? 4.621 -22.434 6.354 1.00 0.00 24 GLN A O 10
ATOM 5264 N N . HIS A 1 25 ? 5.523 -22.707 8.343 1.00 0.00 25 HIS A N 10
ATOM 5265 C CA . HIS A 1 25 ? 4.269 -22.280 9.036 1.00 0.00 25 HIS A CA 10
ATOM 5266 C C . HIS A 1 25 ? 4.356 -20.796 9.410 1.00 0.00 25 HIS A C 10
ATOM 5267 O O . HIS A 1 25 ? 3.352 -20.144 9.617 1.00 0.00 25 HIS A O 10
ATOM 5281 N N . TYR A 1 26 ? 5.545 -20.258 9.524 1.00 0.00 26 TYR A N 10
ATOM 5282 C CA . TYR A 1 26 ? 5.686 -18.822 9.913 1.00 0.00 26 TYR A CA 10
ATOM 5283 C C . TYR A 1 26 ? 5.773 -17.927 8.669 1.00 0.00 26 TYR A C 10
ATOM 5284 O O . TYR A 1 26 ? 5.525 -18.346 7.556 1.00 0.00 26 TYR A O 10
ATOM 5302 N N . ILE A 1 27 ? 6.113 -16.683 8.881 1.00 0.00 27 ILE A N 10
ATOM 5303 C CA . ILE A 1 27 ? 6.214 -15.712 7.752 1.00 0.00 27 ILE A CA 10
ATOM 5304 C C . ILE A 1 27 ? 7.626 -15.768 7.163 1.00 0.00 27 ILE A C 10
ATOM 5305 O O . ILE A 1 27 ? 8.555 -16.191 7.821 1.00 0.00 27 ILE A O 10
ATOM 5321 N N . GLY A 1 28 ? 7.784 -15.352 5.924 1.00 0.00 28 GLY A N 10
ATOM 5322 C CA . GLY A 1 28 ? 9.134 -15.375 5.263 1.00 0.00 28 GLY A CA 10
ATOM 5323 C C . GLY A 1 28 ? 10.220 -15.046 6.290 1.00 0.00 28 GLY A C 10
ATOM 5324 O O . GLY A 1 28 ? 11.215 -15.734 6.399 1.00 0.00 28 GLY A O 10
ATOM 5328 N N . TRP A 1 29 ? 10.017 -14.017 7.063 1.00 0.00 29 TRP A N 10
ATOM 5329 C CA . TRP A 1 29 ? 11.017 -13.663 8.104 1.00 0.00 29 TRP A CA 10
ATOM 5330 C C . TRP A 1 29 ? 11.016 -14.772 9.162 1.00 0.00 29 TRP A C 10
ATOM 5331 O O . TRP A 1 29 ? 10.360 -14.666 10.179 1.00 0.00 29 TRP A O 10
ATOM 5352 N N . CYS A 1 30 ? 11.735 -15.841 8.929 1.00 0.00 30 CYS A N 10
ATOM 5353 C CA . CYS A 1 30 ? 11.767 -16.963 9.916 1.00 0.00 30 CYS A CA 10
ATOM 5354 C C . CYS A 1 30 ? 13.038 -16.848 10.780 1.00 0.00 30 CYS A C 10
ATOM 5355 O O . CYS A 1 30 ? 14.124 -17.103 10.297 1.00 0.00 30 CYS A O 10
ATOM 5362 N N . PRO A 1 31 ? 12.934 -16.470 12.040 1.00 0.00 31 PRO A N 10
ATOM 5363 C CA . PRO A 1 31 ? 14.134 -16.343 12.915 1.00 0.00 31 PRO A CA 10
ATOM 5364 C C . PRO A 1 31 ? 14.638 -17.718 13.374 1.00 0.00 31 PRO A C 10
ATOM 5365 O O . PRO A 1 31 ? 14.792 -17.978 14.552 1.00 0.00 31 PRO A O 10
ATOM 5376 N N . PHE A 1 32 ? 14.885 -18.605 12.441 1.00 0.00 32 PHE A N 10
ATOM 5377 C CA . PHE A 1 32 ? 15.371 -19.978 12.789 1.00 0.00 32 PHE A CA 10
ATOM 5378 C C . PHE A 1 32 ? 16.649 -20.284 12.002 1.00 0.00 32 PHE A C 10
ATOM 5379 O O . PHE A 1 32 ? 17.552 -20.932 12.494 1.00 0.00 32 PHE A O 10
ATOM 5396 N N . TRP A 1 33 ? 16.735 -19.826 10.781 1.00 0.00 33 TRP A N 10
ATOM 5397 C CA . TRP A 1 33 ? 17.957 -20.094 9.967 1.00 0.00 33 TRP A CA 10
ATOM 5398 C C . TRP A 1 33 ? 19.202 -19.751 10.792 1.00 0.00 33 TRP A C 10
ATOM 5399 O O . TRP A 1 33 ? 20.257 -20.283 10.485 1.00 0.00 33 TRP A O 10
ATOM 5421 N N . ASN A 1 1 ? 38.882 -37.282 21.097 1.00 0.00 1 ASN A N 11
ATOM 5422 C CA . ASN A 1 1 ? 39.982 -38.202 20.693 1.00 0.00 1 ASN A CA 11
ATOM 5423 C C . ASN A 1 1 ? 39.445 -39.236 19.701 1.00 0.00 1 ASN A C 11
ATOM 5424 O O . ASN A 1 1 ? 39.063 -40.323 20.078 1.00 0.00 1 ASN A O 11
ATOM 5437 N N . GLU A 1 2 ? 39.420 -38.895 18.436 1.00 0.00 2 GLU A N 11
ATOM 5438 C CA . GLU A 1 2 ? 38.914 -39.837 17.387 1.00 0.00 2 GLU A CA 11
ATOM 5439 C C . GLU A 1 2 ? 37.375 -39.793 17.348 1.00 0.00 2 GLU A C 11
ATOM 5440 O O . GLU A 1 2 ? 36.791 -38.740 17.194 1.00 0.00 2 GLU A O 11
ATOM 5452 N N . LEU A 1 3 ? 36.711 -40.917 17.457 1.00 0.00 3 LEU A N 11
ATOM 5453 C CA . LEU A 1 3 ? 35.217 -40.913 17.395 1.00 0.00 3 LEU A CA 11
ATOM 5454 C C . LEU A 1 3 ? 34.777 -40.205 16.111 1.00 0.00 3 LEU A C 11
ATOM 5455 O O . LEU A 1 3 ? 34.080 -39.211 16.148 1.00 0.00 3 LEU A O 11
ATOM 5471 N N . ASP A 1 4 ? 35.180 -40.708 14.975 1.00 0.00 4 ASP A N 11
ATOM 5472 C CA . ASP A 1 4 ? 34.785 -40.061 13.689 1.00 0.00 4 ASP A CA 11
ATOM 5473 C C . ASP A 1 4 ? 33.400 -40.561 13.271 1.00 0.00 4 ASP A C 11
ATOM 5474 O O . ASP A 1 4 ? 33.272 -41.567 12.601 1.00 0.00 4 ASP A O 11
ATOM 5483 N N . VAL A 1 5 ? 32.364 -39.862 13.664 1.00 0.00 5 VAL A N 11
ATOM 5484 C CA . VAL A 1 5 ? 30.972 -40.275 13.304 1.00 0.00 5 VAL A CA 11
ATOM 5485 C C . VAL A 1 5 ? 30.241 -39.057 12.712 1.00 0.00 5 VAL A C 11
ATOM 5486 O O . VAL A 1 5 ? 30.606 -37.928 12.970 1.00 0.00 5 VAL A O 11
ATOM 5499 N N . PRO A 1 6 ? 29.219 -39.282 11.919 1.00 0.00 6 PRO A N 11
ATOM 5500 C CA . PRO A 1 6 ? 28.440 -38.176 11.285 1.00 0.00 6 PRO A CA 11
ATOM 5501 C C . PRO A 1 6 ? 27.600 -37.398 12.309 1.00 0.00 6 PRO A C 11
ATOM 5502 O O . PRO A 1 6 ? 26.513 -36.943 12.013 1.00 0.00 6 PRO A O 11
ATOM 5513 N N . GLU A 1 7 ? 28.095 -37.231 13.506 1.00 0.00 7 GLU A N 11
ATOM 5514 C CA . GLU A 1 7 ? 27.315 -36.472 14.521 1.00 0.00 7 GLU A CA 11
ATOM 5515 C C . GLU A 1 7 ? 27.120 -35.040 14.016 1.00 0.00 7 GLU A C 11
ATOM 5516 O O . GLU A 1 7 ? 26.045 -34.483 14.092 1.00 0.00 7 GLU A O 11
ATOM 5528 N N . GLN A 1 8 ? 28.154 -34.449 13.489 1.00 0.00 8 GLN A N 11
ATOM 5529 C CA . GLN A 1 8 ? 28.027 -33.064 12.969 1.00 0.00 8 GLN A CA 11
ATOM 5530 C C . GLN A 1 8 ? 26.925 -33.041 11.909 1.00 0.00 8 GLN A C 11
ATOM 5531 O O . GLN A 1 8 ? 25.965 -32.302 12.009 1.00 0.00 8 GLN A O 11
ATOM 5545 N N . VAL A 1 9 ? 27.053 -33.853 10.898 1.00 0.00 9 VAL A N 11
ATOM 5546 C CA . VAL A 1 9 ? 26.014 -33.891 9.832 1.00 0.00 9 VAL A CA 11
ATOM 5547 C C . VAL A 1 9 ? 24.629 -33.994 10.477 1.00 0.00 9 VAL A C 11
ATOM 5548 O O . VAL A 1 9 ? 23.629 -33.655 9.874 1.00 0.00 9 VAL A O 11
ATOM 5561 N N . ASP A 1 10 ? 24.559 -34.449 11.700 1.00 0.00 10 ASP A N 11
ATOM 5562 C CA . ASP A 1 10 ? 23.234 -34.556 12.376 1.00 0.00 10 ASP A CA 11
ATOM 5563 C C . ASP A 1 10 ? 22.670 -33.148 12.564 1.00 0.00 10 ASP A C 11
ATOM 5564 O O . ASP A 1 10 ? 21.668 -32.793 11.977 1.00 0.00 10 ASP A O 11
ATOM 5573 N N . LYS A 1 11 ? 23.307 -32.356 13.397 1.00 0.00 11 LYS A N 11
ATOM 5574 C CA . LYS A 1 11 ? 22.824 -30.959 13.655 1.00 0.00 11 LYS A CA 11
ATOM 5575 C C . LYS A 1 11 ? 22.270 -30.347 12.361 1.00 0.00 11 LYS A C 11
ATOM 5576 O O . LYS A 1 11 ? 21.307 -29.609 12.377 1.00 0.00 11 LYS A O 11
ATOM 5595 N N . LEU A 1 12 ? 22.851 -30.666 11.237 1.00 0.00 12 LEU A N 11
ATOM 5596 C CA . LEU A 1 12 ? 22.331 -30.114 9.959 1.00 0.00 12 LEU A CA 11
ATOM 5597 C C . LEU A 1 12 ? 20.967 -30.750 9.667 1.00 0.00 12 LEU A C 11
ATOM 5598 O O . LEU A 1 12 ? 20.023 -30.073 9.311 1.00 0.00 12 LEU A O 11
ATOM 5614 N N . ILE A 1 13 ? 20.850 -32.041 9.830 1.00 0.00 13 ILE A N 11
ATOM 5615 C CA . ILE A 1 13 ? 19.539 -32.697 9.575 1.00 0.00 13 ILE A CA 11
ATOM 5616 C C . ILE A 1 13 ? 18.499 -32.058 10.493 1.00 0.00 13 ILE A C 11
ATOM 5617 O O . ILE A 1 13 ? 17.466 -31.595 10.050 1.00 0.00 13 ILE A O 11
ATOM 5633 N N . GLN A 1 14 ? 18.773 -32.010 11.769 1.00 0.00 14 GLN A N 11
ATOM 5634 C CA . GLN A 1 14 ? 17.816 -31.383 12.716 1.00 0.00 14 GLN A CA 11
ATOM 5635 C C . GLN A 1 14 ? 17.549 -29.948 12.259 1.00 0.00 14 GLN A C 11
ATOM 5636 O O . GLN A 1 14 ? 16.425 -29.552 12.020 1.00 0.00 14 GLN A O 11
ATOM 5650 N N . GLN A 1 15 ? 18.589 -29.172 12.126 1.00 0.00 15 GLN A N 11
ATOM 5651 C CA . GLN A 1 15 ? 18.430 -27.761 11.671 1.00 0.00 15 GLN A CA 11
ATOM 5652 C C . GLN A 1 15 ? 17.594 -27.736 10.387 1.00 0.00 15 GLN A C 11
ATOM 5653 O O . GLN A 1 15 ? 16.554 -27.113 10.324 1.00 0.00 15 GLN A O 11
ATOM 5667 N N . ALA A 1 16 ? 18.040 -28.412 9.363 1.00 0.00 16 ALA A N 11
ATOM 5668 C CA . ALA A 1 16 ? 17.268 -28.423 8.088 1.00 0.00 16 ALA A CA 11
ATOM 5669 C C . ALA A 1 16 ? 15.869 -28.985 8.350 1.00 0.00 16 ALA A C 11
ATOM 5670 O O . ALA A 1 16 ? 14.877 -28.441 7.908 1.00 0.00 16 ALA A O 11
ATOM 5677 N N . THR A 1 17 ? 15.784 -30.058 9.085 1.00 0.00 17 THR A N 11
ATOM 5678 C CA . THR A 1 17 ? 14.446 -30.638 9.393 1.00 0.00 17 THR A CA 11
ATOM 5679 C C . THR A 1 17 ? 13.638 -29.580 10.141 1.00 0.00 17 THR A C 11
ATOM 5680 O O . THR A 1 17 ? 12.551 -29.213 9.748 1.00 0.00 17 THR A O 11
ATOM 5691 N N . SER A 1 18 ? 14.169 -29.093 11.225 1.00 0.00 18 SER A N 11
ATOM 5692 C CA . SER A 1 18 ? 13.450 -28.062 12.017 1.00 0.00 18 SER A CA 11
ATOM 5693 C C . SER A 1 18 ? 12.860 -26.994 11.082 1.00 0.00 18 SER A C 11
ATOM 5694 O O . SER A 1 18 ? 11.664 -26.940 10.876 1.00 0.00 18 SER A O 11
ATOM 5702 N N . ILE A 1 19 ? 13.678 -26.141 10.516 1.00 0.00 19 ILE A N 11
ATOM 5703 C CA . ILE A 1 19 ? 13.177 -25.068 9.603 1.00 0.00 19 ILE A CA 11
ATOM 5704 C C . ILE A 1 19 ? 12.024 -25.560 8.701 1.00 0.00 19 ILE A C 11
ATOM 5705 O O . ILE A 1 19 ? 11.030 -24.880 8.553 1.00 0.00 19 ILE A O 11
ATOM 5721 N N . GLU A 1 20 ? 12.152 -26.696 8.074 1.00 0.00 20 GLU A N 11
ATOM 5722 C CA . GLU A 1 20 ? 11.058 -27.164 7.163 1.00 0.00 20 GLU A CA 11
ATOM 5723 C C . GLU A 1 20 ? 9.679 -26.980 7.814 1.00 0.00 20 GLU A C 11
ATOM 5724 O O . GLU A 1 20 ? 8.790 -26.392 7.232 1.00 0.00 20 GLU A O 11
ATOM 5736 N N . ARG A 1 21 ? 9.481 -27.492 9.001 1.00 0.00 21 ARG A N 11
ATOM 5737 C CA . ARG A 1 21 ? 8.148 -27.361 9.664 1.00 0.00 21 ARG A CA 11
ATOM 5738 C C . ARG A 1 21 ? 8.077 -26.076 10.503 1.00 0.00 21 ARG A C 11
ATOM 5739 O O . ARG A 1 21 ? 7.006 -25.612 10.843 1.00 0.00 21 ARG A O 11
ATOM 5760 N N . LEU A 1 22 ? 9.196 -25.507 10.854 1.00 0.00 22 LEU A N 11
ATOM 5761 C CA . LEU A 1 22 ? 9.179 -24.265 11.687 1.00 0.00 22 LEU A CA 11
ATOM 5762 C C . LEU A 1 22 ? 9.022 -23.025 10.788 1.00 0.00 22 LEU A C 11
ATOM 5763 O O . LEU A 1 22 ? 8.393 -22.056 11.155 1.00 0.00 22 LEU A O 11
ATOM 5779 N N . CYS A 1 23 ? 9.598 -23.052 9.621 1.00 0.00 23 CYS A N 11
ATOM 5780 C CA . CYS A 1 23 ? 9.496 -21.876 8.705 1.00 0.00 23 CYS A CA 11
ATOM 5781 C C . CYS A 1 23 ? 8.257 -22.006 7.814 1.00 0.00 23 CYS A C 11
ATOM 5782 O O . CYS A 1 23 ? 7.834 -21.052 7.191 1.00 0.00 23 CYS A O 11
ATOM 5789 N N . GLN A 1 24 ? 7.669 -23.168 7.742 1.00 0.00 24 GLN A N 11
ATOM 5790 C CA . GLN A 1 24 ? 6.462 -23.336 6.888 1.00 0.00 24 GLN A CA 11
ATOM 5791 C C . GLN A 1 24 ? 5.243 -22.783 7.631 1.00 0.00 24 GLN A C 11
ATOM 5792 O O . GLN A 1 24 ? 4.212 -22.517 7.044 1.00 0.00 24 GLN A O 11
ATOM 5806 N N . HIS A 1 25 ? 5.353 -22.613 8.919 1.00 0.00 25 HIS A N 11
ATOM 5807 C CA . HIS A 1 25 ? 4.204 -22.088 9.707 1.00 0.00 25 HIS A CA 11
ATOM 5808 C C . HIS A 1 25 ? 4.135 -20.566 9.586 1.00 0.00 25 HIS A C 11
ATOM 5809 O O . HIS A 1 25 ? 3.071 -19.991 9.463 1.00 0.00 25 HIS A O 11
ATOM 5823 N N . TYR A 1 26 ? 5.258 -19.905 9.657 1.00 0.00 26 TYR A N 11
ATOM 5824 C CA . TYR A 1 26 ? 5.271 -18.416 9.589 1.00 0.00 26 TYR A CA 11
ATOM 5825 C C . TYR A 1 26 ? 5.636 -17.923 8.182 1.00 0.00 26 TYR A C 11
ATOM 5826 O O . TYR A 1 26 ? 5.483 -18.611 7.193 1.00 0.00 26 TYR A O 11
ATOM 5844 N N . ILE A 1 27 ? 6.136 -16.718 8.125 1.00 0.00 27 ILE A N 11
ATOM 5845 C CA . ILE A 1 27 ? 6.551 -16.117 6.825 1.00 0.00 27 ILE A CA 11
ATOM 5846 C C . ILE A 1 27 ? 8.024 -16.453 6.589 1.00 0.00 27 ILE A C 11
ATOM 5847 O O . ILE A 1 27 ? 8.763 -16.685 7.525 1.00 0.00 27 ILE A O 11
ATOM 5863 N N . GLY A 1 28 ? 8.443 -16.506 5.346 1.00 0.00 28 GLY A N 11
ATOM 5864 C CA . GLY A 1 28 ? 9.869 -16.849 5.023 1.00 0.00 28 GLY A CA 11
ATOM 5865 C C . GLY A 1 28 ? 10.816 -16.292 6.090 1.00 0.00 28 GLY A C 11
ATOM 5866 O O . GLY A 1 28 ? 11.820 -16.893 6.417 1.00 0.00 28 GLY A O 11
ATOM 5870 N N . TRP A 1 29 ? 10.505 -15.150 6.639 1.00 0.00 29 TRP A N 11
ATOM 5871 C CA . TRP A 1 29 ? 11.388 -14.565 7.685 1.00 0.00 29 TRP A CA 11
ATOM 5872 C C . TRP A 1 29 ? 11.139 -15.269 9.022 1.00 0.00 29 TRP A C 11
ATOM 5873 O O . TRP A 1 29 ? 10.492 -14.736 9.902 1.00 0.00 29 TRP A O 11
ATOM 5894 N N . CYS A 1 30 ? 11.671 -16.457 9.190 1.00 0.00 30 CYS A N 11
ATOM 5895 C CA . CYS A 1 30 ? 11.490 -17.194 10.483 1.00 0.00 30 CYS A CA 11
ATOM 5896 C C . CYS A 1 30 ? 12.769 -17.004 11.327 1.00 0.00 30 CYS A C 11
ATOM 5897 O O . CYS A 1 30 ? 13.862 -17.047 10.798 1.00 0.00 30 CYS A O 11
ATOM 5904 N N . PRO A 1 31 ? 12.649 -16.781 12.621 1.00 0.00 31 PRO A N 11
ATOM 5905 C CA . PRO A 1 31 ? 13.840 -16.570 13.500 1.00 0.00 31 PRO A CA 11
ATOM 5906 C C . PRO A 1 31 ? 14.651 -17.857 13.692 1.00 0.00 31 PRO A C 11
ATOM 5907 O O . PRO A 1 31 ? 15.483 -17.950 14.575 1.00 0.00 31 PRO A O 11
ATOM 5918 N N . PHE A 1 32 ? 14.420 -18.844 12.866 1.00 0.00 32 PHE A N 11
ATOM 5919 C CA . PHE A 1 32 ? 15.176 -20.130 12.984 1.00 0.00 32 PHE A CA 11
ATOM 5920 C C . PHE A 1 32 ? 16.252 -20.183 11.897 1.00 0.00 32 PHE A C 11
ATOM 5921 O O . PHE A 1 32 ? 17.074 -21.076 11.868 1.00 0.00 32 PHE A O 11
ATOM 5938 N N . TRP A 1 33 ? 16.262 -19.227 11.006 1.00 0.00 33 TRP A N 11
ATOM 5939 C CA . TRP A 1 33 ? 17.289 -19.216 9.925 1.00 0.00 33 TRP A CA 11
ATOM 5940 C C . TRP A 1 33 ? 18.607 -18.671 10.487 1.00 0.00 33 TRP A C 11
ATOM 5941 O O . TRP A 1 33 ? 19.519 -19.459 10.675 1.00 0.00 33 TRP A O 11
ATOM 5963 N N . ASN A 1 1 ? 34.069 -34.956 20.716 1.00 0.00 1 ASN A N 12
ATOM 5964 C CA . ASN A 1 1 ? 34.493 -33.657 20.120 1.00 0.00 1 ASN A CA 12
ATOM 5965 C C . ASN A 1 1 ? 35.192 -33.914 18.785 1.00 0.00 1 ASN A C 12
ATOM 5966 O O . ASN A 1 1 ? 34.680 -33.587 17.732 1.00 0.00 1 ASN A O 12
ATOM 5979 N N . GLU A 1 2 ? 36.359 -34.497 18.817 1.00 0.00 2 GLU A N 12
ATOM 5980 C CA . GLU A 1 2 ? 37.089 -34.774 17.548 1.00 0.00 2 GLU A CA 12
ATOM 5981 C C . GLU A 1 2 ? 36.497 -36.023 16.887 1.00 0.00 2 GLU A C 12
ATOM 5982 O O . GLU A 1 2 ? 35.507 -35.951 16.187 1.00 0.00 2 GLU A O 12
ATOM 5994 N N . LEU A 1 3 ? 37.093 -37.167 17.100 1.00 0.00 3 LEU A N 12
ATOM 5995 C CA . LEU A 1 3 ? 36.562 -38.417 16.483 1.00 0.00 3 LEU A CA 12
ATOM 5996 C C . LEU A 1 3 ? 36.252 -38.165 15.004 1.00 0.00 3 LEU A C 12
ATOM 5997 O O . LEU A 1 3 ? 36.691 -37.19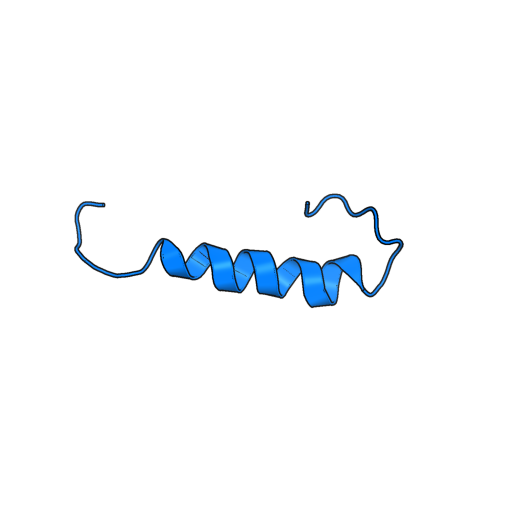0 14.427 1.00 0.00 3 LEU A O 12
ATOM 6013 N N . ASP A 1 4 ? 35.498 -39.036 14.387 1.00 0.00 4 ASP A N 12
ATOM 6014 C CA . ASP A 1 4 ? 35.160 -38.846 12.946 1.00 0.00 4 ASP A CA 12
ATOM 6015 C C . ASP A 1 4 ? 33.855 -39.579 12.625 1.00 0.00 4 ASP A C 12
ATOM 6016 O O . ASP A 1 4 ? 33.818 -40.451 11.779 1.00 0.00 4 ASP A O 12
ATOM 6025 N N . VAL A 1 5 ? 32.783 -39.228 13.295 1.00 0.00 5 VAL A N 12
ATOM 6026 C CA . VAL A 1 5 ? 31.465 -39.887 13.046 1.00 0.00 5 VAL A CA 12
ATOM 6027 C C . VAL A 1 5 ? 30.487 -38.842 12.483 1.00 0.00 5 VAL A C 12
ATOM 6028 O O . VAL A 1 5 ? 30.623 -37.665 12.746 1.00 0.00 5 VAL A O 12
ATOM 6041 N N . PRO A 1 6 ? 29.501 -39.264 11.724 1.00 0.00 6 PRO A N 12
ATOM 6042 C CA . PRO A 1 6 ? 28.493 -38.330 11.142 1.00 0.00 6 PRO A CA 12
ATOM 6043 C C . PRO A 1 6 ? 27.548 -37.785 12.221 1.00 0.00 6 PRO A C 12
ATOM 6044 O O . PRO A 1 6 ? 26.469 -37.305 11.932 1.00 0.00 6 PRO A O 12
ATOM 6055 N N . GLU A 1 7 ? 27.949 -37.852 13.462 1.00 0.00 7 GLU A N 12
ATOM 6056 C CA . GLU A 1 7 ? 27.084 -37.337 14.555 1.00 0.00 7 GLU A CA 12
ATOM 6057 C C . GLU A 1 7 ? 26.805 -35.859 14.279 1.00 0.00 7 GLU A C 12
ATOM 6058 O O . GLU A 1 7 ? 25.677 -35.439 14.120 1.00 0.00 7 GLU A O 12
ATOM 6070 N N . GLN A 1 8 ? 27.838 -35.073 14.215 1.00 0.00 8 GLN A N 12
ATOM 6071 C CA . GLN A 1 8 ? 27.655 -33.624 13.939 1.00 0.00 8 GLN A CA 12
ATOM 6072 C C . GLN A 1 8 ? 26.730 -33.462 12.730 1.00 0.00 8 GLN A C 12
ATOM 6073 O O . GLN A 1 8 ? 25.716 -32.795 12.796 1.00 0.00 8 GLN A O 12
ATOM 6087 N N . VAL A 1 9 ? 27.066 -34.077 11.630 1.00 0.00 9 VAL A N 12
ATOM 6088 C CA . VAL A 1 9 ? 26.203 -33.968 10.421 1.00 0.00 9 VAL A CA 12
ATOM 6089 C C . VAL A 1 9 ? 24.762 -34.334 10.794 1.00 0.00 9 VAL A C 12
ATOM 6090 O O . VAL A 1 9 ? 23.825 -33.950 10.124 1.00 0.00 9 VAL A O 12
ATOM 6103 N N . ASP A 1 10 ? 24.574 -35.072 11.855 1.00 0.00 10 ASP A N 12
ATOM 6104 C CA . ASP A 1 10 ? 23.187 -35.448 12.255 1.00 0.00 10 ASP A CA 12
ATOM 6105 C C . ASP A 1 10 ? 22.457 -34.193 12.739 1.00 0.00 10 ASP A C 12
ATOM 6106 O O . ASP A 1 10 ? 21.481 -33.774 12.153 1.00 0.00 10 ASP A O 12
ATOM 6115 N N . LYS A 1 11 ? 22.915 -33.619 13.828 1.00 0.00 11 LYS A N 12
ATOM 6116 C CA . LYS A 1 11 ? 22.258 -32.395 14.396 1.00 0.00 11 LYS A CA 12
ATOM 6117 C C . LYS A 1 11 ? 21.752 -31.479 13.269 1.00 0.00 11 LYS A C 12
ATOM 6118 O O . LYS A 1 11 ? 20.813 -30.731 13.449 1.00 0.00 11 LYS A O 12
ATOM 6137 N N . LEU A 1 12 ? 22.341 -31.547 12.106 1.00 0.00 12 LEU A N 12
ATOM 6138 C CA . LEU A 1 12 ? 21.854 -30.696 10.989 1.00 0.00 12 LEU A CA 12
ATOM 6139 C C . LEU A 1 12 ? 20.492 -31.232 10.531 1.00 0.00 12 LEU A C 12
ATOM 6140 O O . LEU A 1 12 ? 19.565 -30.483 10.291 1.00 0.00 12 LEU A O 12
ATOM 6156 N N . ILE A 1 13 ? 20.362 -32.527 10.423 1.00 0.00 13 ILE A N 12
ATOM 6157 C CA . ILE A 1 13 ? 19.060 -33.112 9.998 1.00 0.00 13 ILE A CA 12
ATOM 6158 C C . ILE A 1 13 ? 17.959 -32.537 10.886 1.00 0.00 13 ILE A C 12
ATOM 6159 O O . ILE A 1 13 ? 16.950 -32.053 10.413 1.00 0.00 13 ILE A O 12
ATOM 6175 N N . GLN A 1 14 ? 18.153 -32.580 12.176 1.00 0.00 14 GLN A N 12
ATOM 6176 C CA . GLN A 1 14 ? 17.132 -32.031 13.105 1.00 0.00 14 GLN A CA 12
ATOM 6177 C C . GLN A 1 14 ? 16.917 -30.547 12.792 1.00 0.00 14 GLN A C 12
ATOM 6178 O O . GLN A 1 14 ? 15.802 -30.088 12.640 1.00 0.00 14 GLN A O 12
ATOM 6192 N N . GLN A 1 15 ? 17.981 -29.798 12.686 1.00 0.00 15 GLN A N 12
ATOM 6193 C CA . GLN A 1 15 ? 17.847 -28.345 12.373 1.00 0.00 15 GLN A CA 12
ATOM 6194 C C . GLN A 1 15 ? 17.163 -28.189 11.013 1.00 0.00 15 GLN A C 12
ATOM 6195 O O . GLN A 1 15 ? 16.108 -27.600 10.901 1.00 0.00 15 GLN A O 12
ATOM 6209 N N . ALA A 1 16 ? 17.753 -28.717 9.975 1.00 0.00 16 ALA A N 12
ATOM 6210 C CA . ALA A 1 16 ? 17.126 -28.599 8.631 1.00 0.00 16 ALA A CA 12
ATOM 6211 C C . ALA A 1 16 ? 15.707 -29.161 8.698 1.00 0.00 16 ALA A C 12
ATOM 6212 O O . ALA A 1 16 ? 14.788 -28.631 8.105 1.00 0.00 16 ALA A O 12
ATOM 6219 N N . THR A 1 17 ? 15.516 -30.220 9.434 1.00 0.00 17 THR A N 12
ATOM 6220 C CA . THR A 1 17 ? 14.150 -30.795 9.559 1.00 0.00 17 THR A CA 12
ATOM 6221 C C . THR A 1 17 ? 13.265 -29.752 10.235 1.00 0.00 17 THR A C 12
ATOM 6222 O O . THR A 1 17 ? 12.229 -29.373 9.728 1.00 0.00 17 THR A O 12
ATOM 6233 N N . SER A 1 18 ? 13.676 -29.283 11.383 1.00 0.00 18 SER A N 12
ATOM 6234 C CA . SER A 1 18 ? 12.877 -28.256 12.107 1.00 0.00 18 SER A CA 12
ATOM 6235 C C . SER A 1 18 ? 12.429 -27.172 11.119 1.00 0.00 18 SER A C 12
ATOM 6236 O O . SER A 1 18 ? 11.302 -27.167 10.668 1.00 0.00 18 SER A O 12
ATOM 6244 N N . ILE A 1 19 ? 13.299 -26.252 10.786 1.00 0.00 19 ILE A N 12
ATOM 6245 C CA . ILE A 1 19 ? 12.963 -25.146 9.837 1.00 0.00 19 ILE A CA 12
ATOM 6246 C C . ILE A 1 19 ? 11.996 -25.605 8.731 1.00 0.00 19 ILE A C 12
ATOM 6247 O O . ILE A 1 19 ? 10.987 -24.974 8.489 1.00 0.00 19 ILE A O 12
ATOM 6263 N N . GLU A 1 20 ? 12.306 -26.664 8.038 1.00 0.00 20 GLU A N 12
ATOM 6264 C CA . GLU A 1 20 ? 11.411 -27.117 6.929 1.00 0.00 20 GLU A CA 12
ATOM 6265 C C . GLU A 1 20 ? 9.939 -27.076 7.363 1.00 0.00 20 GLU A C 12
ATOM 6266 O O . GLU A 1 20 ? 9.118 -26.448 6.727 1.00 0.00 20 GLU A O 12
ATOM 6278 N N . ARG A 1 21 ? 9.589 -27.756 8.420 1.00 0.00 21 ARG A N 12
ATOM 6279 C CA . ARG A 1 21 ? 8.165 -27.771 8.863 1.00 0.00 21 ARG A CA 12
ATOM 6280 C C . ARG A 1 21 ? 7.856 -26.572 9.768 1.00 0.00 21 ARG A C 12
ATOM 6281 O O . ARG A 1 21 ? 6.710 -26.215 9.961 1.00 0.00 21 ARG A O 12
ATOM 6302 N N . LEU A 1 22 ? 8.857 -25.950 10.332 1.00 0.00 22 LEU A N 12
ATOM 6303 C CA . LEU A 1 22 ? 8.607 -24.780 11.229 1.00 0.00 22 LEU A CA 12
ATOM 6304 C C . LEU A 1 22 ? 8.521 -23.482 10.410 1.00 0.00 22 LEU A C 12
ATOM 6305 O O . LEU A 1 22 ? 7.627 -22.681 10.591 1.00 0.00 22 LEU A O 12
ATOM 6321 N N . CYS A 1 23 ? 9.457 -23.263 9.531 1.00 0.00 23 CYS A N 12
ATOM 6322 C CA . CYS A 1 23 ? 9.453 -22.007 8.727 1.00 0.00 23 CYS A CA 12
ATOM 6323 C C . CYS A 1 23 ? 8.347 -22.039 7.666 1.00 0.00 23 CYS A C 12
ATOM 6324 O O . CYS A 1 23 ? 7.975 -21.016 7.125 1.00 0.00 23 CYS A O 12
ATOM 6331 N N . GLN A 1 24 ? 7.818 -23.187 7.354 1.00 0.00 24 GLN A N 12
ATOM 6332 C CA . GLN A 1 24 ? 6.746 -23.246 6.322 1.00 0.00 24 GLN A CA 12
ATOM 6333 C C . GLN A 1 24 ? 5.473 -22.588 6.870 1.00 0.00 24 GLN A C 12
ATOM 6334 O O . GLN A 1 24 ? 4.555 -22.292 6.131 1.00 0.00 24 GLN A O 12
ATOM 6348 N N . HIS A 1 25 ? 5.411 -22.363 8.158 1.00 0.00 25 HIS A N 12
ATOM 6349 C CA . HIS A 1 25 ? 4.198 -21.729 8.766 1.00 0.00 25 HIS A CA 12
ATOM 6350 C C . HIS A 1 25 ? 4.496 -20.274 9.135 1.00 0.00 25 HIS A C 12
ATOM 6351 O O . HIS A 1 25 ? 3.608 -19.525 9.491 1.00 0.00 25 HIS A O 12
ATOM 6365 N N . TYR A 1 26 ? 5.740 -19.867 9.066 1.00 0.00 26 TYR A N 12
ATOM 6366 C CA . TYR A 1 26 ? 6.103 -18.463 9.425 1.00 0.00 26 TYR A CA 12
ATOM 6367 C C . TYR A 1 26 ? 6.337 -17.634 8.155 1.00 0.00 26 TYR A C 12
ATOM 6368 O O . TYR A 1 26 ? 6.217 -18.114 7.044 1.00 0.00 26 TYR A O 12
ATOM 6386 N N . ILE A 1 27 ? 6.663 -16.383 8.335 1.00 0.00 27 ILE A N 12
ATOM 6387 C CA . ILE A 1 27 ? 6.903 -15.481 7.168 1.00 0.00 27 ILE A CA 12
ATOM 6388 C C . ILE A 1 27 ? 8.377 -15.557 6.759 1.00 0.00 27 ILE A C 12
ATOM 6389 O O . ILE A 1 27 ? 9.219 -15.976 7.526 1.00 0.00 27 ILE A O 12
ATOM 6405 N N . GLY A 1 28 ? 8.674 -15.175 5.538 1.00 0.00 28 GLY A N 12
ATOM 6406 C CA . GLY A 1 28 ? 10.083 -15.228 5.021 1.00 0.00 28 GLY A CA 12
ATOM 6407 C C . GLY A 1 28 ? 11.085 -14.926 6.139 1.00 0.00 28 GLY A C 12
ATOM 6408 O O . GLY A 1 28 ? 12.067 -15.619 6.303 1.00 0.00 28 GLY A O 12
ATOM 6412 N N . TRP A 1 29 ? 10.840 -13.912 6.922 1.00 0.00 29 TRP A N 12
ATOM 6413 C CA . TRP A 1 29 ? 11.778 -13.602 8.034 1.00 0.00 29 TRP A CA 12
ATOM 6414 C C . TRP A 1 29 ? 11.642 -14.693 9.096 1.00 0.00 29 TRP A C 12
ATOM 6415 O O . TRP A 1 29 ? 10.930 -14.539 10.068 1.00 0.00 29 TRP A O 12
ATOM 6436 N N . CYS A 1 30 ? 12.305 -15.807 8.908 1.00 0.00 30 CYS A N 12
ATOM 6437 C CA . CYS A 1 30 ? 12.207 -16.929 9.891 1.00 0.00 30 CYS A CA 12
ATOM 6438 C C . CYS A 1 30 ? 13.383 -16.840 10.892 1.00 0.00 30 CYS A C 12
ATOM 6439 O O . CYS A 1 30 ? 14.511 -17.103 10.526 1.00 0.00 30 CYS A O 12
ATOM 6446 N N . PRO A 1 31 ? 13.147 -16.480 12.142 1.00 0.00 31 PRO A N 12
ATOM 6447 C CA . PRO A 1 31 ? 14.249 -16.384 13.143 1.00 0.00 31 PRO A CA 12
ATOM 6448 C C . PRO A 1 31 ? 14.684 -17.776 13.617 1.00 0.00 31 PRO A C 12
ATOM 6449 O O . PRO A 1 31 ? 15.164 -17.953 14.720 1.00 0.00 31 PRO A O 12
ATOM 6460 N N . PHE A 1 32 ? 14.511 -18.761 12.778 1.00 0.00 32 PHE A N 12
ATOM 6461 C CA . PHE A 1 32 ? 14.902 -20.157 13.144 1.00 0.00 32 PHE A CA 12
ATOM 6462 C C . PHE A 1 32 ? 16.273 -20.473 12.542 1.00 0.00 32 PHE A C 12
ATOM 6463 O O . PHE A 1 32 ? 17.105 -21.100 13.167 1.00 0.00 32 PHE A O 12
ATOM 6480 N N . TRP A 1 33 ? 16.514 -20.045 11.334 1.00 0.00 33 TRP A N 12
ATOM 6481 C CA . TRP A 1 33 ? 17.831 -20.324 10.696 1.00 0.00 33 TRP A CA 12
ATOM 6482 C C . TRP A 1 33 ? 18.958 -19.942 11.661 1.00 0.00 33 TRP A C 12
ATOM 6483 O O . TRP A 1 33 ? 19.034 -18.779 12.022 1.00 0.00 33 TRP A O 12
ATOM 6505 N N . ASN A 1 1 ? 40.564 -35.985 19.292 1.00 0.00 1 ASN A N 13
ATOM 6506 C CA . ASN A 1 1 ? 41.339 -37.254 19.393 1.00 0.00 1 ASN A CA 13
ATOM 6507 C C . ASN A 1 1 ? 40.668 -38.332 18.540 1.00 0.00 1 ASN A C 13
ATOM 6508 O O . ASN A 1 1 ? 41.304 -39.265 18.089 1.00 0.00 1 ASN A O 13
ATOM 6521 N N . GLU A 1 2 ? 39.388 -38.214 18.315 1.00 0.00 2 GLU A N 13
ATOM 6522 C CA . GLU A 1 2 ? 38.680 -39.235 17.492 1.00 0.00 2 GLU A CA 13
ATOM 6523 C C . GLU A 1 2 ? 37.268 -38.730 17.160 1.00 0.00 2 GLU A C 13
ATOM 6524 O O . GLU A 1 2 ? 37.097 -37.841 16.350 1.00 0.00 2 GLU A O 13
ATOM 6536 N N . LEU A 1 3 ? 36.257 -39.284 17.775 1.00 0.00 3 LEU A N 13
ATOM 6537 C CA . LEU A 1 3 ? 34.865 -38.831 17.491 1.00 0.00 3 LEU A CA 13
ATOM 6538 C C . LEU A 1 3 ? 34.658 -38.731 15.977 1.00 0.00 3 LEU A C 13
ATOM 6539 O O . LEU A 1 3 ? 34.070 -37.790 15.482 1.00 0.00 3 LEU A O 13
ATOM 6555 N N . ASP A 1 4 ? 35.138 -39.694 15.237 1.00 0.00 4 ASP A N 13
ATOM 6556 C CA . ASP A 1 4 ? 34.968 -39.657 13.754 1.00 0.00 4 ASP A CA 13
ATOM 6557 C C . ASP A 1 4 ? 33.621 -40.281 13.379 1.00 0.00 4 ASP A C 13
ATOM 6558 O O . ASP A 1 4 ? 33.563 -41.303 12.723 1.00 0.00 4 ASP A O 13
ATOM 6567 N N . VAL A 1 5 ? 32.539 -39.670 13.795 1.00 0.00 5 VAL A N 13
ATOM 6568 C CA . VAL A 1 5 ? 31.176 -40.206 13.481 1.00 0.00 5 VAL A CA 13
ATOM 6569 C C . VAL A 1 5 ? 30.346 -39.083 12.837 1.00 0.00 5 VAL A C 13
ATOM 6570 O O . VAL A 1 5 ? 30.622 -37.916 13.035 1.00 0.00 5 VAL A O 13
ATOM 6583 N N . PRO A 1 6 ? 29.334 -39.426 12.074 1.00 0.00 6 PRO A N 13
ATOM 6584 C CA . PRO A 1 6 ? 28.464 -38.415 11.404 1.00 0.00 6 PRO A CA 13
ATOM 6585 C C . PRO A 1 6 ? 27.582 -37.667 12.411 1.00 0.00 6 PRO A C 13
ATOM 6586 O O . PRO A 1 6 ? 26.503 -37.212 12.086 1.00 0.00 6 PRO A O 13
ATOM 6597 N N . GLU A 1 7 ? 28.037 -37.524 13.628 1.00 0.00 7 GLU A N 13
ATOM 6598 C CA . GLU A 1 7 ? 27.224 -36.792 14.636 1.00 0.00 7 GLU A CA 13
ATOM 6599 C C . GLU A 1 7 ? 27.012 -35.364 14.134 1.00 0.00 7 GLU A C 13
ATOM 6600 O O . GLU A 1 7 ? 26.090 -34.682 14.530 1.00 0.00 7 GLU A O 13
ATOM 6612 N N . GLN A 1 8 ? 27.861 -34.922 13.247 1.00 0.00 8 GLN A N 13
ATOM 6613 C CA . GLN A 1 8 ? 27.716 -33.555 12.688 1.00 0.00 8 GLN A CA 13
ATOM 6614 C C . GLN A 1 8 ? 26.594 -33.571 11.655 1.00 0.00 8 GLN A C 13
ATOM 6615 O O . GLN A 1 8 ? 25.622 -32.850 11.762 1.00 0.00 8 GLN A O 13
ATOM 6629 N N . VAL A 1 9 ? 26.730 -34.399 10.655 1.00 0.00 9 VAL A N 13
ATOM 6630 C CA . VAL A 1 9 ? 25.689 -34.495 9.595 1.00 0.00 9 VAL A CA 13
ATOM 6631 C C . VAL A 1 9 ? 24.300 -34.500 10.233 1.00 0.00 9 VAL A C 13
ATOM 6632 O O . VAL A 1 9 ? 23.325 -34.104 9.626 1.00 0.00 9 VAL A O 13
ATOM 6645 N N . ASP A 1 10 ? 24.206 -34.930 11.459 1.00 0.00 10 ASP A N 13
ATOM 6646 C CA . ASP A 1 10 ? 22.881 -34.939 12.135 1.00 0.00 10 ASP A CA 13
ATOM 6647 C C . ASP A 1 10 ? 22.410 -33.493 12.282 1.00 0.00 10 ASP A C 13
ATOM 6648 O O . ASP A 1 10 ? 21.420 -33.097 11.699 1.00 0.00 10 ASP A O 13
ATOM 6657 N N . LYS A 1 11 ? 23.116 -32.712 13.072 1.00 0.00 11 LYS A N 13
ATOM 6658 C CA . LYS A 1 11 ? 22.735 -31.275 13.288 1.00 0.00 11 LYS A CA 13
ATOM 6659 C C . LYS A 1 11 ? 22.148 -30.692 11.994 1.00 0.00 11 LYS A C 13
ATOM 6660 O O . LYS A 1 11 ? 21.176 -29.963 12.017 1.00 0.00 11 LYS A O 13
ATOM 6679 N N . LEU A 1 12 ? 22.715 -31.025 10.864 1.00 0.00 12 LEU A N 13
ATOM 6680 C CA . LEU A 1 12 ? 22.168 -30.510 9.582 1.00 0.00 12 LEU A CA 13
ATOM 6681 C C . LEU A 1 12 ? 20.757 -31.069 9.398 1.00 0.00 12 LEU A C 13
ATOM 6682 O O . LEU A 1 12 ? 19.818 -30.337 9.158 1.00 0.00 12 LEU A O 13
ATOM 6698 N N . ILE A 1 13 ? 20.589 -32.356 9.534 1.00 0.00 13 ILE A N 13
ATOM 6699 C CA . ILE A 1 13 ? 19.226 -32.929 9.391 1.00 0.00 13 ILE A CA 13
ATOM 6700 C C . ILE A 1 13 ? 18.318 -32.222 10.394 1.00 0.00 13 ILE A C 13
ATOM 6701 O O . ILE A 1 13 ? 17.275 -31.704 10.049 1.00 0.00 13 ILE A O 13
ATOM 6717 N N . GLN A 1 14 ? 18.722 -32.183 11.635 1.00 0.00 14 GLN A N 13
ATOM 6718 C CA . GLN A 1 14 ? 17.906 -31.493 12.665 1.00 0.00 14 GLN A CA 13
ATOM 6719 C C . GLN A 1 14 ? 17.687 -30.042 12.234 1.00 0.00 14 GLN A C 13
ATOM 6720 O O . GLN A 1 14 ? 16.571 -29.584 12.105 1.00 0.00 14 GLN A O 13
ATOM 6734 N N . GLN A 1 15 ? 18.752 -29.320 12.001 1.00 0.00 15 GLN A N 13
ATOM 6735 C CA . GLN A 1 15 ? 18.618 -27.898 11.570 1.00 0.00 15 GLN A CA 13
ATOM 6736 C C . GLN A 1 15 ? 17.695 -27.825 10.353 1.00 0.00 15 GLN A C 13
ATOM 6737 O O . GLN A 1 15 ? 16.677 -27.163 10.371 1.00 0.00 15 GLN A O 13
ATOM 6751 N N . ALA A 1 16 ? 18.039 -28.498 9.291 1.00 0.00 16 ALA A N 13
ATOM 6752 C CA . ALA A 1 16 ? 17.171 -28.461 8.082 1.00 0.00 16 ALA A CA 13
ATOM 6753 C C . ALA A 1 16 ? 15.781 -28.985 8.450 1.00 0.00 16 ALA A C 13
ATOM 6754 O O . ALA A 1 16 ? 14.777 -28.382 8.133 1.00 0.00 16 ALA A O 13
ATOM 6761 N N . THR A 1 17 ? 1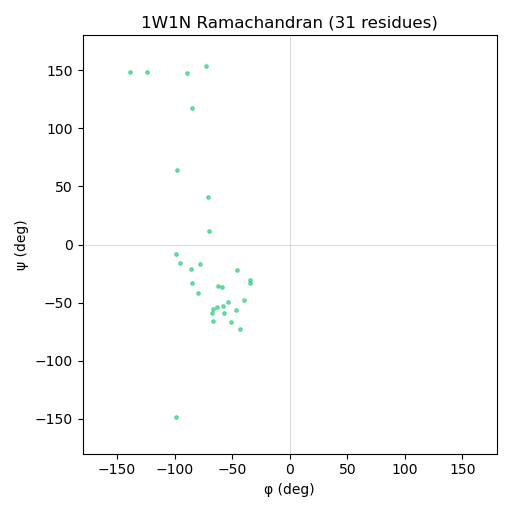5.716 -30.095 9.135 1.00 0.00 17 THR A N 13
ATOM 6762 C CA . THR A 1 17 ? 14.388 -30.639 9.535 1.00 0.00 17 THR A CA 13
ATOM 6763 C C . THR A 1 17 ? 13.621 -29.539 10.267 1.00 0.00 17 THR A C 13
ATOM 6764 O O . THR A 1 17 ? 12.543 -29.150 9.872 1.00 0.00 17 THR A O 13
ATOM 6775 N N . SER A 1 18 ? 14.179 -29.036 11.338 1.00 0.00 18 SER A N 13
ATOM 6776 C CA . SER A 1 18 ? 13.494 -27.956 12.104 1.00 0.00 18 SER A CA 13
ATOM 6777 C C . SER A 1 18 ? 12.958 -26.905 11.118 1.00 0.00 18 SER A C 13
ATOM 6778 O O . SER A 1 18 ? 11.795 -26.920 10.769 1.00 0.00 18 SER A O 13
ATOM 6786 N N . ILE A 1 19 ? 13.789 -25.991 10.687 1.00 0.00 19 ILE A N 13
ATOM 6787 C CA . ILE A 1 19 ? 13.352 -24.914 9.742 1.00 0.00 19 ILE A CA 13
ATOM 6788 C C . ILE A 1 19 ? 12.272 -25.410 8.763 1.00 0.00 19 ILE A C 13
ATOM 6789 O O . ILE A 1 19 ? 11.259 -24.764 8.591 1.00 0.00 19 ILE A O 13
ATOM 6805 N N . GLU A 1 20 ? 12.474 -26.517 8.109 1.00 0.00 20 GLU A N 13
ATOM 6806 C CA . GLU A 1 20 ? 11.444 -26.992 7.134 1.00 0.00 20 GLU A CA 13
ATOM 6807 C C . GLU A 1 20 ? 10.038 -26.892 7.745 1.00 0.00 20 GLU A C 13
ATOM 6808 O O . GLU A 1 20 ? 9.158 -26.269 7.186 1.00 0.00 20 GLU A O 13
ATOM 6820 N N . ARG A 1 21 ? 9.809 -27.519 8.868 1.00 0.00 21 ARG A N 13
ATOM 6821 C CA . ARG A 1 21 ? 8.450 -27.479 9.486 1.00 0.00 21 ARG A CA 13
ATOM 6822 C C . ARG A 1 21 ? 8.277 -26.234 10.371 1.00 0.00 21 ARG A C 13
ATOM 6823 O O . ARG A 1 21 ? 7.171 -25.859 10.706 1.00 0.00 21 ARG A O 13
ATOM 6844 N N . LEU A 1 22 ? 9.347 -25.589 10.756 1.00 0.00 22 LEU A N 13
ATOM 6845 C CA . LEU A 1 22 ? 9.220 -24.371 11.620 1.00 0.00 22 LEU A CA 13
ATOM 6846 C C . LEU A 1 22 ? 9.023 -23.122 10.746 1.00 0.00 22 LEU A C 13
ATOM 6847 O O . LEU A 1 22 ? 8.398 -22.164 11.149 1.00 0.00 22 LEU A O 13
ATOM 6863 N N . CYS A 1 23 ? 9.573 -23.125 9.562 1.00 0.00 23 CYS A N 13
ATOM 6864 C CA . CYS A 1 23 ? 9.446 -21.932 8.675 1.00 0.00 23 CYS A CA 13
ATOM 6865 C C . CYS A 1 23 ? 8.167 -22.012 7.837 1.00 0.00 23 CYS A C 13
ATOM 6866 O O . CYS A 1 23 ? 7.797 -21.059 7.179 1.00 0.00 23 CYS A O 13
ATOM 6873 N N . GLN A 1 24 ? 7.481 -23.122 7.846 1.00 0.00 24 GLN A N 13
ATOM 6874 C CA . GLN A 1 24 ? 6.231 -23.223 7.043 1.00 0.00 24 GLN A CA 13
ATOM 6875 C C . GLN A 1 24 ? 5.072 -22.592 7.823 1.00 0.00 24 GLN A C 13
ATOM 6876 O O . GLN A 1 24 ? 4.041 -22.269 7.267 1.00 0.00 24 GLN A O 13
ATOM 6890 N N . HIS A 1 25 ? 5.229 -22.424 9.109 1.00 0.00 25 HIS A N 13
ATOM 6891 C CA . HIS A 1 25 ? 4.131 -21.826 9.924 1.00 0.00 25 HIS A CA 13
ATOM 6892 C C . HIS A 1 25 ? 4.173 -20.299 9.820 1.00 0.00 25 HIS A C 13
ATOM 6893 O O . HIS A 1 25 ? 3.151 -19.643 9.857 1.00 0.00 25 HIS A O 13
ATOM 6907 N N . TYR A 1 26 ? 5.344 -19.727 9.702 1.00 0.00 26 TYR A N 13
ATOM 6908 C CA . TYR A 1 26 ? 5.470 -18.244 9.609 1.00 0.00 26 TYR A CA 13
ATOM 6909 C C . TYR A 1 26 ? 5.884 -17.848 8.192 1.00 0.00 26 TYR A C 13
ATOM 6910 O O . TYR A 1 26 ? 5.716 -18.593 7.247 1.00 0.00 26 TYR A O 13
ATOM 6928 N N . ILE A 1 27 ? 6.445 -16.677 8.051 1.00 0.00 27 ILE A N 13
ATOM 6929 C CA . ILE A 1 27 ? 6.904 -16.211 6.711 1.00 0.00 27 ILE A CA 13
ATOM 6930 C C . ILE A 1 27 ? 8.391 -16.557 6.576 1.00 0.00 27 ILE A C 13
ATOM 6931 O O . ILE A 1 27 ? 9.049 -16.849 7.555 1.00 0.00 27 ILE A O 13
ATOM 6947 N N . GLY A 1 28 ? 8.919 -16.542 5.379 1.00 0.00 28 GLY A N 13
ATOM 6948 C CA . GLY A 1 28 ? 10.365 -16.882 5.182 1.00 0.00 28 GLY A CA 13
ATOM 6949 C C . GLY A 1 28 ? 11.215 -16.271 6.304 1.00 0.00 28 GLY A C 13
ATOM 6950 O O . GLY A 1 28 ? 12.193 -16.846 6.737 1.00 0.00 28 GLY A O 13
ATOM 6954 N N . TRP A 1 29 ? 10.848 -15.109 6.775 1.00 0.00 29 TRP A N 13
ATOM 6955 C CA . TRP A 1 29 ? 11.632 -14.459 7.866 1.00 0.00 29 TRP A CA 13
ATOM 6956 C C . TRP A 1 29 ? 11.387 -15.200 9.193 1.00 0.00 29 TRP A C 13
ATOM 6957 O O . TRP A 1 29 ? 11.055 -14.610 10.202 1.00 0.00 29 TRP A O 13
ATOM 6978 N N . CYS A 1 30 ? 11.536 -16.497 9.194 1.00 0.00 30 CYS A N 13
ATOM 6979 C CA . CYS A 1 30 ? 11.298 -17.263 10.456 1.00 0.00 30 CYS A CA 13
ATOM 6980 C C . CYS A 1 30 ? 12.533 -17.095 11.373 1.00 0.00 30 CYS A C 13
ATOM 6981 O O . CYS A 1 30 ? 13.654 -17.140 10.908 1.00 0.00 30 CYS A O 13
ATOM 6988 N N . PRO A 1 31 ? 12.336 -16.864 12.661 1.00 0.00 31 PRO A N 13
ATOM 6989 C CA . PRO A 1 31 ? 13.468 -16.646 13.621 1.00 0.00 31 PRO A CA 13
ATOM 6990 C C . PRO A 1 31 ? 14.289 -17.916 13.895 1.00 0.00 31 PRO A C 13
ATOM 6991 O O . PRO A 1 31 ? 14.861 -18.066 14.956 1.00 0.00 31 PRO A O 13
ATOM 7002 N N . PHE A 1 32 ? 14.361 -18.820 12.949 1.00 0.00 32 PHE A N 13
ATOM 7003 C CA . PHE A 1 32 ? 15.157 -20.075 13.152 1.00 0.00 32 PHE A CA 13
ATOM 7004 C C . PHE A 1 32 ? 16.313 -20.100 12.150 1.00 0.00 32 PHE A C 13
ATOM 7005 O O . PHE A 1 32 ? 17.168 -20.962 12.189 1.00 0.00 32 PHE A O 13
ATOM 7022 N N . TRP A 1 33 ? 16.349 -19.147 11.260 1.00 0.00 33 TRP A N 13
ATOM 7023 C CA . TRP A 1 33 ? 17.449 -19.094 10.255 1.00 0.00 33 TRP A CA 13
ATOM 7024 C C . TRP A 1 33 ? 18.710 -18.530 10.916 1.00 0.00 33 TRP A C 13
ATOM 7025 O O . TRP A 1 33 ? 19.778 -18.708 10.356 1.00 0.00 33 TRP A O 13
ATOM 7047 N N . ASN A 1 1 ? 41.535 -39.952 15.520 1.00 0.00 1 ASN A N 14
ATOM 7048 C CA . ASN A 1 1 ? 42.097 -41.297 15.215 1.00 0.00 1 ASN A CA 14
ATOM 7049 C C . ASN A 1 1 ? 41.058 -42.371 15.549 1.00 0.00 1 ASN A C 14
ATOM 7050 O O . ASN A 1 1 ? 41.340 -43.552 15.520 1.00 0.00 1 ASN A O 14
ATOM 7063 N N . GLU A 1 2 ? 39.857 -41.970 15.867 1.00 0.00 2 GLU A N 14
ATOM 7064 C CA . GLU A 1 2 ? 38.803 -42.969 16.202 1.00 0.00 2 GLU A CA 14
ATOM 7065 C C . GLU A 1 2 ? 37.424 -42.320 16.077 1.00 0.00 2 GLU A C 14
ATOM 7066 O O . GLU A 1 2 ? 36.414 -42.993 16.029 1.00 0.00 2 GLU A O 14
ATOM 7078 N N . LEU A 1 3 ? 37.371 -41.016 16.024 1.00 0.00 3 LEU A N 14
ATOM 7079 C CA . LEU A 1 3 ? 36.054 -40.328 15.904 1.00 0.00 3 LEU A CA 14
ATOM 7080 C C . LEU A 1 3 ? 35.642 -40.294 14.431 1.00 0.00 3 LEU A C 14
ATOM 7081 O O . LEU A 1 3 ? 36.238 -39.611 13.623 1.00 0.00 3 LEU A O 14
ATOM 7097 N N . ASP A 1 4 ? 34.621 -41.029 14.078 1.00 0.00 4 ASP A N 14
ATOM 7098 C CA . ASP A 1 4 ? 34.157 -41.048 12.658 1.00 0.00 4 ASP A CA 14
ATOM 7099 C C . ASP A 1 4 ? 32.641 -41.242 12.632 1.00 0.00 4 ASP A C 14
ATOM 7100 O O . ASP A 1 4 ? 32.131 -42.140 11.991 1.00 0.00 4 ASP A O 14
ATOM 7109 N N . VAL A 1 5 ? 31.917 -40.402 13.333 1.00 0.00 5 VAL A N 14
ATOM 7110 C CA . VAL A 1 5 ? 30.429 -40.510 13.380 1.00 0.00 5 VAL A CA 14
ATOM 7111 C C . VAL A 1 5 ? 29.823 -39.176 12.910 1.00 0.00 5 VAL A C 14
ATOM 7112 O O . VAL A 1 5 ? 30.445 -38.139 13.025 1.00 0.00 5 VAL A O 14
ATOM 7125 N N . PRO A 1 6 ? 28.617 -39.195 12.392 1.00 0.00 6 PRO A N 14
ATOM 7126 C CA . PRO A 1 6 ? 27.937 -37.954 11.912 1.00 0.00 6 PRO A CA 14
ATOM 7127 C C . PRO A 1 6 ? 27.537 -37.044 13.082 1.00 0.00 6 PRO A C 14
ATOM 7128 O O . PRO A 1 6 ? 26.461 -36.480 13.108 1.00 0.00 6 PRO A O 14
ATOM 7139 N N . GLU A 1 7 ? 28.398 -36.901 14.051 1.00 0.00 7 GLU A N 14
ATOM 7140 C CA . GLU A 1 7 ? 28.071 -36.034 15.218 1.00 0.00 7 GLU A CA 14
ATOM 7141 C C . GLU A 1 7 ? 27.731 -34.624 14.715 1.00 0.00 7 GLU A C 14
ATOM 7142 O O . GLU A 1 7 ? 27.020 -33.882 15.359 1.00 0.00 7 GLU A O 14
ATOM 7154 N N . GLN A 1 8 ? 28.241 -34.253 13.573 1.00 0.00 8 GLN A N 14
ATOM 7155 C CA . GLN A 1 8 ? 27.960 -32.900 13.020 1.00 0.00 8 GLN A CA 14
ATOM 7156 C C . GLN A 1 8 ? 26.800 -32.961 12.016 1.00 0.00 8 GLN A C 14
ATOM 7157 O O . GLN A 1 8 ? 25.824 -32.247 12.133 1.00 0.00 8 GLN A O 14
ATOM 7171 N N . VAL A 1 9 ? 26.921 -33.785 11.014 1.00 0.00 9 VAL A N 14
ATOM 7172 C CA . VAL A 1 9 ? 25.856 -33.876 9.976 1.00 0.00 9 VAL A CA 14
ATOM 7173 C C . VAL A 1 9 ? 24.478 -34.003 10.622 1.00 0.00 9 VAL A C 14
ATOM 7174 O O . VAL A 1 9 ? 23.482 -33.627 10.037 1.00 0.00 9 VAL A O 14
ATOM 7187 N N . ASP A 1 10 ? 24.393 -34.513 11.820 1.00 0.00 10 ASP A N 14
ATOM 7188 C CA . ASP A 1 10 ? 23.045 -34.624 12.449 1.00 0.00 10 ASP A CA 14
ATOM 7189 C C . ASP A 1 10 ? 22.521 -33.212 12.710 1.00 0.00 10 ASP A C 14
ATOM 7190 O O . ASP A 1 10 ? 21.514 -32.815 12.163 1.00 0.00 10 ASP A O 14
ATOM 7199 N N . LYS A 1 11 ? 23.195 -32.461 13.552 1.00 0.00 11 LYS A N 14
ATOM 7200 C CA . LYS A 1 11 ? 22.744 -31.063 13.863 1.00 0.00 11 LYS A CA 14
ATOM 7201 C C . LYS A 1 11 ? 22.181 -30.405 12.594 1.00 0.00 11 LYS A C 14
ATOM 7202 O O . LYS A 1 11 ? 21.183 -29.713 12.635 1.00 0.00 11 LYS A O 14
ATOM 7221 N N . LEU A 1 12 ? 22.796 -30.638 11.465 1.00 0.00 12 LEU A N 14
ATOM 7222 C CA . LEU A 1 12 ? 22.277 -30.052 10.201 1.00 0.00 12 LEU A CA 14
ATOM 7223 C C . LEU A 1 12 ? 20.917 -30.685 9.897 1.00 0.00 12 LEU A C 14
ATOM 7224 O O . LEU A 1 12 ? 19.963 -30.003 9.579 1.00 0.00 12 LEU A O 14
ATOM 7240 N N . ILE A 1 13 ? 20.810 -31.981 10.015 1.00 0.00 13 ILE A N 14
ATOM 7241 C CA . ILE A 1 13 ? 19.501 -32.635 9.754 1.00 0.00 13 ILE A CA 14
ATOM 7242 C C . ILE A 1 13 ? 18.475 -32.034 10.714 1.00 0.00 13 ILE A C 14
ATOM 7243 O O . ILE A 1 13 ? 17.441 -31.549 10.307 1.00 0.00 13 ILE A O 14
ATOM 7259 N N . GLN A 1 14 ? 18.764 -32.046 11.988 1.00 0.00 14 GLN A N 14
ATOM 7260 C CA . GLN A 1 14 ? 17.818 -31.460 12.972 1.00 0.00 14 GLN A CA 14
ATOM 7261 C C . GLN A 1 14 ? 17.555 -30.002 12.583 1.00 0.00 14 GLN A C 14
ATOM 7262 O O . GLN A 1 14 ? 16.427 -29.587 12.409 1.00 0.00 14 GLN A O 14
ATOM 7276 N N . GLN A 1 15 ? 18.597 -29.230 12.439 1.00 0.00 15 GLN A N 14
ATOM 7277 C CA . GLN A 1 15 ? 18.424 -27.801 12.053 1.00 0.00 15 GLN A CA 14
ATOM 7278 C C . GLN A 1 15 ? 17.602 -27.725 10.763 1.00 0.00 15 GLN A C 14
ATOM 7279 O O . GLN A 1 15 ? 16.546 -27.129 10.723 1.00 0.00 15 GLN A O 14
ATOM 7293 N N . ALA A 1 16 ? 18.066 -28.331 9.706 1.00 0.00 16 ALA A N 14
ATOM 7294 C CA . ALA A 1 16 ? 17.288 -28.289 8.437 1.00 0.00 16 ALA A CA 14
ATOM 7295 C C . ALA A 1 16 ? 15.905 -28.894 8.685 1.00 0.00 16 ALA A C 14
ATOM 7296 O O . ALA A 1 16 ? 14.891 -28.307 8.362 1.00 0.00 16 ALA A O 14
ATOM 7303 N N . THR A 1 17 ? 15.857 -30.057 9.273 1.00 0.00 17 THR A N 14
ATOM 7304 C CA . THR A 1 17 ? 14.538 -30.691 9.558 1.00 0.00 17 THR A CA 14
ATOM 7305 C C . THR A 1 17 ? 13.676 -29.691 10.324 1.00 0.00 17 THR A C 14
ATOM 7306 O O . THR A 1 17 ? 12.600 -29.326 9.898 1.00 0.00 17 THR A O 14
ATOM 7317 N N . SER A 1 18 ? 14.141 -29.249 11.461 1.00 0.00 18 SER A N 14
ATOM 7318 C CA . SER A 1 18 ? 13.354 -28.274 12.265 1.00 0.00 18 SER A CA 14
ATOM 7319 C C . SER A 1 18 ? 12.817 -27.169 11.345 1.00 0.00 18 SER A C 14
ATOM 7320 O O . SER A 1 18 ? 11.663 -27.176 10.970 1.00 0.00 18 SER A O 14
ATOM 7328 N N . ILE A 1 19 ? 13.642 -26.220 10.980 1.00 0.00 19 ILE A N 14
ATOM 7329 C CA . ILE A 1 19 ? 13.206 -25.101 10.093 1.00 0.00 19 ILE A CA 14
ATOM 7330 C C . ILE A 1 19 ? 12.203 -25.574 9.020 1.00 0.00 19 ILE A C 14
ATOM 7331 O O . ILE A 1 19 ? 11.174 -24.960 8.825 1.00 0.00 19 ILE A O 14
ATOM 7347 N N . GLU A 1 20 ? 12.493 -26.628 8.309 1.00 0.00 20 GLU A N 14
ATOM 7348 C CA . GLU A 1 20 ? 11.547 -27.082 7.242 1.00 0.00 20 GLU A CA 14
ATOM 7349 C C . GLU A 1 20 ? 10.103 -27.094 7.767 1.00 0.00 20 GLU A C 14
ATOM 7350 O O . GLU A 1 20 ? 9.230 -26.470 7.202 1.00 0.00 20 GLU A O 14
ATOM 7362 N N . ARG A 1 21 ? 9.839 -27.811 8.824 1.00 0.00 21 ARG A N 14
ATOM 7363 C CA . ARG A 1 21 ? 8.447 -27.873 9.354 1.00 0.00 21 ARG A CA 14
ATOM 7364 C C . ARG A 1 21 ? 8.163 -26.676 10.267 1.00 0.00 21 ARG A C 14
ATOM 7365 O O . ARG A 1 21 ? 7.023 -26.331 10.508 1.00 0.00 21 ARG A O 14
ATOM 7386 N N . LEU A 1 22 ? 9.180 -26.050 10.792 1.00 0.00 22 LEU A N 14
ATOM 7387 C CA . LEU A 1 22 ? 8.955 -24.888 11.703 1.00 0.00 22 LEU A CA 14
ATOM 7388 C C . LEU A 1 22 ? 8.799 -23.588 10.895 1.00 0.00 22 LEU A C 14
ATOM 7389 O O . LEU A 1 22 ? 8.077 -22.700 11.287 1.00 0.00 22 LEU A O 14
ATOM 7405 N N . CYS A 1 23 ? 9.487 -23.456 9.788 1.00 0.00 23 CYS A N 14
ATOM 7406 C CA . CYS A 1 23 ? 9.393 -22.193 8.987 1.00 0.00 23 CYS A CA 14
ATOM 7407 C C . CYS A 1 23 ? 8.362 -22.308 7.856 1.00 0.00 23 CYS A C 14
ATOM 7408 O O . CYS A 1 23 ? 7.913 -21.311 7.328 1.00 0.00 23 CYS A O 14
ATOM 7415 N N . GLN A 1 24 ? 7.987 -23.491 7.460 1.00 0.00 24 GLN A N 14
ATOM 7416 C CA . GLN A 1 24 ? 6.999 -23.606 6.352 1.00 0.00 24 GLN A CA 14
ATOM 7417 C C . GLN A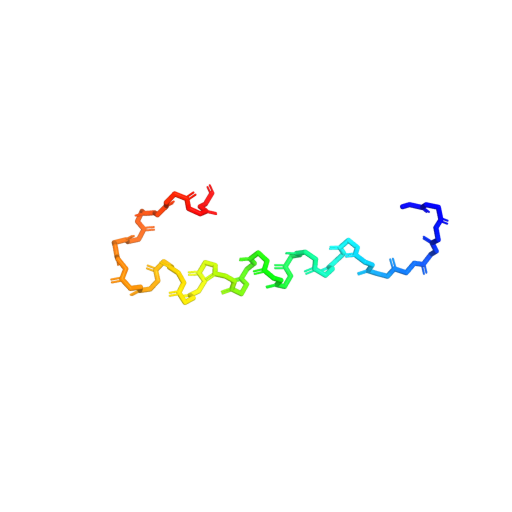 1 24 ? 5.639 -23.077 6.815 1.00 0.00 24 GLN A C 14
ATOM 7418 O O . GLN A 1 24 ? 4.748 -22.854 6.019 1.00 0.00 24 GLN A O 14
ATOM 7432 N N . HIS A 1 25 ? 5.463 -22.888 8.097 1.00 0.00 25 HIS A N 14
ATOM 7433 C CA . HIS A 1 25 ? 4.150 -22.390 8.613 1.00 0.00 25 HIS A CA 14
ATOM 7434 C C . HIS A 1 25 ? 4.195 -20.874 8.838 1.00 0.00 25 HIS A C 14
ATOM 7435 O O . HIS A 1 25 ? 3.169 -20.230 8.923 1.00 0.00 25 HIS A O 14
ATOM 7449 N N . TYR A 1 26 ? 5.367 -20.294 8.955 1.00 0.00 26 TYR A N 14
ATOM 7450 C CA . TYR A 1 26 ? 5.456 -18.822 9.200 1.00 0.00 26 TYR A CA 14
ATOM 7451 C C . TYR A 1 26 ? 5.740 -18.064 7.898 1.00 0.00 26 TYR A C 14
ATOM 7452 O O . TYR A 1 26 ? 5.681 -18.600 6.810 1.00 0.00 26 TYR A O 14
ATOM 7470 N N . ILE A 1 27 ? 6.040 -16.800 8.036 1.00 0.00 27 ILE A N 14
ATOM 7471 C CA . ILE A 1 27 ? 6.333 -15.941 6.850 1.00 0.00 27 ILE A CA 14
ATOM 7472 C C . ILE A 1 27 ? 7.831 -16.001 6.533 1.00 0.00 27 ILE A C 14
ATOM 7473 O O . ILE A 1 27 ? 8.638 -16.340 7.375 1.00 0.00 27 ILE A O 14
ATOM 7489 N N . GLY A 1 28 ? 8.194 -15.688 5.310 1.00 0.00 28 GLY A N 14
ATOM 7490 C CA . GLY A 1 28 ? 9.633 -15.727 4.887 1.00 0.00 28 GLY A CA 14
ATOM 7491 C C . GLY A 1 28 ? 10.551 -15.282 6.032 1.00 0.00 28 GLY A C 14
ATOM 7492 O O . GLY A 1 28 ? 11.555 -15.907 6.310 1.00 0.00 28 GLY A O 14
ATOM 7496 N N . TRP A 1 29 ? 10.213 -14.216 6.705 1.00 0.00 29 TRP A N 14
ATOM 7497 C CA . TRP A 1 29 ? 11.068 -13.756 7.834 1.00 0.00 29 TRP A CA 14
ATOM 7498 C C . TRP A 1 29 ? 10.984 -14.786 8.963 1.00 0.00 29 TRP A C 14
ATOM 7499 O O . TRP A 1 29 ? 10.247 -14.619 9.914 1.00 0.00 29 TRP A O 14
ATOM 7520 N N . CYS A 1 30 ? 11.723 -15.860 8.858 1.00 0.00 30 CYS A N 14
ATOM 7521 C CA . CYS A 1 30 ? 11.682 -16.919 9.913 1.00 0.00 30 CYS A CA 14
ATOM 7522 C C . CYS A 1 30 ? 12.880 -16.745 10.874 1.00 0.00 30 CYS A C 14
ATOM 7523 O O . CYS A 1 30 ? 13.997 -17.052 10.508 1.00 0.00 30 CYS A O 14
ATOM 7530 N N . PRO A 1 31 ? 12.677 -16.267 12.091 1.00 0.00 31 PRO A N 14
ATOM 7531 C CA . PRO A 1 31 ? 13.804 -16.088 13.053 1.00 0.00 31 PRO A CA 14
ATOM 7532 C C . PRO A 1 31 ? 14.253 -17.437 13.629 1.00 0.00 31 PRO A C 14
ATOM 7533 O O . PRO A 1 31 ? 14.509 -17.576 14.809 1.00 0.00 31 PRO A O 14
ATOM 7544 N N . PHE A 1 32 ? 14.341 -18.432 12.785 1.00 0.00 32 PHE A N 14
ATOM 7545 C CA . PHE A 1 32 ? 14.761 -19.794 13.235 1.00 0.00 32 PHE A CA 14
ATOM 7546 C C . PHE A 1 32 ? 16.171 -20.082 12.713 1.00 0.00 32 PHE A C 14
ATOM 7547 O O . PHE A 1 32 ? 16.994 -20.651 13.403 1.00 0.00 32 PHE A O 14
ATOM 7564 N N . TRP A 1 33 ? 16.459 -19.690 11.502 1.00 0.00 33 TRP A N 14
ATOM 7565 C CA . TRP A 1 33 ? 17.818 -19.940 10.942 1.00 0.00 33 TRP A CA 14
ATOM 7566 C C . TRP A 1 33 ? 18.873 -19.462 11.942 1.00 0.00 33 TRP A C 14
ATOM 7567 O O . TRP A 1 33 ? 19.749 -20.247 12.269 1.00 0.00 33 TRP A O 14
ATOM 7589 N N . ASN A 1 1 ? 36.855 -40.886 23.130 1.00 0.00 1 ASN A N 15
ATOM 7590 C CA . ASN A 1 1 ? 35.711 -40.220 22.447 1.00 0.00 1 ASN A CA 15
ATOM 7591 C C . ASN A 1 1 ? 36.111 -39.854 21.016 1.00 0.00 1 ASN A C 15
ATOM 7592 O O . ASN A 1 1 ? 35.429 -39.107 20.343 1.00 0.00 1 ASN A O 15
ATOM 7605 N N . GLU A 1 2 ? 37.215 -40.370 20.547 1.00 0.00 2 GLU A N 15
ATOM 7606 C CA . GLU A 1 2 ? 37.654 -40.045 19.160 1.00 0.00 2 GLU A CA 15
ATOM 7607 C C . GLU A 1 2 ? 36.703 -40.700 18.153 1.00 0.00 2 GLU A C 15
ATOM 7608 O O . GLU A 1 2 ? 35.531 -40.383 18.100 1.00 0.00 2 GLU A O 15
ATOM 7620 N N . LEU A 1 3 ? 37.195 -41.608 17.350 1.00 0.00 3 LEU A N 15
ATOM 7621 C CA . LEU A 1 3 ? 36.319 -42.276 16.342 1.00 0.00 3 LEU A CA 15
ATOM 7622 C C . LEU A 1 3 ? 35.483 -41.220 15.614 1.00 0.00 3 LEU A C 15
ATOM 7623 O O . LEU A 1 3 ? 34.419 -40.839 16.061 1.00 0.00 3 LEU A O 15
ATOM 7639 N N . ASP A 1 4 ? 35.955 -40.742 14.494 1.00 0.00 4 ASP A N 15
ATOM 7640 C CA . ASP A 1 4 ? 35.186 -39.712 13.741 1.00 0.00 4 ASP A CA 15
ATOM 7641 C C . ASP A 1 4 ? 33.908 -40.338 13.177 1.00 0.00 4 ASP A C 15
ATOM 7642 O O . ASP A 1 4 ? 33.955 -41.276 12.407 1.00 0.00 4 ASP A O 15
ATOM 7651 N N . VAL A 1 5 ? 32.765 -39.823 13.563 1.00 0.00 5 VAL A N 15
ATOM 7652 C CA . VAL A 1 5 ? 31.463 -40.368 13.069 1.00 0.00 5 VAL A CA 15
ATOM 7653 C C . VAL A 1 5 ? 30.637 -39.209 12.486 1.00 0.00 5 VAL A C 15
ATOM 7654 O O . VAL A 1 5 ? 30.832 -38.066 12.848 1.00 0.00 5 VAL A O 15
ATOM 7667 N N . PRO A 1 6 ? 29.719 -39.496 11.592 1.00 0.00 6 PRO A N 15
ATOM 7668 C CA . PRO A 1 6 ? 28.860 -38.447 10.965 1.00 0.00 6 PRO A CA 15
ATOM 7669 C C . PRO A 1 6 ? 27.850 -37.864 11.963 1.00 0.00 6 PRO A C 15
ATOM 7670 O O . PRO A 1 6 ? 26.785 -37.415 11.591 1.00 0.00 6 PRO A O 15
ATOM 7681 N N . GLU A 1 7 ? 28.182 -37.858 13.227 1.00 0.00 7 GLU A N 15
ATOM 7682 C CA . GLU A 1 7 ? 27.243 -37.294 14.234 1.00 0.00 7 GLU A CA 15
ATOM 7683 C C . GLU A 1 7 ? 26.990 -35.825 13.896 1.00 0.00 7 GLU A C 15
ATOM 7684 O O . GLU A 1 7 ? 25.897 -35.319 14.044 1.00 0.00 7 GLU A O 15
ATOM 7696 N N . GLN A 1 8 ? 27.998 -35.145 13.433 1.00 0.00 8 GLN A N 15
ATOM 7697 C CA . GLN A 1 8 ? 27.826 -33.715 13.069 1.00 0.00 8 GLN A CA 15
ATOM 7698 C C . GLN A 1 8 ? 26.783 -33.613 11.956 1.00 0.00 8 GLN A C 15
ATOM 7699 O O . GLN A 1 8 ? 25.782 -32.936 12.085 1.00 0.00 8 GLN A O 15
ATOM 7713 N N . VAL A 1 9 ? 27.012 -34.287 10.863 1.00 0.00 9 VAL A N 15
ATOM 7714 C CA . VAL A 1 9 ? 26.040 -34.244 9.734 1.00 0.00 9 VAL A CA 15
ATOM 7715 C C . VAL A 1 9 ? 24.620 -34.443 10.275 1.00 0.00 9 VAL A C 15
ATOM 7716 O O . VAL A 1 9 ? 23.653 -34.015 9.677 1.00 0.00 9 VAL A O 15
ATOM 7729 N N . ASP A 1 10 ? 24.486 -35.084 11.402 1.00 0.00 10 ASP A N 15
ATOM 7730 C CA . ASP A 1 10 ? 23.124 -35.296 11.970 1.00 0.00 10 ASP A CA 15
ATOM 7731 C C . ASP A 1 10 ? 22.523 -33.937 12.332 1.00 0.00 10 ASP A C 15
ATOM 7732 O O . ASP A 1 10 ? 21.557 -33.504 11.736 1.00 0.00 10 ASP A O 15
ATOM 7741 N N . LYS A 1 11 ? 23.084 -33.281 13.324 1.00 0.00 11 LYS A N 15
ATOM 7742 C CA . LYS A 1 11 ? 22.557 -31.945 13.769 1.00 0.00 11 LYS A CA 15
ATOM 7743 C C . LYS A 1 11 ? 22.027 -31.152 12.564 1.00 0.00 11 LYS A C 15
ATOM 7744 O O . LYS A 1 11 ? 21.046 -30.444 12.665 1.00 0.00 11 LYS A O 15
ATOM 7763 N N . LEU A 1 12 ? 22.645 -31.287 11.422 1.00 0.00 12 LEU A N 15
ATOM 7764 C CA . LEU A 1 12 ? 22.144 -30.559 10.225 1.00 0.00 12 LEU A CA 15
ATOM 7765 C C . LEU A 1 12 ? 20.748 -31.084 9.889 1.00 0.00 12 LEU A C 15
ATOM 7766 O O . LEU A 1 12 ? 19.815 -30.325 9.719 1.00 0.00 12 LEU A O 15
ATOM 7782 N N . ILE A 1 13 ? 20.589 -32.377 9.808 1.00 0.00 13 ILE A N 15
ATOM 7783 C CA . ILE A 1 13 ? 19.241 -32.931 9.504 1.00 0.00 13 ILE A CA 15
ATOM 7784 C C . ILE A 1 13 ? 18.246 -32.310 10.482 1.00 0.00 13 ILE A C 15
ATOM 7785 O O . ILE A 1 13 ? 17.217 -31.793 10.098 1.00 0.00 13 ILE A O 15
ATOM 7801 N N . GLN A 1 14 ? 18.562 -32.343 11.749 1.00 0.00 14 GLN A N 15
ATOM 7802 C CA . GLN A 1 14 ? 17.658 -31.745 12.764 1.00 0.00 14 GLN A CA 15
ATOM 7803 C C . GLN A 1 14 ? 17.451 -30.262 12.443 1.00 0.00 14 GLN A C 15
ATOM 7804 O O . GLN A 1 14 ? 16.338 -29.777 12.397 1.00 0.00 14 GLN A O 15
ATOM 7818 N N . GLN A 1 15 ? 18.516 -29.537 12.210 1.00 0.00 15 GLN A N 15
ATOM 7819 C CA . GLN A 1 15 ? 18.375 -28.089 11.881 1.00 0.00 15 GLN A CA 15
ATOM 7820 C C . GLN A 1 15 ? 17.559 -27.947 10.596 1.00 0.00 15 GLN A C 15
ATOM 7821 O O . GLN A 1 15 ? 16.509 -27.337 10.577 1.00 0.00 15 GLN A O 15
ATOM 7835 N N . ALA A 1 16 ? 18.030 -28.510 9.519 1.00 0.00 16 ALA A N 15
ATOM 7836 C CA . ALA A 1 16 ? 17.272 -28.407 8.244 1.00 0.00 16 ALA A CA 15
ATOM 7837 C C . ALA A 1 16 ? 15.866 -28.972 8.459 1.00 0.00 16 ALA A C 15
ATOM 7838 O O . ALA A 1 16 ? 14.886 -28.403 8.024 1.00 0.00 16 ALA A O 15
ATOM 7845 N N . THR A 1 17 ? 15.760 -30.082 9.138 1.00 0.00 17 THR A N 15
ATOM 7846 C CA . THR A 1 17 ? 14.415 -30.669 9.390 1.00 0.00 17 THR A CA 15
ATOM 7847 C C . THR A 1 17 ? 13.560 -29.641 10.129 1.00 0.00 17 THR A C 15
ATOM 7848 O O . THR A 1 17 ? 12.503 -29.259 9.673 1.00 0.00 17 THR A O 15
ATOM 7859 N N . SER A 1 18 ? 14.007 -29.200 11.276 1.00 0.00 18 SER A N 15
ATOM 7860 C CA . SER A 1 18 ? 13.219 -28.199 12.057 1.00 0.00 18 SER A CA 15
ATOM 7861 C C . SER A 1 18 ? 12.685 -27.112 11.111 1.00 0.00 18 SER A C 15
ATOM 7862 O O . SER A 1 18 ? 11.520 -27.108 10.767 1.00 0.00 18 SER A O 15
ATOM 7870 N N . ILE A 1 19 ? 13.519 -26.181 10.712 1.00 0.00 19 ILE A N 15
ATOM 7871 C CA . ILE A 1 19 ? 13.080 -25.064 9.814 1.00 0.00 19 ILE A CA 15
ATOM 7872 C C . ILE A 1 19 ? 11.977 -25.513 8.838 1.00 0.00 19 ILE A C 15
ATOM 7873 O O . ILE A 1 19 ? 10.960 -24.862 8.721 1.00 0.00 19 ILE A O 15
ATOM 7889 N N . GLU A 1 20 ? 12.165 -26.589 8.130 1.00 0.00 20 GLU A N 15
ATOM 7890 C CA . GLU A 1 20 ? 11.114 -27.022 7.161 1.00 0.00 20 GLU A CA 15
ATOM 7891 C C . GLU A 1 20 ? 9.725 -26.952 7.813 1.00 0.00 20 GLU A C 15
ATOM 7892 O O . GLU A 1 20 ? 8.841 -26.276 7.327 1.00 0.00 20 GLU A O 15
ATOM 7904 N N . ARG A 1 21 ? 9.514 -27.659 8.890 1.00 0.00 21 ARG A N 15
ATOM 7905 C CA . ARG A 1 21 ? 8.173 -27.645 9.547 1.00 0.00 21 ARG A CA 15
ATOM 7906 C C . ARG A 1 21 ? 8.049 -26.471 10.529 1.00 0.00 21 ARG A C 15
ATOM 7907 O O . ARG A 1 21 ? 6.961 -26.111 10.931 1.00 0.00 21 ARG A O 15
ATOM 7928 N N . LEU A 1 22 ? 9.140 -25.863 10.920 1.00 0.00 22 LEU A N 15
ATOM 7929 C CA . LEU A 1 22 ? 9.056 -24.709 11.872 1.00 0.00 22 LEU A CA 15
ATOM 7930 C C . LEU A 1 22 ? 8.846 -23.399 11.097 1.00 0.00 22 LEU A C 15
ATOM 7931 O O . LEU A 1 22 ? 8.280 -22.456 11.608 1.00 0.00 22 LEU A O 15
ATOM 7947 N N . CYS A 1 23 ? 9.333 -23.323 9.888 1.00 0.00 23 CYS A N 15
ATOM 7948 C CA . CYS A 1 23 ? 9.202 -22.061 9.100 1.00 0.00 23 CYS A CA 15
ATOM 7949 C C . CYS A 1 23 ? 7.983 -22.097 8.171 1.00 0.00 23 CYS A C 15
ATOM 7950 O O . CYS A 1 23 ? 7.607 -21.087 7.609 1.00 0.00 23 CYS A O 15
ATOM 7957 N N . GLN A 1 24 ? 7.357 -23.227 7.989 1.00 0.00 24 GLN A N 15
ATOM 7958 C CA . GLN A 1 24 ? 6.174 -23.267 7.082 1.00 0.00 24 GLN A CA 15
ATOM 7959 C C . GLN A 1 24 ? 5.020 -22.473 7.709 1.00 0.00 24 GLN A C 15
ATOM 7960 O O . GLN A 1 24 ? 4.063 -22.128 7.044 1.00 0.00 24 GLN A O 15
ATOM 7974 N N . HIS A 1 25 ? 5.101 -22.184 8.984 1.00 0.00 25 HIS A N 15
ATOM 7975 C CA . HIS A 1 25 ? 4.006 -21.415 9.659 1.00 0.00 25 HIS A CA 15
ATOM 7976 C C . HIS A 1 25 ? 4.432 -19.953 9.831 1.00 0.00 25 HIS A C 15
ATOM 7977 O O . HIS A 1 25 ? 3.692 -19.145 10.357 1.00 0.00 25 HIS A O 15
ATOM 7991 N N . TYR A 1 26 ? 5.625 -19.611 9.405 1.00 0.00 26 TYR A N 15
ATOM 7992 C CA . TYR A 1 26 ? 6.123 -18.211 9.552 1.00 0.00 26 TYR A CA 15
ATOM 7993 C C . TYR A 1 26 ? 6.312 -17.573 8.174 1.00 0.00 26 TYR A C 15
ATOM 7994 O O . TYR A 1 26 ? 6.107 -18.197 7.152 1.00 0.00 26 TYR A O 15
ATOM 8012 N N . ILE A 1 27 ? 6.712 -16.328 8.145 1.00 0.00 27 ILE A N 15
ATOM 8013 C CA . ILE A 1 27 ? 6.933 -15.625 6.847 1.00 0.00 27 ILE A CA 15
ATOM 8014 C C . ILE A 1 27 ? 8.411 -15.766 6.460 1.00 0.00 27 ILE A C 15
ATOM 8015 O O . ILE A 1 27 ? 9.222 -16.184 7.262 1.00 0.00 27 ILE A O 15
ATOM 8031 N N . GLY A 1 28 ? 8.756 -15.434 5.236 1.00 0.00 28 GLY A N 15
ATOM 8032 C CA . GLY A 1 28 ? 10.180 -15.550 4.771 1.00 0.00 28 GLY A CA 15
ATOM 8033 C C . GLY A 1 28 ? 11.154 -15.225 5.910 1.00 0.00 28 GLY A C 15
ATOM 8034 O O . GLY A 1 28 ? 12.144 -15.903 6.105 1.00 0.00 28 GLY A O 15
ATOM 8038 N N . TRP A 1 29 ? 10.872 -14.206 6.675 1.00 0.00 29 TRP A N 15
ATOM 8039 C CA . TRP A 1 29 ? 11.774 -13.856 7.809 1.00 0.00 29 TRP A CA 15
ATOM 8040 C C . TRP A 1 29 ? 11.523 -14.852 8.949 1.00 0.00 29 TRP A C 15
ATOM 8041 O O . TRP A 1 29 ? 10.960 -14.515 9.972 1.00 0.00 29 TRP A O 15
ATOM 8062 N N . CYS A 1 30 ? 11.904 -16.084 8.755 1.00 0.00 30 CYS A N 15
ATOM 8063 C CA . CYS A 1 30 ? 11.657 -17.121 9.797 1.00 0.00 30 CYS A CA 15
ATOM 8064 C C . CYS A 1 30 ? 12.695 -16.987 10.933 1.00 0.00 30 CYS A C 15
ATOM 8065 O O . CYS A 1 30 ? 13.883 -16.978 10.677 1.00 0.00 30 CYS A O 15
ATOM 8072 N N . PRO A 1 31 ? 12.268 -16.876 12.184 1.00 0.00 31 PRO A N 15
ATOM 8073 C CA . PRO A 1 31 ? 13.214 -16.737 13.335 1.00 0.00 31 PRO A CA 15
ATOM 8074 C C . PRO A 1 31 ? 13.907 -18.064 13.686 1.00 0.00 31 PRO A C 15
ATOM 8075 O O . PRO A 1 31 ? 14.272 -18.298 14.821 1.00 0.00 31 PRO A O 15
ATOM 8086 N N . PHE A 1 32 ? 14.100 -18.922 12.715 1.00 0.00 32 PHE A N 15
ATOM 8087 C CA . PHE A 1 32 ? 14.785 -20.234 12.966 1.00 0.00 32 PHE A CA 15
ATOM 8088 C C . PHE A 1 32 ? 16.041 -20.298 12.093 1.00 0.00 32 PHE A C 15
ATOM 8089 O O . PHE A 1 32 ? 16.964 -21.040 12.361 1.00 0.00 32 PHE A O 15
ATOM 8106 N N . TRP A 1 33 ? 16.079 -19.509 11.055 1.00 0.00 33 TRP A N 15
ATOM 8107 C CA . TRP A 1 33 ? 17.267 -19.495 10.157 1.00 0.00 33 TRP A CA 15
ATOM 8108 C C . TRP A 1 33 ? 18.482 -18.985 10.936 1.00 0.00 33 TRP A C 15
ATOM 8109 O O . TRP A 1 33 ? 19.508 -19.643 10.894 1.00 0.00 33 TRP A O 15
ATOM 8131 N N . ASN A 1 1 ? 35.692 -31.025 14.944 1.00 0.00 1 ASN A N 16
ATOM 8132 C CA . ASN A 1 1 ? 35.566 -32.384 14.346 1.00 0.00 1 ASN A CA 16
ATOM 8133 C C . ASN A 1 1 ? 36.593 -33.321 14.985 1.00 0.00 1 ASN A C 16
ATOM 8134 O O . ASN A 1 1 ? 37.266 -34.073 14.309 1.00 0.00 1 ASN A O 16
ATOM 8147 N N . GLU A 1 2 ? 36.720 -33.284 16.284 1.00 0.00 2 GLU A N 16
ATOM 8148 C CA . GLU A 1 2 ? 37.705 -34.175 16.958 1.00 0.00 2 GLU A CA 16
ATOM 8149 C C . GLU A 1 2 ? 37.203 -35.620 16.897 1.00 0.00 2 GLU A C 16
ATOM 8150 O O . GLU A 1 2 ? 37.967 -36.558 17.020 1.00 0.00 2 GLU A O 16
ATOM 8162 N N . LEU A 1 3 ? 35.926 -35.808 16.698 1.00 0.00 3 LEU A N 16
ATOM 8163 C CA . LEU A 1 3 ? 35.370 -37.190 16.617 1.00 0.00 3 LEU A CA 16
ATOM 8164 C C . LEU A 1 3 ? 35.451 -37.664 15.166 1.00 0.00 3 LEU A C 16
ATOM 8165 O O . LEU A 1 3 ? 36.167 -37.104 14.359 1.00 0.00 3 LEU A O 16
ATOM 8181 N N . ASP A 1 4 ? 34.719 -38.690 14.823 1.00 0.00 4 ASP A N 16
ATOM 8182 C CA . ASP A 1 4 ? 34.751 -39.191 13.418 1.00 0.00 4 ASP A CA 16
ATOM 8183 C C . ASP A 1 4 ? 33.454 -39.935 13.111 1.00 0.00 4 ASP A C 16
ATOM 8184 O O . ASP A 1 4 ? 33.421 -40.849 12.311 1.00 0.00 4 ASP A O 16
ATOM 8193 N N . VAL A 1 5 ? 32.385 -39.538 13.747 1.00 0.00 5 VAL A N 16
ATOM 8194 C CA . VAL A 1 5 ? 31.060 -40.190 13.522 1.00 0.00 5 VAL A CA 16
ATOM 8195 C C . VAL A 1 5 ? 30.113 -39.171 12.874 1.00 0.00 5 VAL A C 16
ATOM 8196 O O . VAL A 1 5 ? 30.270 -37.979 13.056 1.00 0.00 5 VAL A O 16
ATOM 8209 N N . PRO A 1 6 ? 29.130 -39.624 12.134 1.00 0.00 6 PRO A N 16
ATOM 8210 C CA . PRO A 1 6 ? 28.150 -38.713 11.477 1.00 0.00 6 PRO A CA 16
ATOM 8211 C C . PRO A 1 6 ? 27.215 -38.070 12.509 1.00 0.00 6 PRO A C 16
ATOM 8212 O O . PRO A 1 6 ? 26.160 -37.564 12.180 1.00 0.00 6 PRO A O 16
ATOM 8223 N N . GLU A 1 7 ? 27.602 -38.089 13.756 1.00 0.00 7 GLU A N 16
ATOM 8224 C CA . GLU A 1 7 ? 26.747 -37.484 14.813 1.00 0.00 7 GLU A CA 16
ATOM 8225 C C . GLU A 1 7 ? 26.555 -36.001 14.486 1.00 0.00 7 GLU A C 16
ATOM 8226 O O . GLU A 1 7 ? 25.450 -35.519 14.351 1.00 0.00 7 GLU A O 16
ATOM 8238 N N . GLN A 1 8 ? 27.629 -35.279 14.342 1.00 0.00 8 GLN A N 16
ATOM 8239 C CA . GLN A 1 8 ? 27.504 -33.839 14.006 1.00 0.00 8 GLN A CA 16
ATOM 8240 C C . GLN A 1 8 ? 26.622 -33.712 12.762 1.00 0.00 8 GLN A C 16
ATOM 8241 O O . GLN A 1 8 ? 25.611 -33.038 12.769 1.00 0.00 8 GLN A O 16
ATOM 8255 N N . VAL A 1 9 ? 26.997 -34.367 11.697 1.00 0.00 9 VAL A N 16
ATOM 8256 C CA . VAL A 1 9 ? 26.185 -34.301 10.453 1.00 0.00 9 VAL A CA 16
ATOM 8257 C C . VAL A 1 9 ? 24.714 -34.565 10.794 1.00 0.00 9 VAL A C 16
ATOM 8258 O O . VAL A 1 9 ? 23.821 -34.103 10.115 1.00 0.00 9 VAL A O 16
ATOM 8271 N N . ASP A 1 10 ? 24.452 -35.302 11.837 1.00 0.00 10 ASP A N 16
ATOM 8272 C CA . ASP A 1 10 ? 23.033 -35.573 12.203 1.00 0.00 10 ASP A CA 16
ATOM 8273 C C . ASP A 1 10 ? 22.372 -34.250 12.597 1.00 0.00 10 ASP A C 16
ATOM 8274 O O . ASP A 1 10 ? 21.471 -33.781 11.932 1.00 0.00 10 ASP A O 16
ATOM 8283 N N . LYS A 1 11 ? 22.807 -33.668 13.692 1.00 0.00 11 LYS A N 16
ATOM 8284 C CA . LYS A 1 11 ? 22.211 -32.376 14.176 1.00 0.00 11 LYS A CA 16
ATOM 8285 C C . LYS A 1 11 ? 21.802 -31.494 12.985 1.00 0.00 11 LYS A C 16
ATOM 8286 O O . LYS A 1 11 ? 20.842 -30.753 13.056 1.00 0.00 11 LYS A O 16
ATOM 8305 N N . LEU A 1 12 ? 22.500 -31.585 11.882 1.00 0.00 12 LEU A N 16
ATOM 8306 C CA . LEU A 1 12 ? 22.119 -30.768 10.698 1.00 0.00 12 LEU A CA 16
ATOM 8307 C C . LEU A 1 12 ? 20.779 -31.281 10.163 1.00 0.00 12 LEU A C 16
ATOM 8308 O O . LEU A 1 12 ? 19.876 -30.514 9.897 1.00 0.00 12 LEU A O 16
ATOM 8324 N N . ILE A 1 13 ? 20.632 -32.570 10.023 1.00 0.00 13 ILE A N 16
ATOM 8325 C CA . ILE A 1 13 ? 19.336 -33.109 9.529 1.00 0.00 13 ILE A CA 16
ATOM 8326 C C . ILE A 1 13 ? 18.229 -32.572 10.434 1.00 0.00 13 ILE A C 16
ATOM 8327 O O . ILE A 1 13 ? 17.249 -32.017 9.977 1.00 0.00 13 ILE A O 16
ATOM 8343 N N . GLN A 1 14 ? 18.390 -32.724 11.720 1.00 0.00 14 GLN A N 16
ATOM 8344 C CA . GLN A 1 14 ? 17.369 -32.216 12.669 1.00 0.00 14 GLN A CA 16
ATOM 8345 C C . GLN A 1 14 ? 17.184 -30.714 12.442 1.00 0.00 14 GLN A C 16
ATOM 8346 O O . GLN A 1 14 ? 16.087 -30.236 12.234 1.00 0.00 14 GLN A O 16
ATOM 8360 N N . GLN A 1 15 ? 18.254 -29.967 12.470 1.00 0.00 15 GLN A N 16
ATOM 8361 C CA . GLN A 1 15 ? 18.140 -28.498 12.241 1.00 0.00 15 GLN A CA 16
ATOM 8362 C C . GLN A 1 15 ? 17.482 -28.269 10.879 1.00 0.00 15 GLN A C 16
ATOM 8363 O O . GLN A 1 15 ? 16.449 -27.640 10.776 1.00 0.00 15 GLN A O 16
ATOM 8377 N N . ALA A 1 16 ? 18.067 -28.779 9.831 1.00 0.00 16 ALA A N 16
ATOM 8378 C CA . ALA A 1 16 ? 17.459 -28.590 8.486 1.00 0.00 16 ALA A CA 16
ATOM 8379 C C . ALA A 1 16 ? 16.014 -29.094 8.519 1.00 0.00 16 ALA A C 16
ATOM 8380 O O . ALA A 1 16 ? 15.131 -28.507 7.928 1.00 0.00 16 ALA A O 16
ATOM 8387 N N . THR A 1 17 ? 15.763 -30.173 9.213 1.00 0.00 17 THR A N 16
ATOM 8388 C CA . THR A 1 17 ? 14.369 -30.701 9.288 1.00 0.00 17 THR A CA 16
ATOM 8389 C C . THR A 1 17 ? 13.478 -29.651 9.954 1.00 0.00 17 THR A C 16
ATOM 8390 O O . THR A 1 17 ? 12.490 -29.224 9.395 1.00 0.00 17 THR A O 16
ATOM 8401 N N . SER A 1 18 ? 13.816 -29.238 11.149 1.00 0.00 18 SER A N 16
ATOM 8402 C CA . SER A 1 18 ? 12.984 -28.216 11.853 1.00 0.00 18 SER A CA 16
ATOM 8403 C C . SER A 1 18 ? 12.614 -27.098 10.867 1.00 0.00 18 SER A C 16
ATOM 8404 O O . SER A 1 18 ? 11.505 -27.042 10.377 1.00 0.00 18 SER A O 16
ATOM 8412 N N . ILE A 1 19 ? 13.531 -26.206 10.592 1.00 0.00 19 ILE A N 16
ATOM 8413 C CA . ILE A 1 19 ? 13.268 -25.064 9.661 1.00 0.00 19 ILE A CA 16
ATOM 8414 C C . ILE A 1 19 ? 12.287 -25.456 8.538 1.00 0.00 19 ILE A C 16
ATOM 8415 O O . ILE A 1 19 ? 11.309 -24.772 8.310 1.00 0.00 19 ILE A O 16
ATOM 8431 N N . GLU A 1 20 ? 12.547 -26.515 7.822 1.00 0.00 20 GLU A N 16
ATOM 8432 C CA . GLU A 1 20 ? 11.630 -26.903 6.704 1.00 0.00 20 GLU A CA 16
ATOM 8433 C C . GLU A 1 20 ? 10.161 -26.774 7.136 1.00 0.00 20 GLU A C 16
ATOM 8434 O O . GLU A 1 20 ? 9.382 -26.090 6.503 1.00 0.00 20 GLU A O 16
ATOM 8446 N N . ARG A 1 21 ? 9.762 -27.438 8.190 1.00 0.00 21 ARG A N 16
ATOM 8447 C CA . ARG A 1 21 ? 8.337 -27.362 8.631 1.00 0.00 21 ARG A CA 16
ATOM 8448 C C . ARG A 1 21 ? 8.125 -26.198 9.613 1.00 0.00 21 ARG A C 16
ATOM 8449 O O . ARG A 1 21 ? 7.005 -25.818 9.889 1.00 0.00 21 ARG A O 16
ATOM 8470 N N . LEU A 1 22 ? 9.174 -25.612 10.128 1.00 0.00 22 LEU A N 16
ATOM 8471 C CA . LEU A 1 22 ? 9.007 -24.460 11.070 1.00 0.00 22 LEU A CA 16
ATOM 8472 C C . LEU A 1 22 ? 8.958 -23.140 10.285 1.00 0.00 22 LEU A C 16
ATOM 8473 O O . LEU A 1 22 ? 8.075 -22.326 10.465 1.00 0.00 22 LEU A O 16
ATOM 8489 N N . CYS A 1 23 ? 9.920 -22.925 9.428 1.00 0.00 23 CYS A N 16
ATOM 8490 C CA . CYS A 1 23 ? 9.961 -21.660 8.643 1.00 0.00 23 CYS A CA 16
ATOM 8491 C C . CYS A 1 23 ? 8.763 -21.586 7.691 1.00 0.00 23 CYS A C 16
ATOM 8492 O O . CYS A 1 23 ? 8.404 -20.525 7.218 1.00 0.00 23 CYS A O 16
ATOM 8499 N N . GLN A 1 24 ? 8.136 -22.694 7.401 1.00 0.00 24 GLN A N 16
ATOM 8500 C CA . GLN A 1 24 ? 6.967 -22.667 6.480 1.00 0.00 24 GLN A CA 16
ATOM 8501 C C . GLN A 1 24 ? 5.715 -22.264 7.268 1.00 0.00 24 GLN A C 16
ATOM 8502 O O . GLN A 1 24 ? 4.730 -21.829 6.706 1.00 0.00 24 GLN A O 16
ATOM 8516 N N . HIS A 1 25 ? 5.745 -22.406 8.565 1.00 0.00 25 HIS A N 16
ATOM 8517 C CA . HIS A 1 25 ? 4.558 -22.031 9.384 1.00 0.00 25 HIS A CA 16
ATOM 8518 C C . HIS A 1 25 ? 4.529 -20.513 9.578 1.00 0.00 25 HIS A C 16
ATOM 8519 O O . HIS A 1 25 ? 3.490 -19.887 9.499 1.00 0.00 25 HIS A O 16
ATOM 8533 N N . TYR A 1 26 ? 5.663 -19.917 9.829 1.00 0.00 26 TYR A N 16
ATOM 8534 C CA . TYR A 1 26 ? 5.718 -18.444 10.031 1.00 0.00 26 TYR A CA 16
ATOM 8535 C C . TYR A 1 26 ? 5.957 -17.754 8.688 1.00 0.00 26 TYR A C 16
ATOM 8536 O O . TYR A 1 26 ? 5.770 -18.333 7.637 1.00 0.00 26 TYR A O 16
ATOM 8554 N N . ILE A 1 27 ? 6.378 -16.517 8.715 1.00 0.00 27 ILE A N 16
ATOM 8555 C CA . ILE A 1 27 ? 6.637 -15.784 7.443 1.00 0.00 27 ILE A CA 16
ATOM 8556 C C . ILE A 1 27 ? 8.095 -16.015 7.035 1.00 0.00 27 ILE A C 16
ATOM 8557 O O . ILE A 1 27 ? 8.892 -16.484 7.823 1.00 0.00 27 ILE A O 16
ATOM 8573 N N . GLY A 1 28 ? 8.446 -15.698 5.813 1.00 0.00 28 GLY A N 16
ATOM 8574 C CA . GLY A 1 28 ? 9.856 -15.899 5.353 1.00 0.00 28 GLY A CA 16
ATOM 8575 C C . GLY A 1 28 ? 10.823 -15.476 6.461 1.00 0.00 28 GLY A C 16
ATOM 8576 O O . GLY A 1 28 ? 11.782 -16.157 6.757 1.00 0.00 28 GLY A O 16
ATOM 8580 N N . TRP A 1 29 ? 10.571 -14.356 7.077 1.00 0.00 29 TRP A N 16
ATOM 8581 C CA . TRP A 1 29 ? 11.461 -13.881 8.172 1.00 0.00 29 TRP A CA 16
ATOM 8582 C C . TRP A 1 29 ? 11.362 -14.850 9.368 1.00 0.00 29 TRP A C 16
ATOM 8583 O O . TRP A 1 29 ? 11.112 -14.456 10.488 1.00 0.00 29 TRP A O 16
ATOM 8604 N N . CYS A 1 30 ? 11.556 -16.122 9.133 1.00 0.00 30 CYS A N 16
ATOM 8605 C CA . CYS A 1 30 ? 11.474 -17.103 10.256 1.00 0.00 30 CYS A CA 16
ATOM 8606 C C . CYS A 1 30 ? 12.799 -17.061 11.047 1.00 0.00 30 CYS A C 16
ATOM 8607 O O . CYS A 1 30 ? 13.839 -17.379 10.506 1.00 0.00 30 CYS A O 16
ATOM 8614 N N . PRO A 1 31 ? 12.789 -16.655 12.306 1.00 0.00 31 PRO A N 16
ATOM 8615 C CA . PRO A 1 31 ? 14.044 -16.574 13.110 1.00 0.00 31 PRO A CA 16
ATOM 8616 C C . PRO A 1 31 ? 14.520 -17.958 13.567 1.00 0.00 31 PRO A C 16
ATOM 8617 O O . PRO A 1 31 ? 14.600 -18.243 14.747 1.00 0.00 31 PRO A O 16
ATOM 8628 N N . PHE A 1 32 ? 14.836 -18.821 12.635 1.00 0.00 32 PHE A N 16
ATOM 8629 C CA . PHE A 1 32 ? 15.313 -20.195 12.986 1.00 0.00 32 PHE A CA 16
ATOM 8630 C C . PHE A 1 32 ? 16.634 -20.457 12.265 1.00 0.00 32 PHE A C 16
ATOM 8631 O O . PHE A 1 32 ? 17.485 -21.182 12.743 1.00 0.00 32 PHE A O 16
ATOM 8648 N N . TRP A 1 33 ? 16.814 -19.865 11.116 1.00 0.00 33 TRP A N 16
ATOM 8649 C CA . TRP A 1 33 ? 18.080 -20.067 10.358 1.00 0.00 33 TRP A CA 16
ATOM 8650 C C . TRP A 1 33 ? 19.260 -19.610 11.221 1.00 0.00 33 TRP A C 16
ATOM 8651 O O . TRP A 1 33 ? 19.114 -18.613 11.909 1.00 0.00 33 TRP A O 16
ATOM 8673 N N . ASN A 1 1 ? 42.375 -39.402 15.095 1.00 0.00 1 ASN A N 17
ATOM 8674 C CA . ASN A 1 1 ? 40.978 -39.675 14.652 1.00 0.00 1 ASN A CA 17
ATOM 8675 C C . ASN A 1 1 ? 40.144 -40.143 15.849 1.00 0.00 1 ASN A C 17
ATOM 8676 O O . ASN A 1 1 ? 39.159 -39.528 16.209 1.00 0.00 1 ASN A O 17
ATOM 8689 N N . GLU A 1 2 ? 40.526 -41.228 16.466 1.00 0.00 2 GLU A N 17
ATOM 8690 C CA . GLU A 1 2 ? 39.751 -41.734 17.636 1.00 0.00 2 GLU A CA 17
ATOM 8691 C C . GLU A 1 2 ? 38.271 -41.843 17.261 1.00 0.00 2 GLU A C 17
ATOM 8692 O O . GLU A 1 2 ? 37.817 -42.867 16.790 1.00 0.00 2 GLU A O 17
ATOM 8704 N N . LEU A 1 3 ? 37.513 -40.795 17.460 1.00 0.00 3 LEU A N 17
ATOM 8705 C CA . LEU A 1 3 ? 36.061 -40.840 17.109 1.00 0.00 3 LEU A CA 17
ATOM 8706 C C . LEU A 1 3 ? 35.879 -40.362 15.667 1.00 0.00 3 LEU A C 17
ATOM 8707 O O . LEU A 1 3 ? 36.618 -39.529 15.180 1.00 0.00 3 LEU A O 17
ATOM 8723 N N . ASP A 1 4 ? 34.895 -40.882 14.986 1.00 0.00 4 ASP A N 17
ATOM 8724 C CA . ASP A 1 4 ? 34.650 -40.462 13.576 1.00 0.00 4 ASP A CA 17
ATOM 8725 C C . ASP A 1 4 ? 33.204 -40.789 13.201 1.00 0.00 4 ASP A C 17
ATOM 8726 O O . ASP A 1 4 ? 32.946 -41.704 12.444 1.00 0.00 4 ASP A O 17
ATOM 8735 N N . VAL A 1 5 ? 32.259 -40.049 13.730 1.00 0.00 5 VAL A N 17
ATOM 8736 C CA . VAL A 1 5 ? 30.819 -40.303 13.423 1.00 0.00 5 VAL A CA 17
ATOM 8737 C C . VAL A 1 5 ? 30.200 -39.033 12.816 1.00 0.00 5 VAL A C 17
ATOM 8738 O O . VAL A 1 5 ? 30.655 -37.936 13.076 1.00 0.00 5 VAL A O 17
ATOM 8751 N N . PRO A 1 6 ? 29.161 -39.171 12.026 1.00 0.00 6 PRO A N 17
ATOM 8752 C CA . PRO A 1 6 ? 28.472 -38.002 11.402 1.00 0.00 6 PRO A CA 17
ATOM 8753 C C . PRO A 1 6 ? 27.706 -37.194 12.458 1.00 0.00 6 PRO A C 17
ATOM 8754 O O . PRO A 1 6 ? 26.590 -36.765 12.246 1.00 0.00 6 PRO A O 17
ATOM 8765 N N . GLU A 1 7 ? 28.302 -36.997 13.601 1.00 0.00 7 GLU A N 17
ATOM 8766 C CA . GLU A 1 7 ? 27.621 -36.234 14.681 1.00 0.00 7 GLU A CA 17
ATOM 8767 C C . GLU A 1 7 ? 27.314 -34.819 14.178 1.00 0.00 7 GLU A C 17
ATOM 8768 O O . GLU A 1 7 ? 26.194 -34.359 14.227 1.00 0.00 7 GLU A O 17
ATOM 8780 N N . GLN A 1 8 ? 28.310 -34.130 13.699 1.00 0.00 8 GLN A N 17
ATOM 8781 C CA . GLN A 1 8 ? 28.079 -32.750 13.201 1.00 0.00 8 GLN A CA 17
ATOM 8782 C C . GLN A 1 8 ? 27.038 -32.777 12.079 1.00 0.00 8 GLN A C 17
ATOM 8783 O O . GLN A 1 8 ? 26.011 -32.132 12.158 1.00 0.00 8 GLN A O 17
ATOM 8797 N N . VAL A 1 9 ? 27.296 -33.512 11.032 1.00 0.00 9 VAL A N 17
ATOM 8798 C CA . VAL A 1 9 ? 26.320 -33.570 9.908 1.00 0.00 9 VAL A CA 17
ATOM 8799 C C . VAL A 1 9 ? 24.917 -33.842 10.456 1.00 0.00 9 VAL A C 17
ATOM 8800 O O . VAL A 1 9 ? 23.927 -33.499 9.844 1.00 0.00 9 VAL A O 17
ATOM 8813 N N . ASP A 1 10 ? 24.820 -34.449 11.608 1.00 0.00 10 ASP A N 17
ATOM 8814 C CA . ASP A 1 10 ? 23.472 -34.724 12.182 1.00 0.00 10 ASP A CA 17
ATOM 8815 C C . ASP A 1 10 ? 22.780 -33.388 12.463 1.00 0.00 10 ASP A C 17
ATOM 8816 O O . ASP A 1 10 ? 21.794 -33.051 11.839 1.00 0.00 10 ASP A O 17
ATOM 8825 N N . LYS A 1 11 ? 23.285 -32.646 13.423 1.00 0.00 11 LYS A N 17
ATOM 8826 C CA . LYS A 1 11 ? 22.668 -31.328 13.794 1.00 0.00 11 LYS A CA 17
ATOM 8827 C C . LYS A 1 11 ? 22.093 -30.634 12.549 1.00 0.00 11 LYS A C 17
ATOM 8828 O O . LYS A 1 11 ? 21.092 -29.947 12.623 1.00 0.00 11 LYS A O 17
ATOM 8847 N N . LEU A 1 12 ? 22.700 -30.815 11.404 1.00 0.00 12 LEU A N 17
ATOM 8848 C CA . LEU A 1 12 ? 22.160 -30.175 10.173 1.00 0.00 12 LEU A CA 17
ATOM 8849 C C . LEU A 1 12 ? 20.815 -30.829 9.830 1.00 0.00 12 LEU A C 17
ATOM 8850 O O . LEU A 1 12 ? 19.844 -30.157 9.546 1.00 0.00 12 LEU A O 17
ATOM 8866 N N . ILE A 1 13 ? 20.748 -32.133 9.863 1.00 0.00 13 ILE A N 17
ATOM 8867 C CA . ILE A 1 13 ? 19.463 -32.816 9.549 1.00 0.00 13 ILE A CA 17
ATOM 8868 C C . ILE A 1 13 ? 18.386 -32.280 10.490 1.00 0.00 13 ILE A C 17
ATOM 8869 O O . ILE A 1 13 ? 17.337 -31.836 10.064 1.00 0.00 13 ILE A O 17
ATOM 8885 N N . GLN A 1 14 ? 18.643 -32.307 11.767 1.00 0.00 14 GLN A N 17
ATOM 8886 C CA . GLN A 1 14 ? 17.648 -31.791 12.742 1.00 0.00 14 GLN A CA 17
ATOM 8887 C C . GLN A 1 14 ? 17.360 -30.320 12.429 1.00 0.00 14 GLN A C 17
ATOM 8888 O O . GLN A 1 14 ? 16.223 -29.911 12.299 1.00 0.00 14 GLN A O 17
ATOM 8902 N N . GLN A 1 15 ? 18.386 -29.523 12.301 1.00 0.00 15 GLN A N 17
ATOM 8903 C CA . GLN A 1 15 ? 18.180 -28.079 11.990 1.00 0.00 15 GLN A CA 17
ATOM 8904 C C . GLN A 1 15 ? 17.390 -27.947 10.685 1.00 0.00 15 GLN A C 17
ATOM 8905 O O . GLN A 1 15 ? 16.313 -27.392 10.657 1.00 0.00 15 GLN A O 17
ATOM 8919 N N . ALA A 1 16 ? 17.912 -28.463 9.606 1.00 0.00 16 ALA A N 17
ATOM 8920 C CA . ALA A 1 16 ? 17.179 -28.369 8.311 1.00 0.00 16 ALA A CA 17
ATOM 8921 C C . ALA A 1 16 ? 15.786 -28.976 8.483 1.00 0.00 16 ALA A C 17
ATOM 8922 O O . ALA A 1 16 ? 14.811 -28.481 7.954 1.00 0.00 16 ALA A O 17
ATOM 8929 N N . THR A 1 17 ? 15.686 -30.034 9.239 1.00 0.00 17 THR A N 17
ATOM 8930 C CA . THR A 1 17 ? 14.355 -30.660 9.465 1.00 0.00 17 THR A CA 17
ATOM 8931 C C . THR A 1 17 ? 13.479 -29.653 10.202 1.00 0.00 17 THR A C 17
ATOM 8932 O O . THR A 1 17 ? 12.398 -29.316 9.766 1.00 0.00 17 THR A O 17
ATOM 8943 N N . SER A 1 18 ? 13.949 -29.168 11.318 1.00 0.00 18 SER A N 17
ATOM 8944 C CA . SER A 1 18 ? 13.160 -28.174 12.099 1.00 0.00 18 SER A CA 17
ATOM 8945 C C . SER A 1 18 ? 12.588 -27.115 11.148 1.00 0.00 18 SER A C 17
ATOM 8946 O O . SER A 1 18 ? 11.423 -27.147 10.807 1.00 0.00 18 SER A O 17
ATOM 8954 N N . ILE A 1 19 ? 13.394 -26.176 10.724 1.00 0.00 19 ILE A N 17
ATOM 8955 C CA . ILE A 1 19 ? 12.933 -25.092 9.802 1.00 0.00 19 ILE A CA 17
ATOM 8956 C C . ILE A 1 19 ? 11.874 -25.587 8.798 1.00 0.00 19 ILE A C 17
ATOM 8957 O O . ILE A 1 19 ? 10.833 -24.981 8.648 1.00 0.00 19 ILE A O 17
ATOM 8973 N N . GLU A 1 20 ? 12.136 -26.650 8.091 1.00 0.00 20 GLU A N 17
ATOM 8974 C CA . GLU A 1 20 ? 11.150 -27.135 7.077 1.00 0.00 20 GLU A CA 17
ATOM 8975 C C . GLU A 1 20 ? 9.723 -27.120 7.642 1.00 0.00 20 GLU A C 17
ATOM 8976 O O . GLU A 1 20 ? 8.832 -26.520 7.076 1.00 0.00 20 GLU A O 17
ATOM 8988 N N . ARG A 1 21 ? 9.491 -27.790 8.738 1.00 0.00 21 ARG A N 17
ATOM 8989 C CA . ARG A 1 21 ? 8.116 -27.832 9.315 1.00 0.00 21 ARG A CA 17
ATOM 8990 C C . ARG A 1 21 ? 7.876 -26.634 10.240 1.00 0.00 21 ARG A C 17
ATOM 8991 O O . ARG A 1 21 ? 6.749 -26.288 10.536 1.00 0.00 21 ARG A O 17
ATOM 9012 N N . LEU A 1 22 ? 8.916 -25.999 10.706 1.00 0.00 22 LEU A N 17
ATOM 9013 C CA . LEU A 1 22 ? 8.732 -24.829 11.617 1.00 0.00 22 LEU A CA 17
ATOM 9014 C C . LEU A 1 22 ? 8.542 -23.542 10.794 1.00 0.00 22 LEU A C 17
ATOM 9015 O O . LEU A 1 22 ? 7.688 -22.732 11.086 1.00 0.00 22 LEU A O 17
ATOM 9031 N N . CYS A 1 23 ? 9.343 -23.347 9.784 1.00 0.00 23 CYS A N 17
ATOM 9032 C CA . CYS A 1 23 ? 9.227 -22.106 8.963 1.00 0.00 23 CYS A CA 17
ATOM 9033 C C . CYS A 1 23 ? 8.066 -22.213 7.970 1.00 0.00 23 CYS A C 17
ATOM 9034 O O . CYS A 1 23 ? 7.616 -21.223 7.429 1.00 0.00 23 CYS A O 17
ATOM 9041 N N . GLN A 1 24 ? 7.574 -23.394 7.716 1.00 0.00 24 GLN A N 17
ATOM 9042 C CA . GLN A 1 24 ? 6.448 -23.528 6.750 1.00 0.00 24 GLN A CA 17
ATOM 9043 C C . GLN A 1 24 ? 5.184 -22.907 7.356 1.00 0.00 24 GLN A C 17
ATOM 9044 O O . GLN A 1 24 ? 4.214 -22.660 6.668 1.00 0.00 24 GLN A O 17
ATOM 9058 N N . HIS A 1 25 ? 5.190 -22.657 8.640 1.00 0.00 25 HIS A N 17
ATOM 9059 C CA . HIS A 1 25 ? 3.990 -22.054 9.304 1.00 0.00 25 HIS A CA 17
ATOM 9060 C C . HIS A 1 25 ? 4.223 -20.561 9.551 1.00 0.00 25 HIS A C 17
ATOM 9061 O O . HIS A 1 25 ? 3.312 -19.843 9.913 1.00 0.00 25 HIS A O 17
ATOM 9075 N N . TYR A 1 26 ? 5.435 -20.087 9.384 1.00 0.00 26 TYR A N 17
ATOM 9076 C CA . TYR A 1 26 ? 5.729 -18.643 9.638 1.00 0.00 26 TYR A CA 17
ATOM 9077 C C . TYR A 1 26 ? 5.878 -17.873 8.320 1.00 0.00 26 TYR A C 17
ATOM 9078 O O . TYR A 1 26 ? 5.727 -18.404 7.238 1.00 0.00 26 TYR A O 17
ATOM 9096 N N . ILE A 1 27 ? 6.171 -16.606 8.439 1.00 0.00 27 ILE A N 17
ATOM 9097 C CA . ILE A 1 27 ? 6.339 -15.736 7.240 1.00 0.00 27 ILE A CA 17
ATOM 9098 C C . ILE A 1 27 ? 7.802 -15.780 6.784 1.00 0.00 27 ILE A C 17
ATOM 9099 O O . ILE A 1 27 ? 8.681 -16.143 7.540 1.00 0.00 27 ILE A O 17
ATOM 9115 N N . GLY A 1 28 ? 8.051 -15.437 5.539 1.00 0.00 28 GLY A N 17
ATOM 9116 C CA . GLY A 1 28 ? 9.444 -15.470 4.981 1.00 0.00 28 GLY A CA 17
ATOM 9117 C C . GLY A 1 28 ? 10.471 -15.101 6.057 1.00 0.00 28 GLY A C 17
ATOM 9118 O O . GLY A 1 28 ? 11.488 -15.749 6.201 1.00 0.00 28 GLY A O 17
ATOM 9122 N N . TRP A 1 29 ? 10.207 -14.081 6.821 1.00 0.00 29 TRP A N 17
ATOM 9123 C CA . TRP A 1 29 ? 11.164 -13.695 7.893 1.00 0.00 29 TRP A CA 17
ATOM 9124 C C . TRP A 1 29 ? 11.142 -14.771 8.984 1.00 0.00 29 TRP A C 17
ATOM 9125 O O . TRP A 1 29 ? 10.483 -14.627 9.994 1.00 0.00 29 TRP A O 17
ATOM 9146 N N . CYS A 1 30 ? 11.851 -15.853 8.785 1.00 0.00 30 CYS A N 17
ATOM 9147 C CA . CYS A 1 30 ? 11.869 -16.950 9.802 1.00 0.00 30 CYS A CA 17
ATOM 9148 C C . CYS A 1 30 ? 13.152 -16.826 10.655 1.00 0.00 30 CYS A C 17
ATOM 9149 O O . CYS A 1 30 ? 14.227 -17.127 10.177 1.00 0.00 30 CYS A O 17
ATOM 9156 N N . PRO A 1 31 ? 13.069 -16.383 11.899 1.00 0.00 31 PRO A N 17
ATOM 9157 C CA . PRO A 1 31 ? 14.283 -16.238 12.757 1.00 0.00 31 PRO A CA 17
ATOM 9158 C C . PRO A 1 31 ? 14.781 -17.599 13.253 1.00 0.00 31 PRO A C 17
ATOM 9159 O O . PRO A 1 31 ? 15.307 -17.726 14.341 1.00 0.00 31 PRO A O 17
ATOM 9170 N N . PHE A 1 32 ? 14.615 -18.613 12.450 1.00 0.00 32 PHE A N 17
ATOM 9171 C CA . PHE A 1 32 ? 15.068 -19.978 12.844 1.00 0.00 32 PHE A CA 17
ATOM 9172 C C . PHE A 1 32 ? 16.426 -20.260 12.200 1.00 0.00 32 PHE A C 17
ATOM 9173 O O . PHE A 1 32 ? 17.307 -20.833 12.810 1.00 0.00 32 PHE A O 17
ATOM 9190 N N . TRP A 1 33 ? 16.603 -19.858 10.971 1.00 0.00 33 TRP A N 17
ATOM 9191 C CA . TRP A 1 33 ? 17.907 -20.098 10.291 1.00 0.00 33 TRP A CA 17
ATOM 9192 C C . TRP A 1 33 ? 19.044 -19.600 11.187 1.00 0.00 33 TRP A C 17
ATOM 9193 O O . TRP A 1 33 ? 19.195 -18.394 11.302 1.00 0.00 33 TRP A O 17
ATOM 9215 N N . ASN A 1 1 ? 40.161 -41.542 9.267 1.00 0.00 1 ASN A N 18
ATOM 9216 C CA . ASN A 1 1 ? 40.236 -40.971 10.642 1.00 0.00 1 ASN A CA 18
ATOM 9217 C C . ASN A 1 1 ? 39.927 -42.063 11.669 1.00 0.00 1 ASN A C 18
ATOM 9218 O O . ASN A 1 1 ? 39.921 -43.237 11.358 1.00 0.00 1 ASN A O 18
ATOM 9231 N N . GLU A 1 2 ? 39.672 -41.683 12.893 1.00 0.00 2 GLU A N 18
ATOM 9232 C CA . GLU A 1 2 ? 39.366 -42.697 13.946 1.00 0.00 2 GLU A CA 18
ATOM 9233 C C . GLU A 1 2 ? 37.873 -43.047 13.906 1.00 0.00 2 GLU A C 18
ATOM 9234 O O . GLU A 1 2 ? 37.444 -43.879 13.132 1.00 0.00 2 GLU A O 18
ATOM 9246 N N . LEU A 1 3 ? 37.074 -42.416 14.732 1.00 0.00 3 LEU A N 18
ATOM 9247 C CA . LEU A 1 3 ? 35.606 -42.709 14.738 1.00 0.00 3 LEU A CA 18
ATOM 9248 C C . LEU A 1 3 ? 34.893 -41.697 13.839 1.00 0.00 3 LEU A C 18
ATOM 9249 O O . LEU A 1 3 ? 34.340 -40.722 14.307 1.00 0.00 3 LEU A O 18
ATOM 9265 N N . ASP A 1 4 ? 34.898 -41.920 12.553 1.00 0.00 4 ASP A N 18
ATOM 9266 C CA . ASP A 1 4 ? 34.215 -40.969 11.629 1.00 0.00 4 ASP A CA 18
ATOM 9267 C C . ASP A 1 4 ? 32.720 -41.287 11.586 1.00 0.00 4 ASP A C 18
ATOM 9268 O O . ASP A 1 4 ? 32.288 -42.166 10.867 1.00 0.00 4 ASP A O 18
ATOM 9277 N N . VAL A 1 5 ? 31.926 -40.579 12.358 1.00 0.00 5 VAL A N 18
ATOM 9278 C CA . VAL A 1 5 ? 30.450 -40.825 12.381 1.00 0.00 5 VAL A CA 18
ATOM 9279 C C . VAL A 1 5 ? 29.724 -39.500 12.079 1.00 0.00 5 VAL A C 18
ATOM 9280 O O . VAL A 1 5 ? 30.255 -38.434 12.318 1.00 0.00 5 VAL A O 18
ATOM 9293 N N . PRO A 1 6 ? 28.518 -39.562 11.559 1.00 0.00 6 PRO A N 18
ATOM 9294 C CA . PRO A 1 6 ? 27.725 -38.339 11.228 1.00 0.00 6 PRO A CA 18
ATOM 9295 C C . PRO A 1 6 ? 27.211 -37.621 12.486 1.00 0.00 6 PRO A C 18
ATOM 9296 O O . PRO A 1 6 ? 26.138 -37.052 12.488 1.00 0.00 6 PRO A O 18
ATOM 9307 N N . GLU A 1 7 ? 27.966 -37.630 13.552 1.00 0.00 7 GLU A N 18
ATOM 9308 C CA . GLU A 1 7 ? 27.503 -36.934 14.783 1.00 0.00 7 GLU A CA 18
ATOM 9309 C C . GLU A 1 7 ? 27.333 -35.446 14.470 1.00 0.00 7 GLU A C 18
ATOM 9310 O O . GLU A 1 7 ? 26.479 -34.775 15.013 1.00 0.00 7 GLU A O 18
ATOM 9322 N N . GLN A 1 8 ? 28.140 -34.932 13.581 1.00 0.00 8 GLN A N 18
ATOM 9323 C CA . GLN A 1 8 ? 28.027 -33.499 13.210 1.00 0.00 8 GLN A CA 18
ATOM 9324 C C . GLN A 1 8 ? 26.879 -33.332 12.211 1.00 0.00 8 GLN A C 18
ATOM 9325 O O . GLN A 1 8 ? 25.931 -32.612 12.453 1.00 0.00 8 GLN A O 18
ATOM 9339 N N . VAL A 1 9 ? 26.958 -33.996 11.090 1.00 0.00 9 VAL A N 18
ATOM 9340 C CA . VAL A 1 9 ? 25.873 -33.881 10.074 1.00 0.00 9 VAL A CA 18
ATOM 9341 C C . VAL A 1 9 ? 24.516 -34.052 10.757 1.00 0.00 9 VAL A C 18
ATOM 9342 O O . VAL A 1 9 ? 23.499 -33.617 10.254 1.00 0.00 9 VAL A O 18
ATOM 9355 N N . ASP A 1 10 ? 24.491 -34.668 11.907 1.00 0.00 10 ASP A N 18
ATOM 9356 C CA . ASP A 1 10 ? 23.196 -34.842 12.619 1.00 0.00 10 ASP A CA 18
ATOM 9357 C C . ASP A 1 10 ? 22.628 -33.458 12.922 1.00 0.00 10 ASP A C 18
ATOM 9358 O O . ASP A 1 10 ? 21.640 -33.049 12.347 1.00 0.00 10 ASP A O 18
ATOM 9367 N N . LYS A 1 11 ? 23.251 -32.746 13.835 1.00 0.00 11 LYS A N 18
ATOM 9368 C CA . LYS A 1 11 ? 22.771 -31.374 14.210 1.00 0.00 11 LYS A CA 18
ATOM 9369 C C . LYS A 1 11 ? 22.206 -30.657 12.977 1.00 0.00 11 LYS A C 18
ATOM 9370 O O . LYS A 1 11 ? 21.222 -29.950 13.055 1.00 0.00 11 LYS A O 18
ATOM 9389 N N . LEU A 1 12 ? 22.815 -30.849 11.836 1.00 0.00 12 LEU A N 18
ATOM 9390 C CA . LEU A 1 12 ? 22.306 -30.194 10.601 1.00 0.00 12 LEU A CA 18
ATOM 9391 C C . LEU A 1 12 ? 20.955 -30.815 10.231 1.00 0.00 12 LEU A C 18
ATOM 9392 O O . LEU A 1 12 ? 20.005 -30.119 9.937 1.00 0.00 12 LEU A O 18
ATOM 9408 N N . ILE A 1 13 ? 20.853 -32.117 10.255 1.00 0.00 13 ILE A N 18
ATOM 9409 C CA . ILE A 1 13 ? 19.552 -32.755 9.917 1.00 0.00 13 ILE A CA 18
ATOM 9410 C C . ILE A 1 13 ? 18.491 -32.217 10.876 1.00 0.00 13 ILE A C 18
ATOM 9411 O O . ILE A 1 13 ? 17.460 -31.724 10.466 1.00 0.00 13 ILE A O 18
ATOM 9427 N N . GLN A 1 14 ? 18.745 -32.293 12.155 1.00 0.00 14 GLN A N 18
ATOM 9428 C CA . GLN A 1 14 ? 17.762 -31.771 13.139 1.00 0.00 14 GLN A CA 18
ATOM 9429 C C . GLN A 1 14 ? 17.512 -30.290 12.842 1.00 0.00 14 GLN A C 18
ATOM 9430 O O . GLN A 1 14 ? 16.387 -29.850 12.717 1.00 0.00 14 GLN A O 18
ATOM 9444 N N . GLN A 1 15 ? 18.561 -29.525 12.719 1.00 0.00 15 GLN A N 18
ATOM 9445 C CA . GLN A 1 15 ? 18.399 -28.074 12.418 1.00 0.00 15 GLN A CA 18
ATOM 9446 C C . GLN A 1 15 ? 17.689 -27.919 11.071 1.00 0.00 15 GLN A C 18
ATOM 9447 O O . GLN A 1 15 ? 16.622 -27.344 10.986 1.00 0.00 15 GLN A O 18
ATOM 9461 N N . ALA A 1 16 ? 18.263 -28.435 10.018 1.00 0.00 16 ALA A N 18
ATOM 9462 C CA . ALA A 1 16 ? 17.607 -28.318 8.686 1.00 0.00 16 ALA A CA 18
ATOM 9463 C C . ALA A 1 16 ? 16.189 -28.879 8.782 1.00 0.00 16 ALA A C 18
ATOM 9464 O O . ALA A 1 16 ? 15.269 -28.380 8.164 1.00 0.00 16 ALA A O 18
ATOM 9471 N N . THR A 1 17 ? 16.001 -29.903 9.567 1.00 0.00 17 THR A N 18
ATOM 9472 C CA . THR A 1 17 ? 14.637 -30.481 9.717 1.00 0.00 17 THR A CA 18
ATOM 9473 C C . THR A 1 17 ? 13.746 -29.432 10.376 1.00 0.00 17 THR A C 18
ATOM 9474 O O . THR A 1 17 ? 12.700 -29.079 9.867 1.00 0.00 17 THR A O 18
ATOM 9485 N N . SER A 1 18 ? 14.156 -28.936 11.512 1.00 0.00 18 SER A N 18
ATOM 9486 C CA . SER A 1 18 ? 13.345 -27.910 12.224 1.00 0.00 18 SER A CA 18
ATOM 9487 C C . SER A 1 18 ? 12.851 -26.859 11.224 1.00 0.00 18 SER A C 18
ATOM 9488 O O . SER A 1 18 ? 11.699 -26.857 10.840 1.00 0.00 18 SER A O 18
ATOM 9496 N N . ILE A 1 19 ? 13.708 -25.961 10.811 1.00 0.00 19 ILE A N 18
ATOM 9497 C CA . ILE A 1 19 ? 13.322 -24.885 9.847 1.00 0.00 19 ILE A CA 18
ATOM 9498 C C . ILE A 1 19 ? 12.284 -25.376 8.823 1.00 0.00 19 ILE A C 18
ATOM 9499 O O . ILE A 1 19 ? 11.257 -24.758 8.635 1.00 0.00 19 ILE A O 18
ATOM 9515 N N . GLU A 1 20 ? 12.543 -26.457 8.149 1.00 0.00 20 GLU A N 18
ATOM 9516 C CA . GLU A 1 20 ? 11.566 -26.940 7.131 1.00 0.00 20 GLU A CA 18
ATOM 9517 C C . GLU A 1 20 ? 10.140 -26.934 7.697 1.00 0.00 20 GLU A C 18
ATOM 9518 O O . GLU A 1 20 ? 9.259 -26.286 7.168 1.00 0.00 20 GLU A O 18
ATOM 9530 N N . ARG A 1 21 ? 9.897 -27.664 8.750 1.00 0.00 21 ARG A N 18
ATOM 9531 C CA . ARG A 1 21 ? 8.522 -27.718 9.322 1.00 0.00 21 ARG A CA 18
ATOM 9532 C C . ARG A 1 21 ? 8.235 -26.479 10.179 1.00 0.00 21 ARG A C 18
ATOM 9533 O O . ARG A 1 21 ? 7.095 -26.130 10.409 1.00 0.00 21 ARG A O 18
ATOM 9554 N N . LEU A 1 22 ? 9.249 -25.817 10.664 1.00 0.00 22 LEU A N 18
ATOM 9555 C CA . LEU A 1 22 ? 9.017 -24.610 11.516 1.00 0.00 22 LEU A CA 18
ATOM 9556 C C . LEU A 1 22 ? 8.856 -23.355 10.644 1.00 0.00 22 LEU A C 18
ATOM 9557 O O . LEU A 1 22 ? 8.025 -22.511 10.911 1.00 0.00 22 LEU A O 18
ATOM 9573 N N . CYS A 1 23 ? 9.674 -23.199 9.639 1.00 0.00 23 CYS A N 18
ATOM 9574 C CA . CYS A 1 23 ? 9.600 -21.971 8.796 1.00 0.00 23 CYS A CA 18
ATOM 9575 C C . CYS A 1 23 ? 8.549 -22.092 7.688 1.00 0.00 23 CYS A C 18
ATOM 9576 O O . CYS A 1 23 ? 8.152 -21.101 7.108 1.00 0.00 23 CYS A O 18
ATOM 9583 N N . GLN A 1 24 ? 8.093 -23.270 7.366 1.00 0.00 24 GLN A N 18
ATOM 9584 C CA . GLN A 1 24 ? 7.080 -23.384 6.280 1.00 0.00 24 GLN A CA 18
ATOM 9585 C C . GLN A 1 24 ? 5.700 -22.977 6.809 1.00 0.00 24 GLN A C 18
ATOM 9586 O O . GLN A 1 24 ? 4.789 -22.715 6.049 1.00 0.00 24 GLN A O 18
ATOM 9600 N N . HIS A 1 25 ? 5.528 -22.936 8.104 1.00 0.00 25 HIS A N 18
ATOM 9601 C CA . HIS A 1 25 ? 4.196 -22.564 8.673 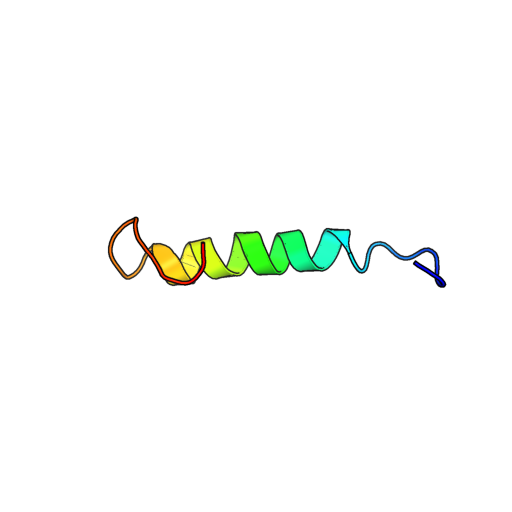1.00 0.00 25 HIS A CA 18
ATOM 9602 C C . HIS A 1 25 ? 4.101 -21.052 8.893 1.00 0.00 25 HIS A C 18
ATOM 9603 O O . HIS A 1 25 ? 3.034 -20.476 8.813 1.00 0.00 25 HIS A O 18
ATOM 9617 N N . TYR A 1 26 ? 5.193 -20.401 9.196 1.00 0.00 26 TYR A N 18
ATOM 9618 C CA . TYR A 1 26 ? 5.142 -18.933 9.451 1.00 0.00 26 TYR A CA 18
ATOM 9619 C C . TYR A 1 26 ? 5.420 -18.136 8.174 1.00 0.00 26 TYR A C 18
ATOM 9620 O O . TYR A 1 26 ? 5.316 -18.629 7.067 1.00 0.00 26 TYR A O 18
ATOM 9638 N N . ILE A 1 27 ? 5.757 -16.886 8.348 1.00 0.00 27 ILE A N 18
ATOM 9639 C CA . ILE A 1 27 ? 6.034 -15.995 7.184 1.00 0.00 27 ILE A CA 18
ATOM 9640 C C . ILE A 1 27 ? 7.515 -16.084 6.804 1.00 0.00 27 ILE A C 18
ATOM 9641 O O . ILE A 1 27 ? 8.349 -16.455 7.607 1.00 0.00 27 ILE A O 18
ATOM 9657 N N . GLY A 1 28 ? 7.833 -15.757 5.573 1.00 0.00 28 GLY A N 18
ATOM 9658 C CA . GLY A 1 28 ? 9.252 -15.819 5.096 1.00 0.00 28 GLY A CA 18
ATOM 9659 C C . GLY A 1 28 ? 10.204 -15.360 6.203 1.00 0.00 28 GLY A C 18
ATOM 9660 O O . GLY A 1 28 ? 11.205 -15.994 6.471 1.00 0.00 28 GLY A O 18
ATOM 9664 N N . TRP A 1 29 ? 9.897 -14.272 6.854 1.00 0.00 29 TRP A N 18
ATOM 9665 C CA . TRP A 1 29 ? 10.781 -13.791 7.950 1.00 0.00 29 TRP A CA 18
ATOM 9666 C C . TRP A 1 29 ? 10.810 -14.847 9.056 1.00 0.00 29 TRP A C 18
ATOM 9667 O O . TRP A 1 29 ? 10.173 -14.699 10.081 1.00 0.00 29 TRP A O 18
ATOM 9688 N N . CYS A 1 30 ? 11.534 -15.919 8.858 1.00 0.00 30 CYS A N 18
ATOM 9689 C CA . CYS A 1 30 ? 11.599 -16.996 9.892 1.00 0.00 30 CYS A CA 18
ATOM 9690 C C . CYS A 1 30 ? 12.897 -16.835 10.707 1.00 0.00 30 CYS A C 18
ATOM 9691 O O . CYS A 1 30 ? 13.971 -17.079 10.192 1.00 0.00 30 CYS A O 18
ATOM 9698 N N . PRO A 1 31 ? 12.829 -16.429 11.960 1.00 0.00 31 PRO A N 18
ATOM 9699 C CA . PRO A 1 31 ? 14.057 -16.253 12.786 1.00 0.00 31 PRO A CA 18
ATOM 9700 C C . PRO A 1 31 ? 14.618 -17.604 13.253 1.00 0.00 31 PRO A C 18
ATOM 9701 O O . PRO A 1 31 ? 14.925 -17.799 14.413 1.00 0.00 31 PRO A O 18
ATOM 9712 N N . PHE A 1 32 ? 14.753 -18.540 12.343 1.00 0.00 32 PHE A N 18
ATOM 9713 C CA . PHE A 1 32 ? 15.295 -19.890 12.699 1.00 0.00 32 PHE A CA 18
ATOM 9714 C C . PHE A 1 32 ? 16.425 -20.252 11.724 1.00 0.00 32 PHE A C 18
ATOM 9715 O O . PHE A 1 32 ? 16.404 -21.285 11.101 1.00 0.00 32 PHE A O 18
ATOM 9732 N N . TRP A 1 33 ? 17.407 -19.408 11.572 1.00 0.00 33 TRP A N 18
ATOM 9733 C CA . TRP A 1 33 ? 18.528 -19.720 10.627 1.00 0.00 33 TRP A CA 18
ATOM 9734 C C . TRP A 1 33 ? 19.855 -19.338 11.290 1.00 0.00 33 TRP A C 18
ATOM 9735 O O . TRP A 1 33 ? 20.546 -20.233 11.749 1.00 0.00 33 TRP A O 18
ATOM 9757 N N . ASN A 1 1 ? 39.455 -33.139 15.610 1.00 0.00 1 ASN A N 19
ATOM 9758 C CA . ASN A 1 1 ? 40.324 -33.825 16.607 1.00 0.00 1 ASN A CA 19
ATOM 9759 C C . ASN A 1 1 ? 39.470 -34.747 17.478 1.00 0.00 1 ASN A C 19
ATOM 9760 O O . ASN A 1 1 ? 39.976 -35.589 18.193 1.00 0.00 1 ASN A O 19
ATOM 9773 N N . GLU A 1 2 ? 38.176 -34.590 17.429 1.00 0.00 2 GLU A N 19
ATOM 9774 C CA . GLU A 1 2 ? 37.286 -35.450 18.256 1.00 0.00 2 GLU A CA 19
ATOM 9775 C C . GLU A 1 2 ? 37.121 -36.820 17.586 1.00 0.00 2 GLU A C 19
ATOM 9776 O O . GLU A 1 2 ? 38.028 -37.319 16.950 1.00 0.00 2 GLU A O 19
ATOM 9788 N N . LEU A 1 3 ? 35.973 -37.434 17.721 1.00 0.00 3 LEU A N 19
ATOM 9789 C CA . LEU A 1 3 ? 35.769 -38.768 17.088 1.00 0.00 3 LEU A CA 19
ATOM 9790 C C . LEU A 1 3 ? 35.512 -38.584 15.591 1.00 0.00 3 LEU A C 19
ATOM 9791 O O . LEU A 1 3 ? 35.825 -37.560 15.018 1.00 0.00 3 LEU A O 19
ATOM 9807 N N . ASP A 1 4 ? 34.943 -39.573 14.951 1.00 0.00 4 ASP A N 19
ATOM 9808 C CA . ASP A 1 4 ? 34.658 -39.465 13.486 1.00 0.00 4 ASP A CA 19
ATOM 9809 C C . ASP A 1 4 ? 33.339 -40.176 13.172 1.00 0.00 4 ASP A C 19
ATOM 9810 O O . ASP A 1 4 ? 33.309 -41.162 12.463 1.00 0.00 4 ASP A O 19
ATOM 9819 N N . VAL A 1 5 ? 32.247 -39.677 13.702 1.00 0.00 5 VAL A N 19
ATOM 9820 C CA . VAL A 1 5 ? 30.908 -40.300 13.458 1.00 0.00 5 VAL A CA 19
ATOM 9821 C C . VAL A 1 5 ? 30.008 -39.269 12.756 1.00 0.00 5 VAL A C 19
ATOM 9822 O O . VAL A 1 5 ? 30.218 -38.078 12.878 1.00 0.00 5 VAL A O 19
ATOM 9835 N N . PRO A 1 6 ? 29.013 -39.716 12.028 1.00 0.00 6 PRO A N 19
ATOM 9836 C CA . PRO A 1 6 ? 28.080 -38.799 11.307 1.00 0.00 6 PRO A CA 19
ATOM 9837 C C . PRO A 1 6 ? 27.173 -38.033 12.277 1.00 0.00 6 PRO A C 19
ATOM 9838 O O . PRO A 1 6 ? 26.101 -37.590 11.917 1.00 0.00 6 PRO A O 19
ATOM 9849 N N . GLU A 1 7 ? 27.599 -37.866 13.500 1.00 0.00 7 GLU A N 19
ATOM 9850 C CA . GLU A 1 7 ? 26.762 -37.120 14.477 1.00 0.00 7 GLU A CA 19
ATOM 9851 C C . GLU A 1 7 ? 26.566 -35.694 13.959 1.00 0.00 7 GLU A C 19
ATOM 9852 O O . GLU A 1 7 ? 25.464 -35.192 13.893 1.00 0.00 7 GLU A O 19
ATOM 9864 N N . GLN A 1 8 ? 27.630 -35.047 13.574 1.00 0.00 8 GLN A N 19
ATOM 9865 C CA . GLN A 1 8 ? 27.500 -33.668 13.042 1.00 0.00 8 GLN A CA 19
ATOM 9866 C C . GLN A 1 8 ? 26.457 -33.681 11.926 1.00 0.00 8 GLN A C 19
ATOM 9867 O O . GLN A 1 8 ? 25.478 -32.963 11.965 1.00 0.00 8 GLN A O 19
ATOM 9881 N N . VAL A 1 9 ? 26.659 -34.506 10.934 1.00 0.00 9 VAL A N 19
ATOM 9882 C CA . VAL A 1 9 ? 25.682 -34.589 9.813 1.00 0.00 9 VAL A CA 19
ATOM 9883 C C . VAL A 1 9 ? 24.264 -34.678 10.380 1.00 0.00 9 VAL A C 19
ATOM 9884 O O . VAL A 1 9 ? 23.300 -34.334 9.726 1.00 0.00 9 VAL A O 19
ATOM 9897 N N . ASP A 1 10 ? 24.130 -35.129 11.597 1.00 0.00 10 ASP A N 19
ATOM 9898 C CA . ASP A 1 10 ? 22.773 -35.225 12.201 1.00 0.00 10 ASP A CA 19
ATOM 9899 C C . ASP A 1 10 ? 22.240 -33.809 12.424 1.00 0.00 10 ASP A C 19
ATOM 9900 O O . ASP A 1 10 ? 21.253 -33.413 11.838 1.00 0.00 10 ASP A O 19
ATOM 9909 N N . LYS A 1 11 ? 22.894 -33.052 13.277 1.00 0.00 11 LYS A N 19
ATOM 9910 C CA . LYS A 1 11 ? 22.442 -31.649 13.558 1.00 0.00 11 LYS A CA 19
ATOM 9911 C C . LYS A 1 11 ? 21.962 -30.991 12.256 1.00 0.00 11 LYS A C 19
ATOM 9912 O O . LYS A 1 11 ? 20.996 -30.255 12.243 1.00 0.00 11 LYS A O 19
ATOM 9931 N N . LEU A 1 12 ? 22.613 -31.269 11.159 1.00 0.00 12 LEU A N 19
ATOM 9932 C CA . LEU A 1 12 ? 22.172 -30.679 9.869 1.00 0.00 12 LEU A CA 19
ATOM 9933 C C . LEU A 1 12 ? 20.778 -31.219 9.544 1.00 0.00 12 LEU A C 19
ATOM 9934 O O . LEU A 1 12 ? 19.854 -30.468 9.302 1.00 0.00 12 LEU A O 19
ATOM 9950 N N . ILE A 1 13 ? 20.610 -32.512 9.556 1.00 0.00 13 ILE A N 19
ATOM 9951 C CA . ILE A 1 13 ? 19.267 -33.079 9.271 1.00 0.00 13 ILE A CA 19
ATOM 9952 C C . ILE A 1 13 ? 18.269 -32.447 10.240 1.00 0.00 13 ILE A C 19
ATOM 9953 O O . ILE A 1 13 ? 17.238 -31.941 9.845 1.00 0.00 13 ILE A O 19
ATOM 9969 N N . GLN A 1 14 ? 18.582 -32.460 11.509 1.00 0.00 14 GLN A N 19
ATOM 9970 C CA . GLN A 1 14 ? 17.671 -31.849 12.511 1.00 0.00 14 GLN A CA 19
ATOM 9971 C C . GLN A 1 14 ? 17.501 -30.359 12.188 1.00 0.00 14 GLN A C 19
ATOM 9972 O O . GLN A 1 14 ? 16.399 -29.851 12.105 1.00 0.00 14 GLN A O 19
ATOM 9986 N N . GLN A 1 15 ? 18.588 -29.658 12.000 1.00 0.00 15 GLN A N 19
ATOM 9987 C CA . GLN A 1 15 ? 18.502 -28.203 11.677 1.00 0.00 15 GLN A CA 19
ATOM 9988 C C . GLN A 1 15 ? 17.718 -28.013 10.377 1.00 0.00 15 GLN A C 19
ATOM 9989 O O . GLN A 1 15 ? 16.700 -27.351 10.348 1.00 0.00 15 GLN A O 19
ATOM 10003 N N . ALA A 1 16 ? 18.173 -28.589 9.298 1.00 0.00 16 ALA A N 19
ATOM 10004 C CA . ALA A 1 16 ? 17.433 -28.434 8.015 1.00 0.00 16 ALA A CA 19
ATOM 10005 C C . ALA A 1 16 ? 16.002 -28.933 8.211 1.00 0.00 16 ALA A C 19
ATOM 10006 O O . ALA A 1 16 ? 15.070 -28.432 7.617 1.00 0.00 16 ALA A O 19
ATOM 10013 N N . THR A 1 17 ? 15.821 -29.895 9.073 1.00 0.00 17 THR A N 19
ATOM 10014 C CA . THR A 1 17 ? 14.447 -30.396 9.340 1.00 0.00 17 THR A CA 19
ATOM 10015 C C . THR A 1 17 ? 13.732 -29.331 10.160 1.00 0.00 17 THR A C 19
ATOM 10016 O O . THR A 1 17 ? 12.644 -28.902 9.837 1.00 0.00 17 THR A O 19
ATOM 10027 N N . SER A 1 18 ? 14.349 -28.902 11.227 1.00 0.00 18 SER A N 19
ATOM 10028 C CA . SER A 1 18 ? 13.726 -27.859 12.081 1.00 0.00 18 SER A CA 19
ATOM 10029 C C . SER A 1 18 ? 13.179 -26.739 11.184 1.00 0.00 18 SER A C 19
ATOM 10030 O O . SER A 1 18 ? 11.985 -26.602 11.017 1.00 0.00 18 SER A O 19
ATOM 10038 N N . ILE A 1 19 ? 14.028 -25.943 10.595 1.00 0.00 19 ILE A N 19
ATOM 10039 C CA . ILE A 1 19 ? 13.553 -24.846 9.712 1.00 0.00 19 ILE A CA 19
ATOM 10040 C C . ILE A 1 19 ? 12.426 -25.318 8.775 1.00 0.00 19 ILE A C 19
ATOM 10041 O O . ILE A 1 19 ? 11.426 -24.648 8.632 1.00 0.00 19 ILE A O 19
ATOM 10057 N N . GLU A 1 20 ? 12.573 -26.436 8.124 1.00 0.00 20 GLU A N 19
ATOM 10058 C CA . GLU A 1 20 ? 11.493 -26.881 7.191 1.00 0.00 20 GLU A CA 19
ATOM 10059 C C . GLU A 1 20 ? 10.121 -26.775 7.871 1.00 0.00 20 GLU A C 19
ATOM 10060 O O . GLU A 1 20 ? 9.220 -26.140 7.363 1.00 0.00 20 GLU A O 19
ATOM 10072 N N . ARG A 1 21 ? 9.939 -27.409 8.997 1.00 0.00 21 ARG A N 19
ATOM 10073 C CA . ARG A 1 21 ? 8.612 -27.361 9.676 1.00 0.00 21 ARG A CA 19
ATOM 10074 C C . ARG A 1 21 ? 8.465 -26.076 10.504 1.00 0.00 21 ARG A C 19
ATOM 10075 O O . ARG A 1 21 ? 7.367 -25.637 10.786 1.00 0.00 21 ARG A O 19
ATOM 10096 N N . LEU A 1 22 ? 9.550 -25.479 10.916 1.00 0.00 22 LEU A N 19
ATOM 10097 C CA . LEU A 1 22 ? 9.455 -24.239 11.751 1.00 0.00 22 LEU A CA 19
ATOM 10098 C C . LEU A 1 22 ? 9.266 -22.998 10.859 1.00 0.00 22 LEU A C 19
ATOM 10099 O O . LEU A 1 22 ? 8.695 -22.013 11.272 1.00 0.00 22 LEU A O 19
ATOM 10115 N N . CYS A 1 23 ? 9.756 -23.037 9.651 1.00 0.00 23 CYS A N 19
ATOM 10116 C CA . CYS A 1 23 ? 9.624 -21.852 8.749 1.00 0.00 23 CYS A CA 19
ATOM 10117 C C . CYS A 1 23 ? 8.398 -21.991 7.842 1.00 0.00 23 CYS A C 19
ATOM 10118 O O . CYS A 1 23 ? 8.005 -21.047 7.185 1.00 0.00 23 CYS A O 19
ATOM 10125 N N . GLN A 1 24 ? 7.778 -23.140 7.794 1.00 0.00 24 GLN A N 19
ATOM 10126 C CA . GLN A 1 24 ? 6.577 -23.293 6.924 1.00 0.00 24 GLN A CA 19
ATOM 10127 C C . GLN A 1 24 ? 5.360 -22.715 7.654 1.00 0.00 24 GLN A C 19
ATOM 10128 O O . GLN A 1 24 ? 4.342 -22.430 7.055 1.00 0.00 24 GLN A O 19
ATOM 10142 N N . HIS A 1 25 ? 5.457 -22.554 8.944 1.00 0.00 25 HIS A N 19
ATOM 10143 C CA . HIS A 1 25 ? 4.307 -22.012 9.718 1.00 0.00 25 HIS A CA 19
ATOM 10144 C C . HIS A 1 25 ? 4.259 -20.491 9.597 1.00 0.00 25 HIS A C 19
ATOM 10145 O O . HIS A 1 25 ? 3.206 -19.904 9.442 1.00 0.00 25 HIS A O 19
ATOM 10159 N N . TYR A 1 26 ? 5.386 -19.844 9.694 1.00 0.00 26 TYR A N 19
ATOM 10160 C CA . TYR A 1 26 ? 5.411 -18.358 9.618 1.00 0.00 26 TYR A CA 19
ATOM 10161 C C . TYR A 1 26 ? 5.759 -17.884 8.203 1.00 0.00 26 TYR A C 19
ATOM 10162 O O . TYR A 1 26 ? 5.522 -18.551 7.216 1.00 0.00 26 TYR A O 19
ATOM 10180 N N . ILE A 1 27 ? 6.341 -16.720 8.135 1.00 0.00 27 ILE A N 19
ATOM 10181 C CA . ILE A 1 27 ? 6.752 -16.138 6.825 1.00 0.00 27 ILE A CA 19
ATOM 10182 C C . ILE A 1 27 ? 8.209 -16.518 6.561 1.00 0.00 27 ILE A C 19
ATOM 10183 O O . ILE A 1 27 ? 8.954 -16.786 7.481 1.00 0.00 27 ILE A O 19
ATOM 10199 N N . GLY A 1 28 ? 8.607 -16.568 5.309 1.00 0.00 28 GLY A N 19
ATOM 10200 C CA . GLY A 1 28 ? 10.015 -16.955 4.958 1.00 0.00 28 GLY A CA 19
ATOM 10201 C C . GLY A 1 28 ? 10.998 -16.451 6.019 1.00 0.00 28 GLY A C 19
ATOM 10202 O O . GLY A 1 28 ? 11.984 -17.092 6.322 1.00 0.00 28 GLY A O 19
ATOM 10206 N N . TRP A 1 29 ? 10.729 -15.311 6.593 1.00 0.00 29 TRP A N 19
ATOM 10207 C CA . TRP A 1 29 ? 11.636 -14.768 7.642 1.00 0.00 29 TRP A CA 19
ATOM 10208 C C . TRP A 1 29 ? 11.301 -15.413 8.990 1.00 0.00 29 TRP A C 19
ATOM 10209 O O . TRP A 1 29 ? 10.414 -14.970 9.694 1.00 0.00 29 TRP A O 19
ATOM 10230 N N . CYS A 1 30 ? 12.017 -16.452 9.358 1.00 0.00 30 CYS A N 19
ATOM 10231 C CA . CYS A 1 30 ? 11.767 -17.139 10.670 1.00 0.00 30 CYS A CA 19
ATOM 10232 C C . CYS A 1 30 ? 13.014 -16.955 11.563 1.00 0.00 30 CYS A C 19
ATOM 10233 O O . CYS A 1 30 ? 14.127 -16.994 11.079 1.00 0.00 30 CYS A O 19
ATOM 10240 N N . PRO A 1 31 ? 12.839 -16.741 12.853 1.00 0.00 31 PRO A N 19
ATOM 10241 C CA . PRO A 1 31 ? 13.988 -16.534 13.788 1.00 0.00 31 PRO A CA 19
ATOM 10242 C C . PRO A 1 31 ? 14.804 -17.818 14.013 1.00 0.00 31 PRO A C 19
ATOM 10243 O O . PRO A 1 31 ? 15.545 -17.926 14.970 1.00 0.00 31 PRO A O 19
ATOM 10254 N N . PHE A 1 32 ? 14.677 -18.786 13.139 1.00 0.00 32 PHE A N 19
ATOM 10255 C CA . PHE A 1 32 ? 15.447 -20.064 13.298 1.00 0.00 32 PHE A CA 19
ATOM 10256 C C . PHE A 1 32 ? 16.590 -20.105 12.278 1.00 0.00 32 PHE A C 19
ATOM 10257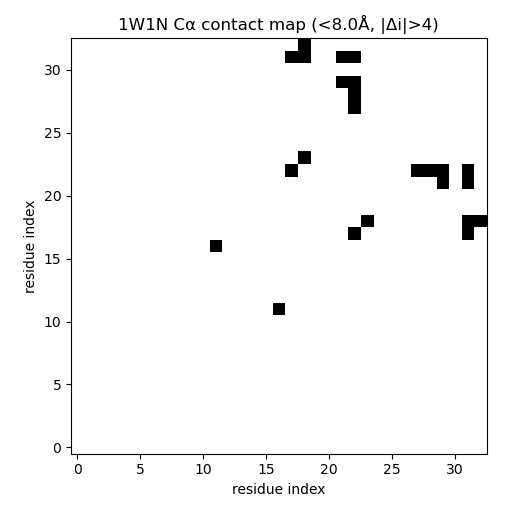 O O . PHE A 1 32 ? 17.398 -21.012 12.271 1.00 0.00 32 PHE A O 19
ATOM 10274 N N . TRP A 1 33 ? 16.664 -19.124 11.421 1.00 0.00 33 TRP A N 19
ATOM 10275 C CA . TRP A 1 33 ? 17.754 -19.094 10.402 1.00 0.00 33 TRP A CA 19
ATOM 10276 C C . TRP A 1 33 ? 19.035 -18.568 11.059 1.00 0.00 33 TRP A C 19
ATOM 10277 O O . TRP A 1 33 ? 19.345 -17.404 10.861 1.00 0.00 33 TRP A O 19
ATOM 10299 N N . ASN A 1 1 ? 40.659 -43.789 6.312 1.00 0.00 1 ASN A N 20
ATOM 10300 C CA . ASN A 1 1 ? 39.297 -43.822 6.917 1.00 0.00 1 ASN A CA 20
ATOM 10301 C C . ASN A 1 1 ? 39.412 -44.077 8.421 1.00 0.00 1 ASN A C 20
ATOM 10302 O O . ASN A 1 1 ? 39.038 -45.122 8.914 1.00 0.00 1 ASN A O 20
ATOM 10315 N N . GLU A 1 2 ? 39.927 -43.127 9.157 1.00 0.00 2 GLU A N 20
ATOM 10316 C CA . GLU A 1 2 ? 40.064 -43.316 10.630 1.00 0.00 2 GLU A CA 20
ATOM 10317 C C . GLU A 1 2 ? 38.713 -43.049 11.305 1.00 0.00 2 GLU A C 20
ATOM 10318 O O . GLU A 1 2 ? 37.801 -43.846 11.211 1.00 0.00 2 GLU A O 20
ATOM 10330 N N . LEU A 1 3 ? 38.565 -41.931 11.974 1.00 0.00 3 LEU A N 20
ATOM 10331 C CA . LEU A 1 3 ? 37.257 -41.625 12.637 1.00 0.00 3 LEU A CA 20
ATOM 10332 C C . LEU A 1 3 ? 36.393 -40.806 11.679 1.00 0.00 3 LEU A C 20
ATOM 10333 O O . LEU A 1 3 ? 36.784 -39.753 11.216 1.00 0.00 3 LEU A O 20
ATOM 10349 N N . ASP A 1 4 ? 35.216 -41.283 11.382 1.00 0.00 4 ASP A N 20
ATOM 10350 C CA . ASP A 1 4 ? 34.315 -40.540 10.456 1.00 0.00 4 ASP A CA 20
ATOM 10351 C C . ASP A 1 4 ? 32.870 -40.951 10.739 1.00 0.00 4 ASP A C 20
ATOM 10352 O O . ASP A 1 4 ? 32.323 -41.816 10.083 1.00 0.00 4 ASP A O 20
ATOM 10361 N N . VAL A 1 5 ? 32.251 -40.335 11.717 1.00 0.00 5 VAL A N 20
ATOM 10362 C CA . VAL A 1 5 ? 30.838 -40.674 12.072 1.00 0.00 5 VAL A CA 20
ATOM 10363 C C . VAL A 1 5 ? 29.938 -39.469 11.730 1.00 0.00 5 VAL A C 20
ATOM 10364 O O . VAL A 1 5 ? 30.348 -38.334 11.876 1.00 0.00 5 VAL A O 20
ATOM 10377 N N . PRO A 1 6 ? 28.723 -39.699 11.274 1.00 0.00 6 PRO A N 20
ATOM 10378 C CA . PRO A 1 6 ? 27.785 -38.589 10.913 1.00 0.00 6 PRO A CA 20
ATOM 10379 C C . PRO A 1 6 ? 27.257 -37.848 12.149 1.00 0.00 6 PRO A C 20
ATOM 10380 O O . PRO A 1 6 ? 26.170 -37.306 12.138 1.00 0.00 6 PRO A O 20
ATOM 10391 N N . GLU A 1 7 ? 28.016 -37.809 13.208 1.00 0.00 7 GLU A N 20
ATOM 10392 C CA . GLU A 1 7 ? 27.548 -37.091 14.425 1.00 0.00 7 GLU A CA 20
ATOM 10393 C C . GLU A 1 7 ? 27.322 -35.621 14.073 1.00 0.00 7 GLU A C 20
ATOM 10394 O O . GLU A 1 7 ? 26.463 -34.962 14.624 1.00 0.00 7 GLU A O 20
ATOM 10406 N N . GLN A 1 8 ? 28.088 -35.106 13.151 1.00 0.00 8 GLN A N 20
ATOM 10407 C CA . GLN A 1 8 ? 27.924 -33.687 12.747 1.00 0.00 8 GLN A CA 20
ATOM 10408 C C . GLN A 1 8 ? 26.771 -33.578 11.751 1.00 0.00 8 GLN A C 20
ATOM 10409 O O . GLN A 1 8 ? 25.803 -32.881 11.981 1.00 0.00 8 GLN A O 20
ATOM 10423 N N . VAL A 1 9 ? 26.866 -34.263 10.643 1.00 0.00 9 VAL A N 20
ATOM 10424 C CA . VAL A 1 9 ? 25.775 -34.203 9.630 1.00 0.00 9 VAL A CA 20
ATOM 10425 C C . VAL A 1 9 ? 24.424 -34.375 10.331 1.00 0.00 9 VAL A C 20
ATOM 10426 O O . VAL A 1 9 ? 23.398 -33.961 9.831 1.00 0.00 9 VAL A O 20
ATOM 10439 N N . ASP A 1 10 ? 24.420 -34.971 11.492 1.00 0.00 10 ASP A N 20
ATOM 10440 C CA . ASP A 1 10 ? 23.137 -35.152 12.227 1.00 0.00 10 ASP A CA 20
ATOM 10441 C C . ASP A 1 10 ? 22.558 -33.775 12.548 1.00 0.00 10 ASP A C 20
ATOM 10442 O O . ASP A 1 10 ? 21.549 -33.380 12.003 1.00 0.00 10 ASP A O 20
ATOM 10451 N N . LYS A 1 11 ? 23.189 -33.058 13.452 1.00 0.00 11 LYS A N 20
ATOM 10452 C CA . LYS A 1 11 ? 22.692 -31.698 13.851 1.00 0.00 11 LYS A CA 20
ATOM 10453 C C . LYS A 1 11 ? 22.069 -30.984 12.642 1.00 0.00 11 LYS A C 20
ATOM 10454 O O . LYS A 1 11 ? 21.086 -30.279 12.765 1.00 0.00 11 LYS A O 20
ATOM 10473 N N . LEU A 1 12 ? 22.624 -31.171 11.474 1.00 0.00 12 LEU A N 20
ATOM 10474 C CA . LEU A 1 12 ? 22.053 -30.519 10.264 1.00 0.00 12 LEU A CA 20
ATOM 10475 C C . LEU A 1 12 ? 20.672 -31.119 9.981 1.00 0.00 12 LEU A C 20
ATOM 10476 O O . LEU A 1 12 ? 19.716 -30.410 9.738 1.00 0.00 12 LEU A O 20
ATOM 10492 N N . ILE A 1 13 ? 20.558 -32.417 10.022 1.00 0.00 13 ILE A N 20
ATOM 10493 C CA . ILE A 1 13 ? 19.236 -33.050 9.767 1.00 0.00 13 ILE A CA 20
ATOM 10494 C C . ILE A 1 13 ? 18.218 -32.449 10.733 1.00 0.00 13 ILE A C 20
ATOM 10495 O O . ILE A 1 13 ? 17.172 -31.977 10.339 1.00 0.00 13 ILE A O 20
ATOM 10511 N N . GLN A 1 14 ? 18.527 -32.457 11.999 1.00 0.00 14 GLN A N 20
ATOM 10512 C CA . GLN A 1 14 ? 17.591 -31.884 13.000 1.00 0.00 14 GLN A CA 20
ATOM 10513 C C . GLN A 1 14 ? 17.356 -30.405 12.681 1.00 0.00 14 GLN A C 20
ATOM 10514 O O . GLN A 1 14 ? 16.237 -29.929 12.674 1.00 0.00 14 GLN A O 20
ATOM 10528 N N . GLN A 1 15 ? 18.405 -29.675 12.416 1.00 0.00 15 GLN A N 20
ATOM 10529 C CA . GLN A 1 15 ? 18.249 -28.228 12.095 1.00 0.00 15 GLN A CA 20
ATOM 10530 C C . GLN A 1 15 ? 17.465 -28.080 10.790 1.00 0.00 15 GLN A C 20
ATOM 10531 O O . GLN A 1 15 ? 16.394 -27.506 10.763 1.00 0.00 15 GLN A O 20
ATOM 10545 N N . ALA A 1 16 ? 17.976 -28.602 9.708 1.00 0.00 16 ALA A N 20
ATOM 10546 C CA . ALA A 1 16 ? 17.236 -28.491 8.421 1.00 0.00 16 ALA A CA 20
ATOM 10547 C C . ALA A 1 16 ? 15.822 -29.034 8.623 1.00 0.00 16 ALA A C 20
ATOM 10548 O O . ALA A 1 16 ? 14.863 -28.516 8.089 1.00 0.00 16 ALA A O 20
ATOM 10555 N N . THR A 1 17 ? 15.685 -30.060 9.419 1.00 0.00 17 THR A N 20
ATOM 10556 C CA . THR A 1 17 ? 14.331 -30.615 9.683 1.00 0.00 17 THR A CA 20
ATOM 10557 C C . THR A 1 17 ? 13.525 -29.540 10.408 1.00 0.00 17 THR A C 20
ATOM 10558 O O . THR A 1 17 ? 12.447 -29.162 9.994 1.00 0.00 17 THR A O 20
ATOM 10569 N N . SER A 1 18 ? 14.057 -29.041 11.491 1.00 0.00 18 SER A N 20
ATOM 10570 C CA . SER A 1 18 ? 13.352 -27.983 12.261 1.00 0.00 18 SER A CA 20
ATOM 10571 C C . SER A 1 18 ? 12.824 -26.918 11.288 1.00 0.00 18 SER A C 20
ATOM 10572 O O . SER A 1 18 ? 11.661 -26.919 10.939 1.00 0.00 18 SER A O 20
ATOM 10580 N N . ILE A 1 19 ? 13.664 -26.012 10.855 1.00 0.00 19 ILE A N 20
ATOM 10581 C CA . ILE A 1 19 ? 13.247 -24.930 9.911 1.00 0.00 19 ILE A CA 20
ATOM 10582 C C . ILE A 1 19 ? 12.190 -25.424 8.908 1.00 0.00 19 ILE A C 20
ATOM 10583 O O . ILE A 1 19 ? 11.154 -24.810 8.740 1.00 0.00 19 ILE A O 20
ATOM 10599 N N . GLU A 1 20 ? 12.445 -26.501 8.227 1.00 0.00 20 GLU A N 20
ATOM 10600 C CA . GLU A 1 20 ? 11.456 -26.993 7.225 1.00 0.00 20 GLU A CA 20
ATOM 10601 C C . GLU A 1 20 ? 10.045 -27.008 7.827 1.00 0.00 20 GLU A C 20
ATOM 10602 O O . GLU A 1 20 ? 9.141 -26.380 7.319 1.00 0.00 20 GLU A O 20
ATOM 10614 N N . ARG A 1 21 ? 9.835 -27.738 8.884 1.00 0.00 21 ARG A N 20
ATOM 10615 C CA . ARG A 1 21 ? 8.473 -27.804 9.483 1.00 0.00 21 ARG A CA 20
ATOM 10616 C C . ARG A 1 21 ? 8.159 -26.524 10.273 1.00 0.00 21 ARG A C 20
ATOM 10617 O O . ARG A 1 21 ? 7.011 -26.200 10.507 1.00 0.00 21 ARG A O 20
ATOM 10638 N N . LEU A 1 22 ? 9.161 -25.803 10.698 1.00 0.00 22 LEU A N 20
ATOM 10639 C CA . LEU A 1 22 ? 8.918 -24.554 11.488 1.00 0.00 22 LEU A CA 20
ATOM 10640 C C . LEU A 1 22 ? 8.727 -23.330 10.570 1.00 0.00 22 LEU A C 20
ATOM 10641 O O . LEU A 1 22 ? 7.785 -22.578 10.712 1.00 0.00 22 LEU A O 20
ATOM 10657 N N . CYS A 1 23 ? 9.645 -23.106 9.673 1.00 0.00 23 CYS A N 20
ATOM 10658 C CA . CYS A 1 23 ? 9.566 -21.902 8.793 1.00 0.00 23 CYS A CA 20
ATOM 10659 C C . CYS A 1 23 ? 8.473 -22.023 7.729 1.00 0.00 23 CYS A C 20
ATOM 10660 O O . CYS A 1 23 ? 8.033 -21.029 7.187 1.00 0.00 23 CYS A O 20
ATOM 10667 N N . GLN A 1 24 ? 8.024 -23.199 7.407 1.00 0.00 24 GLN A N 20
ATOM 10668 C CA . GLN A 1 24 ? 6.967 -23.307 6.366 1.00 0.00 24 GLN A CA 20
ATOM 10669 C C . GLN A 1 24 ? 5.633 -22.850 6.965 1.00 0.00 24 GLN A C 20
ATOM 10670 O O . GLN A 1 24 ? 4.685 -22.574 6.257 1.00 0.00 24 GLN A O 20
ATOM 10684 N N . HIS A 1 25 ? 5.555 -22.772 8.267 1.00 0.00 25 HIS A N 20
ATOM 10685 C CA . HIS A 1 25 ? 4.286 -22.338 8.924 1.00 0.00 25 HIS A CA 20
ATOM 10686 C C . HIS A 1 25 ? 4.357 -20.844 9.257 1.00 0.00 25 HIS A C 20
ATOM 10687 O O . HIS A 1 25 ? 3.346 -20.193 9.430 1.00 0.00 25 HIS A O 20
ATOM 10701 N N . TYR A 1 26 ? 5.541 -20.293 9.367 1.00 0.00 26 TYR A N 20
ATOM 10702 C CA . TYR A 1 26 ? 5.663 -18.844 9.706 1.00 0.00 26 TYR A CA 20
ATOM 10703 C C . TYR A 1 26 ? 5.781 -17.998 8.433 1.00 0.00 26 TYR A C 20
ATOM 10704 O O . TYR A 1 26 ? 5.616 -18.473 7.327 1.00 0.00 26 TYR A O 20
ATOM 10722 N N . ILE A 1 27 ? 6.060 -16.733 8.609 1.00 0.00 27 ILE A N 20
ATOM 10723 C CA . ILE A 1 27 ? 6.188 -15.810 7.443 1.00 0.00 27 ILE A CA 20
ATOM 10724 C C . ILE A 1 27 ? 7.635 -15.818 6.942 1.00 0.00 27 ILE A C 20
ATOM 10725 O O . ILE A 1 27 ? 8.541 -16.209 7.651 1.00 0.00 27 ILE A O 20
ATOM 10741 N N . GLY A 1 28 ? 7.843 -15.405 5.713 1.00 0.00 28 GLY A N 20
ATOM 10742 C CA . GLY A 1 28 ? 9.219 -15.387 5.116 1.00 0.00 28 GLY A CA 20
ATOM 10743 C C . GLY A 1 28 ? 10.268 -15.031 6.174 1.00 0.00 28 GLY A C 20
ATOM 10744 O O . GLY A 1 28 ? 11.275 -15.698 6.310 1.00 0.00 28 GLY A O 20
ATOM 10748 N N . TRP A 1 29 ? 10.037 -13.999 6.937 1.00 0.00 29 TRP A N 20
ATOM 10749 C CA . TRP A 1 29 ? 11.023 -13.629 7.990 1.00 0.00 29 TRP A CA 20
ATOM 10750 C C . TRP A 1 29 ? 11.017 -14.716 9.063 1.00 0.00 29 TRP A C 20
ATOM 10751 O O . TRP A 1 29 ? 10.303 -14.626 10.041 1.00 0.00 29 TRP A O 20
ATOM 10772 N N . CYS A 1 30 ? 11.792 -15.757 8.882 1.00 0.00 30 CYS A N 20
ATOM 10773 C CA . CYS A 1 30 ? 11.822 -16.870 9.880 1.00 0.00 30 CYS A CA 20
ATOM 10774 C C . CYS A 1 30 ? 13.090 -16.757 10.751 1.00 0.00 30 CYS A C 20
ATOM 10775 O O . CYS A 1 30 ? 14.165 -17.109 10.306 1.00 0.00 30 CYS A O 20
ATOM 10782 N N . PRO A 1 31 ? 12.993 -16.280 11.978 1.00 0.00 31 PRO A N 20
ATOM 10783 C CA . PRO A 1 31 ? 14.188 -16.155 12.860 1.00 0.00 31 PRO A CA 20
ATOM 10784 C C . PRO A 1 31 ? 14.613 -17.521 13.413 1.00 0.00 31 PRO A C 20
ATOM 10785 O O . PRO A 1 31 ? 14.579 -17.767 14.603 1.00 0.00 31 PRO A O 20
ATOM 10796 N N . PHE A 1 32 ? 15.007 -18.413 12.540 1.00 0.00 32 PHE A N 20
ATOM 10797 C CA . PHE A 1 32 ? 15.433 -19.779 12.972 1.00 0.00 32 PHE A CA 20
ATOM 10798 C C . PHE A 1 32 ? 16.759 -20.134 12.292 1.00 0.00 32 PHE A C 20
ATOM 10799 O O . PHE A 1 32 ? 17.628 -20.738 12.886 1.00 0.00 32 PHE A O 20
ATOM 10816 N N . TRP A 1 33 ? 16.919 -19.762 11.051 1.00 0.00 33 TRP A N 20
ATOM 10817 C CA . TRP A 1 33 ? 18.189 -20.079 10.336 1.00 0.00 33 TRP A CA 20
ATOM 10818 C C . TRP A 1 33 ? 19.381 -19.687 11.211 1.00 0.00 33 TRP A C 20
ATOM 10819 O O . TRP A 1 33 ? 19.804 -18.546 11.127 1.00 0.00 33 TRP A O 20
#

InterPro domains:
  IPR000403 Phosphatidylinositol 3-/4-kinase, catalytic domain [PF00454] (2119-2366)
  IPR000403 Phosphatidylinositol 3-/4-kinase, catalytic domain [PS50290] (2093-2408)
  IPR000403 Phosphatidylinositol 3-/4-kinase, catalytic domain [SM00146] (2120-2419)
  IPR003151 PIK-related kinase, FAT [PF02259] (1461-1845)
  IPR003152 FATC domain [PF02260] (2440-2470)
  IPR003152 FATC domain [PS51190] (2438-2470)
  IPR003152 FATC domain [SM01343] (2438-2470)
  IPR009076 FKBP12-rapamycin binding domain [PF08771] (1952-2049)
  IPR011009 Protein kinase-like domain superfamily [SSF56112] (2029-2366)
  IPR011989 Armadillo-like helical [G3DSA:1.25.10.10] (66-280)
  IPR011989 Armadillo-like helical [G3DSA:1.25.10.10] (281-522)
  IPR011989 Armadillo-like helical [G3DSA:1.25.10.10] (554-894)
  IPR011989 Armadillo-like helical [G3DSA:1.25.10.10] (895-1197)
  IPR014009 PIK-related kinase, FAT domain [PS51189] (1331-1919)
  IPR016024 Armadillo-type fold [SSF48371] (73-1450)
  IPR016024 Armadillo-type fold [SSF48371] (1246-1950)
  IPR018936 Phosphatidylinositol 3-/4-kinase, conserved site [PS00915] (2123-2137)
  IPR018936 Phosphatidylinositol 3-/4-kinase, conserved site [PS00916] (2260-2280)
  IPR024585 Serine/threonine-protein kinase mTOR domain [PF11865] (827-986)
  IPR024585 Serine/threonine-protein kinase mTOR domain [SM01346] (827-986)

GO terms:
  GO:0004672 protein kinase activity (F, EXP)
  GO:0004674 protein serine/threonine kinase activity (F, IDA)
  GO:0000139 Golgi membrane (C, IDA)
  GO:0000329 fungal-type vacuole membrane (C, IDA)
  GO:0005634 nucleus (C, IDA)
  GO:0005737 cytoplasm (C, IDA)
  GO:0005886 plasma membrane (C, IDA)
  GO:0010008 endosome membrane (C, IDA)
  GO:0018105 peptidyl-serine phosphorylation (P, IDA)
  GO:0034599 cellular response to oxidative stress (P, IGI)
  GO:0034605 cellular response to heat (P, IGI)
  GO:0010507 negative regulation of autophagy (P, IGI)
  GO:1905356 regulation of snRNA pseudouridine synthesis (P, IGI)
  GO:0006995 cellular response to nitrogen starvation (P, IGI)
  GO:0004672 protein kinase activity (F, IMP)
  GO:0000329 fungal-type vacuole membrane (C, HDA)
  GO:0034976 response to endoplasmic reticulum stress (P, IMP)
  GO:0042254 ribosome biogenesis (P, IMP)
  GO:0042790 nucleolar large rRNA transcription by RNA polymerase I (P, IMP)
  GO:0031505 fungal-type cell wall organization (P, IMP)

Solvent-accessible surface area: 3338 Å² total; per-residue (Å²): 131,152,125,148,85,99,83,93,99,69,121,117,104,108,103,56,51,28,36,87,142,57,12,128,140,136,134,51,209,3,114,95,222

Foldseek 3Di:
DPDDDCPPVVVVCVLVVCCVVPVVPPDPPDPRD